Protein AF-A0A2E0R1F5-F1 (afdb_monomer)

Mean predicted aligned error: 7.28 Å

Sequence (388 aa):
MECFSSFRYFVWLGILCCLSVKGFAVEKPKEVAGKADVLRHVKKQFGSFEGIGENGEVRLMLEGNHEVTSWPLLPDAEIRVDGWWGRVDQFAQKDRVWVWFAVNRKKDPTAILLLADEISEQDIHGKPYTVESVEGGVATFYIPGEKKVAPRKLEVRGRDLNRDDVGYLQSANGAVRRFLTVVEFEKAKQEQRDFLRQRWRSEGLPGTVSFLHPLSGEMELYLDHEAMRWARYLQKGDEVVFGNKIDGSAQVKFVEPWRERTRLRIVSNSGMDQFEMKLGQRVLLKVREPPVDVQQSDLPTDIGRLDDEEQRIDWFLSTLYCPCGIAGDRCTGMYYTLASCNVNTCGAPNDMKAILKKYMSEGMGDVEIFEELRAQKGRDVWQPHLLR

Structure (mmCIF, N/CA/C/O backbone):
data_AF-A0A2E0R1F5-F1
#
_entry.id   AF-A0A2E0R1F5-F1
#
loop_
_atom_site.group_PDB
_atom_site.id
_atom_site.type_symbol
_atom_site.label_atom_id
_atom_site.label_alt_id
_atom_site.label_comp_id
_atom_site.label_asym_id
_atom_site.label_entity_id
_atom_site.label_seq_id
_atom_site.pdbx_PDB_ins_code
_atom_site.Cartn_x
_atom_site.Cartn_y
_atom_site.Cartn_z
_atom_site.occupancy
_atom_site.B_iso_or_equiv
_atom_site.auth_seq_id
_atom_site.auth_comp_id
_atom_site.auth_asym_id
_atom_site.auth_atom_id
_atom_site.pdbx_PDB_model_num
ATOM 1 N N . MET A 1 1 ? 31.173 -3.012 90.814 1.00 43.88 1 MET A N 1
ATOM 2 C CA . MET A 1 1 ? 32.076 -3.531 89.768 1.00 43.88 1 MET A CA 1
ATOM 3 C C . MET A 1 1 ? 31.399 -3.289 88.444 1.00 43.88 1 MET A C 1
ATOM 5 O O . MET A 1 1 ? 30.446 -3.971 88.098 1.00 43.88 1 MET A O 1
ATOM 9 N N . GLU A 1 2 ? 31.817 -2.197 87.826 1.00 42.22 2 GLU A N 1
ATOM 10 C CA . GLU A 1 2 ? 31.293 -1.636 86.590 1.00 42.22 2 GLU A CA 1
ATOM 11 C C . GLU A 1 2 ? 31.942 -2.335 85.393 1.00 42.22 2 GLU A C 1
ATOM 13 O O . GLU A 1 2 ? 33.143 -2.599 85.404 1.00 42.22 2 GLU A O 1
ATOM 18 N N . CYS A 1 3 ? 31.170 -2.584 84.338 1.00 42.81 3 CYS A N 1
ATOM 19 C CA . CYS A 1 3 ? 31.724 -2.688 82.995 1.00 42.81 3 CYS A CA 1
ATOM 20 C C . CYS A 1 3 ? 30.720 -2.086 82.008 1.00 42.81 3 CYS A C 1
ATOM 22 O O . CYS A 1 3 ? 29.747 -2.715 81.598 1.00 42.81 3 CYS A O 1
ATOM 24 N N . PHE A 1 4 ? 30.951 -0.809 81.711 1.00 41.12 4 PHE A N 1
ATOM 25 C CA . PHE A 1 4 ? 30.372 -0.061 80.604 1.00 41.12 4 PHE A CA 1
ATOM 26 C C . PHE A 1 4 ? 30.918 -0.619 79.282 1.00 41.12 4 PHE A C 1
ATOM 28 O O . PHE A 1 4 ? 32.133 -0.711 79.116 1.00 41.12 4 PHE A O 1
ATOM 35 N N . SER A 1 5 ? 30.043 -0.921 78.321 1.00 49.62 5 SER A N 1
ATOM 36 C CA . SER A 1 5 ? 30.433 -1.041 76.914 1.00 49.62 5 SER A CA 1
ATOM 37 C C . SER A 1 5 ? 29.608 -0.073 76.079 1.00 49.62 5 SER A C 1
ATOM 39 O O . SER A 1 5 ? 28.377 -0.077 76.086 1.00 49.62 5 SER A O 1
ATOM 41 N N . SER A 1 6 ? 30.342 0.820 75.435 1.00 47.09 6 SER A N 1
ATOM 42 C CA . SER A 1 6 ? 29.898 2.040 74.787 1.00 47.09 6 SER A CA 1
ATOM 43 C C . SER A 1 6 ? 29.358 1.758 73.385 1.00 47.09 6 SER A C 1
ATOM 45 O O . SER A 1 6 ? 30.115 1.399 72.485 1.00 47.09 6 SER A O 1
ATOM 47 N N . PHE A 1 7 ? 28.065 1.997 73.165 1.00 46.66 7 PHE A N 1
ATOM 48 C CA . PHE A 1 7 ? 27.486 2.085 71.823 1.00 46.66 7 PHE A CA 1
ATOM 49 C C . PHE A 1 7 ? 27.776 3.474 71.238 1.00 46.66 7 PHE A C 1
ATOM 51 O O . PHE A 1 7 ? 27.239 4.486 71.691 1.00 46.66 7 PHE A O 1
ATOM 58 N N . ARG A 1 8 ? 28.665 3.532 70.241 1.00 49.12 8 ARG A N 1
ATOM 59 C CA . ARG A 1 8 ? 28.932 4.742 69.457 1.00 49.12 8 ARG A CA 1
ATOM 60 C C . ARG A 1 8 ? 27.887 4.893 68.354 1.00 49.12 8 ARG A C 1
ATOM 62 O O . ARG A 1 8 ? 27.729 4.019 67.509 1.00 49.12 8 ARG A O 1
ATOM 69 N N . TYR A 1 9 ? 27.233 6.050 68.366 1.00 40.75 9 TYR A N 1
ATOM 70 C CA . TYR A 1 9 ? 26.469 6.624 67.266 1.00 40.75 9 TYR A CA 1
ATOM 71 C C . TYR A 1 9 ? 27.324 6.707 65.991 1.00 40.75 9 TYR A C 1
ATOM 73 O O . TYR A 1 9 ? 28.391 7.319 66.009 1.00 40.75 9 TYR A O 1
ATOM 81 N N . PHE A 1 10 ? 26.825 6.161 64.881 1.00 43.19 10 PHE A N 1
ATOM 82 C CA . PHE A 1 10 ? 27.268 6.534 63.538 1.00 43.19 10 PHE A CA 1
ATOM 83 C C . PHE A 1 10 ? 26.105 7.221 62.826 1.00 43.19 10 PHE A C 1
ATOM 85 O O . PHE A 1 10 ? 25.153 6.595 62.367 1.00 43.19 10 PHE A O 1
ATOM 92 N N . VAL A 1 11 ? 26.186 8.547 62.798 1.00 37.84 11 VAL A N 1
ATOM 93 C CA . VAL A 1 11 ? 25.350 9.428 61.991 1.00 37.84 11 VAL A CA 1
ATOM 94 C C . VAL A 1 11 ? 25.887 9.351 60.561 1.00 37.84 11 VAL A C 1
ATOM 96 O O . VAL A 1 11 ? 26.967 9.869 60.284 1.00 37.84 11 VAL A O 1
ATOM 99 N N . TRP A 1 12 ? 25.164 8.693 59.654 1.00 39.59 12 TRP A N 1
ATOM 100 C CA . TRP A 1 12 ? 25.419 8.816 58.219 1.00 39.59 12 TRP A CA 1
ATOM 101 C C . TRP A 1 12 ? 24.537 9.944 57.686 1.00 39.59 12 TRP A C 1
ATOM 103 O O . TRP A 1 12 ? 23.329 9.793 57.508 1.00 39.59 12 TRP A O 1
ATOM 113 N N . LEU A 1 13 ? 25.151 11.119 57.533 1.00 40.91 13 LEU A N 1
ATOM 114 C CA . LEU A 1 13 ? 24.550 12.285 56.902 1.00 40.91 13 LEU A CA 1
ATOM 115 C C . LEU A 1 13 ? 24.231 11.937 55.442 1.00 40.91 13 LEU A C 1
ATOM 117 O O . LEU A 1 13 ? 25.127 11.649 54.648 1.00 40.91 13 LEU A O 1
ATOM 121 N N . GLY A 1 14 ? 22.946 11.988 55.100 1.00 40.81 14 GLY A N 1
ATOM 122 C CA . GLY A 1 14 ? 22.469 11.894 53.731 1.00 40.81 14 GLY A CA 1
ATOM 123 C C . GLY A 1 14 ? 22.949 13.084 52.906 1.00 40.81 14 GLY A C 1
ATOM 124 O O . GLY A 1 14 ? 22.447 14.195 53.050 1.00 40.81 14 GLY A O 1
ATOM 125 N N . ILE A 1 15 ? 23.888 12.831 51.998 1.00 42.84 15 ILE A N 1
ATOM 126 C CA . ILE A 1 15 ? 24.094 13.665 50.816 1.00 42.84 15 ILE A CA 1
ATOM 127 C C . ILE A 1 15 ? 23.228 13.046 49.722 1.00 42.84 15 ILE A C 1
ATOM 129 O O . ILE A 1 15 ? 23.641 12.147 48.990 1.00 42.84 15 ILE A O 1
ATOM 133 N N . LEU A 1 16 ? 21.978 13.510 49.667 1.00 39.44 16 LEU A N 1
ATOM 134 C CA . LEU A 1 16 ? 21.089 13.308 48.532 1.00 39.44 16 LEU A CA 1
ATOM 135 C C . LEU A 1 16 ? 21.728 14.033 47.341 1.00 39.44 16 LEU A C 1
ATOM 137 O O . LEU A 1 16 ? 21.641 15.253 47.198 1.00 39.44 16 LEU A O 1
ATOM 141 N N . CYS A 1 17 ? 22.448 13.281 46.516 1.00 38.31 17 CYS A N 1
ATOM 142 C CA . CYS A 1 17 ? 22.963 13.770 45.253 1.00 38.31 17 CYS A CA 1
ATOM 143 C C . CYS A 1 17 ? 21.764 13.955 44.313 1.00 38.31 17 CYS A C 1
ATOM 145 O O . CYS A 1 17 ? 21.288 13.006 43.693 1.00 38.31 17 CYS A O 1
ATOM 147 N N . CYS A 1 18 ? 21.252 15.184 44.241 1.00 37.59 18 CYS A N 1
ATOM 148 C CA . CYS A 1 18 ? 20.343 15.654 43.201 1.00 37.59 18 CYS A CA 1
ATOM 149 C C . CYS A 1 18 ? 21.069 15.671 41.844 1.00 37.59 18 CYS A C 1
ATOM 151 O O . CYS A 1 18 ? 21.289 16.727 41.253 1.00 37.59 18 CYS A O 1
ATOM 153 N N . LEU A 1 19 ? 21.447 14.502 41.328 1.00 37.69 19 LEU A N 1
ATOM 154 C CA . LEU A 1 19 ? 21.710 14.339 39.907 1.00 37.69 19 LEU A CA 1
ATOM 155 C C . LEU A 1 19 ? 20.350 14.275 39.221 1.00 37.69 19 LEU A C 1
ATOM 157 O O . LEU A 1 19 ? 19.756 13.217 39.036 1.00 37.69 19 LEU A O 1
ATOM 161 N N . SER A 1 20 ? 19.846 15.466 38.895 1.00 36.66 20 SER A N 1
ATOM 162 C CA . SER A 1 20 ? 18.797 15.661 37.905 1.00 36.66 20 SER A CA 1
ATOM 163 C C . SER A 1 20 ? 19.287 15.041 36.599 1.00 36.66 20 SER A C 1
ATOM 165 O O . SER A 1 20 ? 20.021 15.658 35.824 1.00 36.66 20 SER A O 1
ATOM 167 N N . VAL A 1 21 ? 18.937 13.772 36.390 1.00 39.75 21 VAL A N 1
ATOM 168 C CA . VAL A 1 21 ? 19.003 13.136 35.084 1.00 39.75 21 VAL A CA 1
ATOM 169 C C . VAL A 1 21 ? 18.039 13.942 34.228 1.00 39.75 21 VAL A C 1
ATOM 171 O O . VAL A 1 21 ? 16.824 13.782 34.326 1.00 39.75 21 VAL A O 1
ATOM 174 N N . LYS A 1 22 ? 18.578 14.876 33.438 1.00 38.25 22 LYS A N 1
ATOM 175 C CA . LYS A 1 22 ? 17.841 15.506 32.347 1.00 38.25 22 LYS A CA 1
ATOM 176 C C . LYS A 1 22 ? 17.416 14.370 31.427 1.00 38.25 22 LYS A C 1
ATOM 178 O O . LYS A 1 22 ? 18.196 13.929 30.588 1.00 38.25 22 LYS A O 1
ATOM 183 N N . GLY A 1 23 ? 16.207 13.857 31.643 1.00 36.09 23 GLY A N 1
ATOM 184 C CA . GLY A 1 23 ? 15.567 12.949 30.713 1.00 36.09 23 GLY A CA 1
ATOM 185 C C . GLY A 1 23 ? 15.616 13.625 29.355 1.00 36.09 23 GLY A C 1
ATOM 186 O O . GLY A 1 23 ? 15.138 14.751 29.208 1.00 36.09 23 GLY A O 1
ATOM 187 N N . PHE A 1 24 ? 16.267 12.979 28.390 1.00 32.78 24 PHE A N 1
ATOM 188 C CA . PHE A 1 24 ? 16.135 13.371 27.001 1.00 32.78 24 PHE A CA 1
ATOM 189 C C . PHE A 1 24 ? 14.644 13.304 26.704 1.00 32.78 24 PHE A C 1
ATOM 191 O O . PHE A 1 24 ? 14.061 12.221 26.657 1.00 32.78 24 PHE A O 1
ATOM 198 N N . ALA A 1 25 ? 14.011 14.470 26.602 1.00 33.31 25 ALA A N 1
ATOM 199 C CA . ALA A 1 25 ? 12.666 14.557 26.089 1.00 33.31 25 ALA A CA 1
ATOM 200 C C . ALA A 1 25 ? 12.746 13.994 24.673 1.00 33.31 25 ALA A C 1
ATOM 202 O O . ALA A 1 25 ? 13.272 14.643 23.770 1.00 33.31 25 ALA A O 1
ATOM 203 N N . VAL A 1 26 ? 12.291 12.753 24.501 1.00 38.56 26 VAL A N 1
ATOM 204 C CA . VAL A 1 26 ? 11.933 12.241 23.187 1.00 38.56 26 VAL A CA 1
ATOM 205 C C . VAL A 1 26 ? 10.834 13.187 22.735 1.00 38.56 26 VAL A C 1
ATOM 207 O O . VAL A 1 26 ? 9.713 13.112 23.243 1.00 38.56 26 VAL A O 1
ATOM 210 N N . GLU A 1 27 ? 11.189 14.171 21.903 1.00 35.53 27 GLU A N 1
ATOM 211 C CA . GLU A 1 27 ? 10.215 15.063 21.291 1.00 35.53 27 GLU A CA 1
ATOM 212 C C . GLU A 1 27 ? 9.178 14.151 20.653 1.00 35.53 27 GLU A C 1
ATOM 214 O O . GLU A 1 27 ? 9.471 13.459 19.677 1.00 35.53 27 GLU A O 1
ATOM 219 N N . LYS A 1 28 ? 7.978 14.099 21.248 1.00 39.84 28 LYS A N 1
ATOM 220 C CA . LYS A 1 28 ? 6.843 13.453 20.604 1.00 39.84 28 LYS A CA 1
ATOM 221 C C . LYS A 1 28 ? 6.766 14.105 19.230 1.00 39.84 28 LYS A C 1
ATOM 223 O O . LYS A 1 28 ? 6.609 15.333 19.197 1.00 39.84 28 LYS A O 1
ATOM 228 N N . PRO A 1 29 ? 6.930 13.355 18.127 1.00 42.53 29 PRO A N 1
ATOM 229 C CA . PRO A 1 29 ? 6.766 13.937 16.812 1.00 42.53 29 PRO A CA 1
ATOM 230 C C . PRO A 1 29 ? 5.369 14.548 16.809 1.00 42.53 29 PRO A C 1
ATOM 232 O O . PRO A 1 29 ? 4.378 13.832 16.947 1.00 42.53 29 PRO A O 1
ATOM 235 N N . LYS A 1 30 ? 5.293 15.887 16.792 1.00 42.00 30 LYS A N 1
ATOM 236 C CA . LYS A 1 30 ? 4.009 16.580 16.695 1.00 42.00 30 LYS A CA 1
ATOM 237 C C . LYS A 1 30 ? 3.327 16.011 15.466 1.00 42.00 30 LYS A C 1
ATOM 239 O O . LYS A 1 30 ? 3.972 15.940 14.418 1.00 42.00 30 LYS A O 1
ATOM 244 N N . GLU A 1 31 ? 2.072 15.594 15.618 1.00 40.34 31 GLU A N 1
ATOM 245 C CA . GLU A 1 31 ? 1.236 15.179 14.498 1.00 40.34 31 GLU A CA 1
ATOM 246 C C . GLU A 1 31 ? 1.382 16.228 13.399 1.00 40.34 31 GLU A C 1
ATOM 248 O O . GLU A 1 31 ? 0.979 17.384 13.549 1.00 40.34 31 GLU A O 1
ATOM 253 N N . VAL A 1 32 ? 2.077 15.847 12.329 1.00 40.38 32 VAL A N 1
ATOM 254 C CA . VAL A 1 32 ? 2.253 16.703 11.168 1.00 40.38 32 VAL A CA 1
ATOM 255 C C . VAL A 1 32 ? 0.867 16.795 10.551 1.00 40.38 32 VAL A C 1
ATOM 257 O O . VAL A 1 32 ? 0.393 15.837 9.940 1.00 40.38 32 VAL A O 1
ATOM 260 N N . ALA A 1 33 ? 0.187 17.912 10.809 1.00 36.72 33 ALA A N 1
ATOM 261 C CA . ALA A 1 33 ? -1.119 18.222 10.256 1.00 36.72 33 ALA A CA 1
ATOM 262 C C . ALA A 1 33 ? -1.115 17.926 8.747 1.00 36.72 33 ALA A C 1
ATOM 264 O O . ALA A 1 33 ? -0.332 18.513 8.006 1.00 36.72 33 ALA A O 1
ATOM 265 N N . GLY A 1 34 ? -1.959 16.971 8.338 1.00 47.34 34 GLY A N 1
ATOM 266 C CA . GLY A 1 34 ? -2.202 16.547 6.958 1.00 47.34 34 GLY A CA 1
ATOM 267 C C . GLY A 1 34 ? -0.949 16.157 6.169 1.00 47.34 34 GLY A C 1
ATOM 268 O O . GLY A 1 34 ? -0.349 16.997 5.507 1.00 47.34 34 GLY A O 1
ATOM 269 N N . LYS A 1 35 ? -0.622 14.858 6.100 1.00 52.53 35 LYS A N 1
ATOM 270 C CA . LYS A 1 35 ? 0.435 14.299 5.224 1.00 52.53 35 LYS A CA 1
ATOM 271 C C . LYS A 1 35 ? 0.217 14.560 3.711 1.00 52.53 35 LYS A C 1
ATOM 273 O O . LYS A 1 35 ? 0.944 14.017 2.888 1.00 52.53 35 LYS A O 1
ATOM 278 N N . ALA A 1 36 ? -0.742 15.390 3.301 1.00 51.50 36 ALA A N 1
ATOM 279 C CA . ALA A 1 36 ? -1.130 15.507 1.903 1.00 51.50 36 ALA A CA 1
ATOM 280 C C . ALA A 1 36 ? -0.128 16.236 0.994 1.00 51.50 36 ALA A C 1
ATOM 282 O O . ALA A 1 36 ? -0.158 16.012 -0.216 1.00 51.50 36 ALA A O 1
ATOM 283 N N . ASP A 1 37 ? 0.779 17.042 1.549 1.00 59.69 37 ASP A N 1
ATOM 284 C CA . ASP A 1 37 ? 1.907 17.615 0.797 1.00 59.69 37 ASP A CA 1
ATOM 285 C C . ASP A 1 37 ? 3.177 16.757 0.876 1.00 59.69 37 ASP A C 1
ATOM 287 O O . ASP A 1 37 ? 4.165 17.052 0.203 1.00 59.69 37 ASP A O 1
ATOM 291 N N . VAL A 1 38 ? 3.164 15.664 1.652 1.00 70.31 38 VAL A N 1
ATOM 292 C CA . VAL A 1 38 ? 4.347 14.810 1.830 1.00 70.31 38 VAL A CA 1
ATOM 293 C C . VAL A 1 38 ? 4.806 14.288 0.475 1.00 70.31 38 VAL A C 1
ATOM 295 O O . VAL A 1 38 ? 5.966 14.480 0.126 1.00 70.31 38 VAL A O 1
ATOM 298 N N . LEU A 1 39 ? 3.901 13.763 -0.359 1.00 76.38 39 LEU A N 1
ATOM 299 C CA . LEU A 1 39 ? 4.272 13.151 -1.643 1.00 76.38 39 LEU A CA 1
ATOM 300 C C . LEU A 1 39 ? 4.924 14.108 -2.656 1.00 76.38 39 LEU A C 1
ATOM 302 O O . LEU A 1 39 ? 5.646 13.662 -3.550 1.00 76.38 39 LEU A O 1
ATOM 306 N N . ARG A 1 40 ? 4.721 15.425 -2.517 1.00 76.12 40 ARG A N 1
ATOM 307 C CA . ARG A 1 40 ? 5.395 16.433 -3.355 1.00 76.12 40 ARG A CA 1
ATOM 308 C C . ARG A 1 40 ? 6.834 16.698 -2.921 1.00 76.12 40 ARG A C 1
ATOM 310 O O . ARG A 1 40 ? 7.617 17.245 -3.694 1.00 76.12 40 ARG A O 1
ATOM 317 N N . HIS A 1 41 ? 7.171 16.351 -1.685 1.00 82.75 41 HIS A N 1
ATOM 318 C CA . HIS A 1 41 ? 8.454 16.654 -1.058 1.00 82.75 41 HIS A CA 1
ATOM 319 C C . HIS A 1 41 ? 9.293 15.414 -0.751 1.00 82.75 41 HIS A C 1
ATOM 321 O O . HIS A 1 41 ? 10.470 15.561 -0.424 1.00 82.75 41 HIS A O 1
ATOM 327 N N . VAL A 1 42 ? 8.726 14.212 -0.877 1.00 88.69 42 VAL A N 1
ATOM 328 C CA . VAL A 1 42 ? 9.496 12.969 -0.771 1.00 88.69 42 VAL A CA 1
ATOM 329 C C . VAL A 1 42 ? 10.516 12.881 -1.899 1.00 88.69 42 VAL A C 1
ATOM 331 O O . VAL A 1 42 ? 10.228 13.183 -3.061 1.00 88.69 42 VAL A O 1
ATOM 334 N N . LYS A 1 43 ? 11.723 12.439 -1.553 1.00 93.50 43 LYS A N 1
ATOM 335 C CA . LYS A 1 43 ? 12.730 12.080 -2.548 1.00 93.50 43 LYS A CA 1
ATOM 336 C C . LYS A 1 43 ? 12.398 10.689 -3.073 1.00 93.50 43 LYS A C 1
ATOM 338 O O . LYS A 1 43 ? 12.225 9.765 -2.282 1.00 93.50 43 LYS A O 1
ATOM 343 N N . LYS A 1 44 ? 12.329 10.548 -4.394 1.00 94.44 44 LYS A N 1
ATOM 344 C CA . LYS A 1 44 ? 12.055 9.281 -5.074 1.00 94.44 44 LYS A CA 1
ATOM 345 C C . LYS A 1 44 ? 13.228 8.940 -5.965 1.00 94.44 44 LYS A C 1
ATOM 347 O O . LYS A 1 44 ? 13.753 9.822 -6.645 1.00 94.44 44 LYS A O 1
ATOM 352 N N . GLN A 1 45 ? 13.665 7.694 -5.929 1.00 96.44 45 GLN A N 1
ATOM 353 C CA . GLN A 1 45 ? 14.833 7.263 -6.680 1.00 96.44 45 GLN A CA 1
ATOM 354 C C . GLN A 1 45 ? 14.731 5.769 -6.961 1.00 96.44 45 GLN A C 1
ATOM 356 O O . GLN A 1 45 ? 14.115 5.032 -6.195 1.00 96.44 45 GLN A O 1
ATOM 361 N N . PHE A 1 46 ? 15.342 5.323 -8.050 1.00 97.75 46 PHE A N 1
ATOM 362 C CA . PHE A 1 46 ? 15.590 3.904 -8.250 1.00 97.75 46 PHE A CA 1
ATOM 363 C C . PHE A 1 46 ? 16.874 3.477 -7.533 1.00 97.75 46 PHE A C 1
ATOM 365 O O . PHE A 1 46 ? 17.797 4.268 -7.318 1.00 97.75 46 PHE A O 1
ATOM 372 N N . GLY A 1 47 ? 16.940 2.205 -7.176 1.00 97.88 47 GLY A N 1
ATOM 373 C CA . GLY A 1 47 ? 18.137 1.570 -6.650 1.00 97.88 47 GLY A CA 1
ATOM 374 C C . GLY A 1 47 ? 18.101 0.070 -6.882 1.00 97.88 47 GLY A C 1
ATOM 375 O O . GLY A 1 47 ? 17.141 -0.461 -7.428 1.00 97.88 47 GLY A O 1
ATOM 376 N N . SER A 1 48 ? 19.159 -0.610 -6.464 1.00 98.44 48 SER A N 1
ATOM 377 C CA . SER A 1 48 ? 19.206 -2.069 -6.383 1.00 98.44 48 SER A CA 1
ATOM 378 C C . SER A 1 48 ? 19.002 -2.500 -4.935 1.00 98.44 48 SER A C 1
ATOM 380 O O . SER A 1 48 ? 19.655 -1.965 -4.036 1.00 98.44 48 SER A O 1
ATOM 382 N N . PHE A 1 49 ? 18.102 -3.453 -4.706 1.00 98.56 49 PHE A N 1
ATOM 383 C CA . PHE A 1 49 ? 17.895 -4.062 -3.399 1.00 98.56 49 PHE A CA 1
ATOM 384 C C . PHE A 1 49 ? 19.072 -4.976 -3.048 1.00 98.56 49 PHE A C 1
ATOM 386 O O . PHE A 1 49 ? 19.410 -5.886 -3.797 1.00 98.56 49 PHE A O 1
ATOM 393 N N . GLU A 1 50 ? 19.717 -4.747 -1.908 1.00 98.38 50 GLU A N 1
ATOM 394 C CA . GLU A 1 50 ? 20.907 -5.498 -1.481 1.00 98.38 50 GLU A CA 1
ATOM 395 C C . GLU A 1 50 ? 20.624 -6.468 -0.330 1.00 98.38 50 GLU A C 1
ATOM 397 O O . GLU A 1 50 ? 21.481 -7.282 0.010 1.00 98.38 50 GLU A O 1
ATOM 402 N N . GLY A 1 51 ? 19.428 -6.399 0.256 1.00 97.94 51 GLY A N 1
ATOM 403 C CA . GLY A 1 51 ? 18.990 -7.251 1.355 1.00 97.94 51 GLY A CA 1
ATOM 404 C C . GLY A 1 51 ? 18.468 -6.460 2.551 1.00 97.94 51 GLY A C 1
ATOM 405 O O . GLY A 1 51 ? 18.265 -5.246 2.495 1.00 97.94 51 GLY A O 1
ATOM 406 N N . ILE A 1 52 ? 18.278 -7.174 3.657 1.00 98.12 52 ILE A N 1
ATOM 407 C CA . ILE A 1 52 ? 17.843 -6.629 4.944 1.00 98.12 52 ILE A CA 1
ATOM 408 C C . ILE A 1 52 ? 19.022 -6.730 5.922 1.00 98.12 52 ILE A C 1
ATOM 410 O O . ILE A 1 52 ? 19.710 -7.749 5.965 1.00 98.12 52 ILE A O 1
ATOM 414 N N . GLY A 1 53 ? 19.304 -5.651 6.650 1.00 97.06 53 GLY A N 1
ATOM 415 C CA . GLY A 1 53 ? 20.303 -5.600 7.715 1.00 97.06 53 GLY A CA 1
ATOM 416 C C . GLY A 1 53 ? 19.855 -6.335 8.979 1.00 97.06 53 GLY A C 1
ATOM 417 O O . GLY A 1 53 ? 18.702 -6.742 9.108 1.00 97.06 53 GLY A O 1
ATOM 418 N N . GLU A 1 54 ? 20.767 -6.486 9.938 1.00 94.44 54 GLU A N 1
ATOM 419 C CA . GLU A 1 54 ? 20.504 -7.228 11.180 1.00 94.44 54 GLU A CA 1
ATOM 420 C C . GLU A 1 54 ? 19.391 -6.604 12.037 1.00 94.44 54 GLU A C 1
ATOM 422 O O . GLU A 1 54 ? 18.647 -7.339 12.683 1.00 94.44 54 GLU A O 1
ATOM 427 N N . ASN A 1 55 ? 19.209 -5.275 11.996 1.00 91.94 55 ASN A N 1
ATOM 428 C CA . ASN A 1 55 ? 18.129 -4.603 12.728 1.00 91.94 55 ASN A CA 1
ATOM 429 C C . ASN A 1 55 ? 16.879 -4.374 11.862 1.00 91.94 55 ASN A C 1
ATOM 431 O O . ASN A 1 55 ? 16.008 -3.581 12.223 1.00 91.94 55 ASN A O 1
ATOM 435 N N . GLY A 1 56 ? 16.777 -5.052 10.715 1.00 93.12 56 GLY A N 1
ATOM 436 C CA . GLY A 1 56 ? 15.641 -4.917 9.807 1.00 93.12 56 GLY A CA 1
ATOM 437 C C . GLY A 1 56 ? 15.712 -3.708 8.870 1.00 93.12 56 GLY A C 1
ATOM 438 O O . GLY A 1 56 ? 14.732 -3.430 8.180 1.00 93.12 56 GLY A O 1
ATOM 439 N N . GLU A 1 57 ? 16.833 -2.977 8.817 1.00 97.25 57 GLU A N 1
ATOM 440 C CA . GLU A 1 57 ? 17.001 -1.887 7.853 1.00 97.25 57 GLU A CA 1
ATOM 441 C C . GLU A 1 57 ? 17.095 -2.426 6.422 1.00 97.25 57 GLU A C 1
ATOM 443 O O . GLU A 1 57 ? 17.737 -3.440 6.160 1.00 97.25 57 GLU A O 1
ATOM 448 N N . VAL A 1 58 ? 16.517 -1.717 5.458 1.00 98.31 58 VAL A N 1
ATOM 449 C CA . VAL A 1 58 ? 16.633 -2.076 4.042 1.00 98.31 58 VAL A CA 1
ATOM 450 C C . VAL A 1 58 ? 17.952 -1.551 3.495 1.00 98.31 58 VAL A C 1
ATOM 452 O O . VAL A 1 58 ? 18.253 -0.361 3.611 1.00 98.31 58 VAL A O 1
ATOM 455 N N . ARG A 1 59 ? 18.731 -2.425 2.860 1.00 98.56 59 ARG A N 1
ATOM 456 C CA . ARG A 1 59 ? 20.012 -2.083 2.237 1.00 98.56 59 ARG A CA 1
ATOM 457 C C . ARG A 1 59 ? 19.803 -1.845 0.749 1.00 98.56 59 ARG A C 1
ATOM 459 O O . ARG A 1 59 ? 19.335 -2.737 0.046 1.00 98.56 59 ARG A O 1
ATOM 466 N N . LEU A 1 60 ? 20.158 -0.656 0.267 1.00 98.62 60 LEU A N 1
ATOM 467 C CA . LEU A 1 60 ? 19.980 -0.249 -1.128 1.00 98.62 60 LEU A CA 1
ATOM 468 C C . LEU A 1 60 ? 21.276 0.319 -1.706 1.00 98.62 60 LEU A C 1
ATOM 470 O O . LEU A 1 60 ? 21.960 1.106 -1.052 1.00 98.62 60 LEU A O 1
ATOM 474 N N . MET A 1 61 ? 21.559 -0.001 -2.965 1.00 98.38 61 MET A N 1
ATOM 475 C CA . MET A 1 61 ? 22.512 0.737 -3.795 1.00 98.38 61 MET A CA 1
ATOM 476 C C . MET A 1 61 ? 21.723 1.653 -4.734 1.00 98.38 61 MET A C 1
ATOM 478 O O . MET A 1 61 ? 21.174 1.198 -5.737 1.00 98.38 61 MET A O 1
ATOM 482 N N . LEU A 1 62 ? 21.591 2.933 -4.379 1.00 98.19 62 LEU A N 1
ATOM 483 C CA . LEU A 1 62 ? 20.806 3.888 -5.171 1.00 98.19 62 LEU A CA 1
ATOM 484 C C . LEU A 1 62 ? 21.484 4.189 -6.513 1.00 98.19 62 LEU A C 1
ATOM 486 O O . LEU A 1 62 ? 22.709 4.245 -6.594 1.00 98.19 62 LEU A O 1
ATOM 490 N N . GLU A 1 63 ? 20.699 4.416 -7.566 1.00 96.62 63 GLU A N 1
ATOM 491 C CA . GLU A 1 63 ? 21.248 4.746 -8.885 1.00 96.62 63 GLU A CA 1
ATOM 492 C C . GLU A 1 63 ? 22.081 6.032 -8.832 1.00 96.62 63 GLU A C 1
ATOM 494 O O . GLU A 1 63 ? 21.616 7.059 -8.340 1.00 96.62 63 GLU A O 1
ATOM 499 N N . GLY A 1 64 ? 23.312 5.971 -9.344 1.00 96.25 64 GLY A N 1
ATOM 500 C CA . GLY A 1 64 ? 24.286 7.064 -9.265 1.00 96.25 64 GLY A CA 1
ATOM 501 C C . GLY A 1 64 ? 25.162 7.046 -8.008 1.00 96.25 64 GLY A C 1
ATOM 502 O O . GLY A 1 64 ? 26.140 7.786 -7.957 1.00 96.25 64 GLY A O 1
ATOM 503 N N . ASN A 1 65 ? 24.868 6.184 -7.029 1.00 96.56 65 ASN A N 1
ATOM 504 C CA . ASN A 1 65 ? 25.747 5.942 -5.888 1.00 96.56 65 ASN A CA 1
ATOM 505 C C . ASN A 1 65 ? 26.667 4.739 -6.161 1.00 96.56 65 ASN A C 1
ATOM 507 O O . ASN A 1 65 ? 26.330 3.839 -6.928 1.00 96.56 65 ASN A O 1
ATOM 511 N N . HIS A 1 66 ? 27.817 4.704 -5.483 1.00 96.38 66 HIS A N 1
ATOM 512 C CA . HIS A 1 66 ? 28.783 3.597 -5.555 1.00 96.38 66 HIS A CA 1
ATOM 513 C C . HIS A 1 66 ? 28.797 2.711 -4.302 1.00 96.38 66 HIS A C 1
ATOM 515 O O . HIS A 1 66 ? 29.492 1.700 -4.268 1.00 96.38 66 HIS A O 1
ATOM 521 N N . GLU A 1 67 ? 28.033 3.083 -3.275 1.00 97.88 67 GLU A N 1
ATOM 522 C CA . GLU A 1 67 ? 28.018 2.410 -1.979 1.00 97.88 67 GLU A CA 1
ATOM 523 C C . GLU A 1 67 ? 26.603 1.975 -1.602 1.00 97.88 67 GLU A C 1
ATOM 525 O O . GLU A 1 67 ? 25.609 2.633 -1.929 1.00 97.88 67 GLU A O 1
ATOM 530 N N . VAL A 1 68 ? 26.527 0.857 -0.880 1.00 98.38 68 VAL A N 1
ATOM 531 C CA . VAL A 1 68 ? 25.284 0.351 -0.297 1.00 98.38 68 VAL A CA 1
ATOM 532 C C . VAL A 1 68 ? 24.989 1.127 0.981 1.00 98.38 68 VAL A C 1
ATOM 534 O O . VAL A 1 68 ? 25.817 1.173 1.887 1.00 98.38 68 VAL A O 1
ATOM 537 N N . THR A 1 69 ? 23.792 1.695 1.087 1.00 98.31 69 THR A N 1
ATOM 538 C CA . THR A 1 69 ? 23.323 2.412 2.280 1.00 98.31 69 THR A CA 1
ATOM 539 C C . THR A 1 69 ? 22.165 1.660 2.930 1.00 98.31 69 THR A C 1
ATOM 541 O O . THR A 1 69 ? 21.319 1.098 2.233 1.00 98.31 69 THR A O 1
ATOM 544 N N . SER A 1 70 ? 22.114 1.663 4.261 1.00 98.25 70 SER A N 1
ATOM 545 C CA . SER A 1 70 ? 21.015 1.086 5.043 1.00 98.25 70 SER A CA 1
ATOM 546 C C . SER A 1 70 ? 20.015 2.166 5.443 1.00 98.25 70 SER A C 1
ATOM 548 O O . SER A 1 70 ? 20.410 3.230 5.916 1.00 98.25 70 SER A O 1
ATOM 550 N N . TRP A 1 71 ? 18.725 1.876 5.295 1.00 98.25 71 TRP A N 1
ATOM 551 C CA . TRP A 1 71 ? 17.641 2.793 5.629 1.00 98.25 71 TRP A CA 1
ATOM 552 C C . TRP A 1 71 ? 16.607 2.105 6.520 1.00 98.25 71 TRP A C 1
ATOM 554 O O . TRP A 1 71 ? 16.150 1.010 6.180 1.00 98.25 71 TRP A O 1
ATOM 564 N N . PRO A 1 72 ? 16.182 2.729 7.632 1.00 97.25 72 PRO A N 1
ATOM 565 C CA . PRO A 1 72 ? 15.069 2.198 8.400 1.00 97.25 72 PRO A CA 1
ATOM 566 C C . PRO A 1 72 ? 13.778 2.299 7.579 1.00 97.25 72 PRO A C 1
ATOM 568 O O . PRO A 1 72 ? 13.562 3.271 6.848 1.00 97.25 72 PRO A O 1
ATOM 571 N N . LEU A 1 73 ? 12.902 1.309 7.726 1.00 94.88 73 LEU A N 1
ATOM 572 C CA . LEU A 1 73 ? 11.522 1.408 7.260 1.00 94.88 73 LEU A CA 1
ATOM 573 C C . LEU A 1 73 ? 10.699 2.151 8.300 1.00 94.88 73 LEU A C 1
ATOM 575 O O . LEU A 1 73 ? 10.798 1.871 9.497 1.00 94.88 73 LEU A O 1
ATOM 579 N N . LEU A 1 74 ? 9.866 3.087 7.851 1.00 91.94 74 LEU A N 1
ATOM 580 C CA . 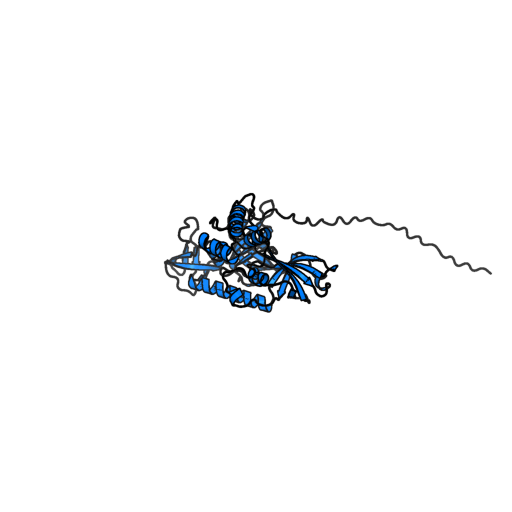LEU A 1 74 ? 8.841 3.610 8.738 1.00 91.94 74 LEU A CA 1
ATOM 581 C C . LEU A 1 74 ? 7.882 2.480 9.151 1.00 91.94 74 LEU A C 1
ATOM 583 O O . LEU A 1 74 ? 7.609 1.588 8.344 1.00 91.94 74 LEU A O 1
ATOM 587 N N . PRO A 1 75 ? 7.309 2.524 10.369 1.00 85.62 75 PRO A N 1
ATOM 588 C CA . PRO A 1 75 ? 6.306 1.546 10.795 1.00 85.62 75 PRO A CA 1
ATOM 589 C C . PRO A 1 75 ? 5.077 1.495 9.883 1.00 85.62 75 PRO A C 1
ATOM 591 O O . PRO A 1 75 ? 4.326 0.525 9.919 1.00 85.62 75 PRO A O 1
ATOM 594 N N . ASP A 1 76 ? 4.846 2.564 9.118 1.00 83.62 76 ASP A N 1
ATOM 595 C CA . ASP A 1 76 ? 3.772 2.703 8.149 1.00 83.62 76 ASP A CA 1
ATOM 596 C C . ASP A 1 76 ? 4.225 2.619 6.685 1.00 83.62 76 ASP A C 1
ATOM 598 O O . ASP A 1 76 ? 3.440 2.958 5.802 1.00 83.62 76 ASP A O 1
ATOM 602 N N . ALA A 1 77 ? 5.455 2.165 6.425 1.00 91.06 77 ALA A N 1
ATOM 603 C CA . ALA A 1 77 ? 5.985 2.072 5.074 1.00 91.06 77 ALA A CA 1
ATOM 604 C C . ALA A 1 77 ? 5.183 1.094 4.203 1.00 91.06 77 ALA A C 1
ATOM 606 O O . ALA A 1 77 ? 4.870 -0.026 4.609 1.00 91.06 77 ALA A O 1
ATOM 607 N N . GLU A 1 78 ? 4.896 1.514 2.976 1.00 91.50 78 GLU A N 1
ATOM 608 C CA . GLU A 1 78 ? 4.210 0.701 1.979 1.00 91.50 78 GLU A CA 1
ATOM 609 C C . GLU A 1 78 ? 5.204 -0.156 1.196 1.00 91.50 78 GLU A C 1
ATOM 611 O O . GLU A 1 78 ? 6.197 0.351 0.678 1.00 91.50 78 GLU A O 1
ATOM 616 N N . ILE A 1 79 ? 4.932 -1.452 1.064 1.00 95.25 79 ILE A N 1
ATOM 617 C CA . ILE A 1 79 ? 5.750 -2.354 0.249 1.00 95.25 79 ILE A CA 1
ATOM 618 C C . ILE A 1 79 ? 4.908 -2.885 -0.905 1.00 95.25 79 ILE A C 1
ATOM 620 O O . ILE A 1 79 ? 3.794 -3.366 -0.678 1.00 95.25 79 ILE A O 1
ATOM 624 N N . ARG A 1 80 ? 5.437 -2.805 -2.131 1.00 95.56 80 ARG A N 1
ATOM 625 C CA . ARG A 1 80 ? 4.769 -3.266 -3.350 1.00 95.56 80 ARG A CA 1
ATOM 626 C C . ARG A 1 80 ? 5.616 -4.266 -4.126 1.00 95.56 80 ARG A C 1
ATOM 628 O O . ARG A 1 80 ? 6.797 -4.022 -4.363 1.00 95.56 80 ARG A O 1
ATOM 635 N N . VAL A 1 81 ? 4.991 -5.373 -4.505 1.00 97.00 81 VAL A N 1
ATOM 636 C CA . VAL A 1 81 ? 5.585 -6.460 -5.289 1.00 97.00 81 VAL A CA 1
ATOM 637 C C . VAL A 1 81 ? 4.534 -6.935 -6.283 1.00 97.00 81 VAL A C 1
ATOM 639 O O . VAL A 1 81 ? 3.378 -7.119 -5.898 1.00 97.00 81 VAL A O 1
ATOM 642 N N . ASP A 1 82 ? 4.915 -7.109 -7.546 1.00 96.50 82 ASP A N 1
ATOM 643 C CA . ASP A 1 82 ? 4.041 -7.593 -8.620 1.00 96.50 82 ASP A CA 1
ATOM 644 C C . ASP A 1 82 ? 2.703 -6.831 -8.737 1.00 96.50 82 ASP A C 1
ATOM 646 O O . ASP A 1 82 ? 1.638 -7.419 -8.921 1.00 96.50 82 ASP A O 1
ATOM 650 N N . GLY A 1 83 ? 2.734 -5.501 -8.599 1.00 93.19 83 GLY A N 1
ATOM 651 C CA . GLY A 1 83 ? 1.543 -4.646 -8.712 1.00 93.19 83 GLY A CA 1
ATOM 652 C C . GLY A 1 83 ? 0.574 -4.753 -7.531 1.00 93.19 83 GLY A C 1
ATOM 653 O O . GLY A 1 83 ? -0.544 -4.236 -7.573 1.00 93.19 83 GLY A O 1
ATOM 654 N N . TRP A 1 84 ? 0.964 -5.428 -6.450 1.00 94.31 84 TRP A N 1
ATOM 655 C CA . TRP A 1 84 ? 0.158 -5.541 -5.239 1.00 94.31 84 TRP A CA 1
ATOM 656 C C . TRP A 1 84 ? 0.963 -5.202 -3.988 1.00 94.31 84 TRP A C 1
ATOM 658 O O . TRP A 1 84 ? 2.136 -4.850 -4.047 1.00 94.31 84 TRP A O 1
ATOM 668 N N . TRP A 1 85 ? 0.311 -5.240 -2.829 1.00 93.75 85 TRP A N 1
ATOM 669 C CA . TRP A 1 85 ? 0.990 -5.200 -1.538 1.00 93.75 85 TRP A CA 1
ATOM 670 C C . TRP A 1 85 ? 1.965 -6.362 -1.389 1.00 93.75 85 TRP A C 1
ATOM 672 O O . TRP A 1 85 ? 1.720 -7.445 -1.921 1.00 93.75 85 TRP A O 1
ATOM 682 N N . GLY A 1 86 ? 3.040 -6.156 -0.633 1.00 95.25 86 GLY A N 1
ATOM 683 C CA . GLY A 1 86 ? 4.033 -7.192 -0.400 1.00 95.25 86 GLY A CA 1
ATOM 684 C C . GLY A 1 86 ? 4.842 -7.023 0.876 1.00 95.25 86 GLY A C 1
ATOM 685 O O . GLY A 1 86 ? 4.451 -6.364 1.844 1.00 95.25 86 GLY A O 1
ATOM 686 N N . ARG A 1 87 ? 5.985 -7.696 0.893 1.00 95.19 87 ARG A N 1
ATOM 687 C CA . ARG A 1 87 ? 6.908 -7.770 2.019 1.00 95.19 87 ARG A CA 1
ATOM 688 C C . ARG A 1 87 ? 8.336 -7.651 1.532 1.00 95.19 87 ARG A C 1
ATOM 690 O O . ARG A 1 87 ? 8.673 -8.034 0.420 1.00 95.19 87 ARG A O 1
ATOM 697 N N . VAL A 1 88 ? 9.183 -7.118 2.403 1.00 96.31 88 VAL A N 1
ATOM 698 C CA . VAL A 1 88 ? 10.587 -6.845 2.079 1.00 96.31 88 VAL A CA 1
ATOM 699 C C . VAL A 1 88 ? 11.359 -8.135 1.782 1.00 96.31 88 VAL A C 1
ATOM 701 O O . VAL A 1 88 ? 12.272 -8.129 0.967 1.00 96.31 88 VAL A O 1
ATOM 704 N N . ASP A 1 89 ? 10.970 -9.247 2.409 1.00 95.50 89 ASP A N 1
ATOM 705 C CA . ASP A 1 89 ? 11.554 -10.576 2.195 1.00 95.50 89 ASP A CA 1
ATOM 706 C C . ASP A 1 89 ? 11.233 -11.177 0.813 1.00 95.50 89 ASP A C 1
ATOM 708 O O . ASP A 1 89 ? 11.823 -12.189 0.444 1.00 95.50 89 ASP A O 1
ATOM 712 N N . GLN A 1 90 ? 10.338 -10.558 0.036 1.00 97.12 90 GLN A N 1
ATOM 713 C CA . GLN A 1 90 ? 9.994 -10.995 -1.319 1.00 97.12 90 GLN A CA 1
ATOM 714 C C . GLN A 1 90 ? 10.898 -10.391 -2.397 1.00 97.12 90 GLN A C 1
ATOM 716 O O . GLN A 1 90 ? 10.965 -10.935 -3.499 1.00 97.12 90 GLN A O 1
ATOM 721 N N . PHE A 1 91 ? 11.601 -9.293 -2.102 1.00 97.94 91 PHE A N 1
ATOM 722 C CA . PHE A 1 91 ? 12.604 -8.768 -3.022 1.00 97.94 91 PHE A CA 1
ATOM 723 C C . PHE A 1 91 ? 13.803 -9.700 -3.043 1.00 97.94 91 PHE A C 1
ATOM 725 O O . PHE A 1 91 ? 14.333 -10.096 -2.002 1.00 97.94 91 PHE A O 1
ATOM 732 N N . ALA A 1 92 ? 14.288 -10.010 -4.235 1.00 97.38 92 ALA A N 1
ATOM 733 C CA . ALA A 1 92 ? 15.533 -10.728 -4.367 1.00 97.38 92 ALA A CA 1
ATOM 734 C C . ALA A 1 92 ? 16.693 -9.749 -4.530 1.00 97.38 92 ALA A C 1
ATOM 736 O O . ALA A 1 92 ? 16.554 -8.623 -5.013 1.00 97.38 92 ALA A O 1
ATOM 737 N N . GLN A 1 93 ? 17.877 -10.195 -4.116 1.00 97.75 93 GLN A N 1
ATOM 738 C CA . GLN A 1 93 ? 19.072 -9.375 -4.226 1.00 97.75 93 GLN A CA 1
ATOM 739 C C . GLN A 1 93 ? 19.284 -8.935 -5.681 1.00 97.75 93 GLN A C 1
ATOM 741 O O . GLN A 1 93 ? 19.110 -9.717 -6.617 1.00 97.75 93 GLN A O 1
ATOM 746 N N . LYS A 1 94 ? 19.692 -7.677 -5.839 1.00 98.00 94 LYS A N 1
ATOM 747 C CA . LYS A 1 94 ? 19.906 -6.954 -7.095 1.00 98.00 94 LYS A CA 1
ATOM 748 C C . LYS A 1 94 ? 18.650 -6.615 -7.890 1.00 98.00 94 LYS A C 1
ATOM 750 O O . LYS A 1 94 ? 18.791 -6.055 -8.978 1.00 98.00 94 LYS A O 1
ATOM 755 N N . ASP A 1 95 ? 17.454 -6.885 -7.370 1.00 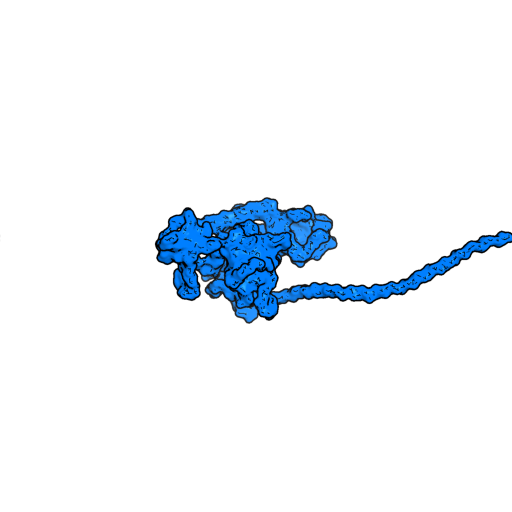98.25 95 ASP A N 1
ATOM 756 C CA . ASP A 1 95 ? 16.241 -6.350 -7.982 1.00 98.25 95 ASP A CA 1
ATOM 757 C C . ASP A 1 95 ? 16.302 -4.831 -8.014 1.00 98.25 95 ASP A C 1
ATOM 759 O O . ASP A 1 95 ? 16.613 -4.175 -7.015 1.00 98.25 95 ASP A O 1
ATOM 763 N N . ARG A 1 96 ? 16.007 -4.266 -9.184 1.00 98.19 96 ARG A N 1
ATOM 764 C CA . ARG A 1 96 ? 15.768 -2.839 -9.307 1.00 98.19 96 ARG A CA 1
ATOM 765 C C . ARG A 1 96 ? 14.463 -2.503 -8.596 1.00 98.19 96 ARG A C 1
ATOM 767 O O . ARG A 1 96 ? 13.421 -3.074 -8.905 1.00 98.19 96 ARG A O 1
ATOM 774 N N . VAL A 1 97 ? 14.535 -1.579 -7.654 1.00 98.44 97 VAL A N 1
ATOM 775 C CA . VAL A 1 97 ? 13.411 -1.139 -6.829 1.00 98.44 97 VAL A CA 1
ATOM 776 C C . VAL A 1 97 ? 13.269 0.369 -6.914 1.00 98.44 97 VAL A C 1
ATOM 778 O O . VAL A 1 97 ? 14.253 1.099 -7.065 1.00 98.44 97 VAL A O 1
ATOM 781 N N . TRP A 1 98 ? 12.038 0.841 -6.798 1.00 97.69 98 TRP A N 1
ATOM 782 C CA . TRP A 1 98 ? 11.704 2.246 -6.673 1.00 97.69 98 TRP A CA 1
ATOM 783 C C . TRP A 1 98 ? 11.414 2.573 -5.213 1.00 97.69 98 TRP A C 1
ATOM 785 O O . TRP A 1 98 ? 10.559 1.959 -4.576 1.00 97.69 98 TRP A O 1
ATOM 795 N N . VAL A 1 99 ? 12.157 3.529 -4.664 1.00 97.75 99 VAL A N 1
ATOM 796 C CA . VAL A 1 99 ? 12.113 3.868 -3.242 1.00 97.75 99 VAL A CA 1
ATOM 797 C C . VAL A 1 99 ? 11.687 5.310 -3.040 1.00 97.75 99 VAL A C 1
ATOM 799 O O . VAL A 1 99 ? 12.147 6.226 -3.728 1.00 97.75 99 VAL A O 1
ATOM 802 N N . TRP A 1 100 ? 10.802 5.510 -2.070 1.00 95.94 100 TRP A N 1
ATOM 803 C CA . TRP A 1 100 ? 10.369 6.814 -1.601 1.00 95.94 100 TRP A CA 1
ATOM 804 C C . TRP A 1 100 ? 10.886 7.043 -0.191 1.00 95.94 100 TRP A C 1
ATOM 806 O O . TRP A 1 100 ? 10.654 6.240 0.718 1.00 95.94 100 TRP A O 1
ATOM 816 N N . PHE A 1 101 ? 11.545 8.177 -0.002 1.00 95.94 101 PHE A N 1
ATOM 817 C CA . PHE A 1 101 ? 12.123 8.550 1.274 1.00 95.94 101 PHE A CA 1
ATOM 818 C C . PHE A 1 101 ? 11.263 9.570 2.007 1.00 95.94 101 PHE A C 1
ATOM 820 O O . PHE A 1 101 ? 10.902 10.617 1.459 1.00 95.94 101 PHE A O 1
ATOM 827 N N . ALA A 1 102 ? 11.024 9.301 3.288 1.00 92.88 102 ALA A N 1
ATOM 828 C CA . ALA A 1 102 ? 10.716 10.347 4.245 1.00 92.88 102 ALA A CA 1
ATOM 829 C C . ALA A 1 102 ? 11.921 11.282 4.338 1.00 92.88 102 ALA A C 1
ATOM 831 O O . ALA A 1 102 ? 13.066 10.824 4.325 1.00 92.88 102 ALA A O 1
ATOM 832 N N . VAL A 1 103 ? 11.661 12.584 4.417 1.00 93.50 103 VAL A N 1
ATOM 833 C CA . VAL A 1 103 ? 12.715 13.595 4.479 1.00 93.50 103 VAL A CA 1
ATOM 834 C C . VAL A 1 103 ? 12.584 14.456 5.727 1.00 93.50 103 VAL A C 1
ATOM 836 O O . VAL A 1 103 ? 11.481 14.736 6.201 1.00 93.50 103 VAL A O 1
ATOM 839 N N . ASN A 1 104 ? 13.718 14.896 6.266 1.00 91.81 104 ASN A N 1
ATOM 840 C CA . ASN A 1 104 ? 13.753 15.863 7.361 1.00 91.81 104 ASN A CA 1
ATOM 841 C C . ASN A 1 104 ? 13.452 17.298 6.854 1.00 91.81 104 ASN A C 1
ATOM 843 O O . ASN A 1 104 ? 13.226 17.538 5.667 1.00 91.81 104 ASN A O 1
ATOM 847 N N . ARG A 1 105 ? 13.512 18.302 7.745 1.00 88.62 105 ARG A N 1
ATOM 848 C CA . ARG A 1 105 ? 13.306 19.725 7.381 1.00 88.62 105 ARG A CA 1
ATOM 849 C C . ARG A 1 105 ? 14.317 20.272 6.363 1.00 88.62 105 ARG A C 1
ATOM 851 O O . ARG A 1 105 ? 1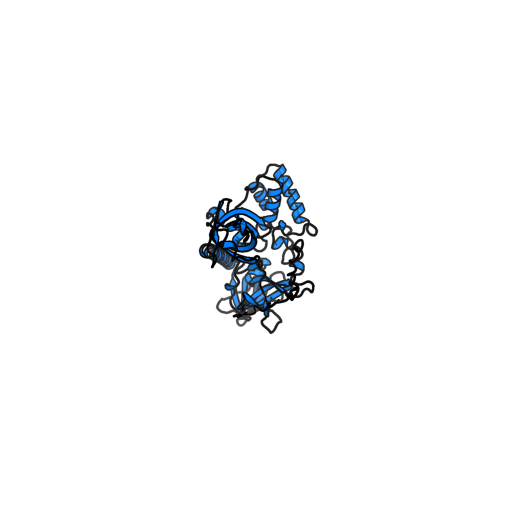4.018 21.248 5.684 1.00 88.62 105 ARG A O 1
ATOM 858 N N . LYS A 1 106 ? 15.501 19.664 6.265 1.00 91.94 106 LYS A N 1
ATOM 859 C CA . LYS A 1 106 ? 16.548 19.999 5.288 1.00 91.94 106 LYS A CA 1
ATOM 860 C C . LYS A 1 106 ? 16.369 19.264 3.954 1.00 91.94 106 LYS A C 1
ATOM 862 O O . LYS A 1 106 ? 17.150 19.495 3.040 1.00 91.94 106 LYS A O 1
ATOM 867 N N . LYS A 1 107 ? 15.310 18.455 3.822 1.00 91.69 107 LYS A N 1
ATOM 868 C CA . LYS A 1 107 ? 15.021 17.580 2.678 1.00 91.69 107 LYS A CA 1
ATOM 869 C C . LYS A 1 107 ? 16.002 16.411 2.522 1.00 91.69 107 LYS A C 1
ATOM 871 O O . LYS A 1 107 ? 16.041 15.794 1.459 1.00 91.69 107 LYS A O 1
ATOM 876 N N . ASP A 1 108 ? 16.746 16.072 3.574 1.00 94.56 108 ASP A N 1
ATOM 877 C CA . ASP A 1 108 ? 17.585 14.875 3.561 1.00 94.56 108 ASP A CA 1
ATOM 878 C C . ASP A 1 108 ? 16.716 13.640 3.825 1.00 94.56 108 ASP A C 1
ATOM 880 O O . ASP A 1 108 ? 15.892 13.683 4.748 1.00 94.56 108 ASP A O 1
ATOM 884 N N . PRO A 1 109 ? 16.897 12.544 3.070 1.00 96.31 109 PRO A N 1
ATOM 885 C CA . PRO A 1 109 ? 16.277 11.258 3.366 1.00 96.31 109 PRO A CA 1
ATOM 886 C C . PRO A 1 109 ? 16.596 10.776 4.785 1.00 96.31 109 PRO A C 1
ATOM 888 O O . PRO A 1 109 ? 17.737 10.879 5.231 1.00 96.31 109 PRO A O 1
ATOM 891 N N . THR A 1 110 ? 15.607 10.223 5.484 1.00 96.75 110 THR A N 1
ATOM 892 C CA . THR A 1 110 ? 15.781 9.676 6.844 1.00 96.75 110 THR A CA 1
ATOM 893 C C . THR A 1 110 ? 15.281 8.247 7.000 1.00 96.75 110 THR A C 1
ATOM 895 O O . THR A 1 110 ? 15.827 7.500 7.806 1.00 96.75 110 THR A O 1
ATOM 898 N N . ALA A 1 111 ? 14.246 7.863 6.256 1.00 96.56 111 ALA A N 1
ATOM 899 C CA . ALA A 1 111 ? 13.635 6.540 6.308 1.00 96.56 111 ALA A CA 1
ATOM 900 C C . ALA A 1 111 ? 12.920 6.241 4.990 1.00 96.56 111 ALA A C 1
ATOM 902 O O . ALA A 1 111 ? 12.590 7.160 4.236 1.00 96.56 111 ALA A O 1
ATOM 903 N N . ILE A 1 112 ? 12.644 4.970 4.728 1.00 96.94 112 ILE A N 1
ATOM 904 C CA . ILE A 1 112 ? 11.808 4.544 3.607 1.00 96.94 112 ILE A CA 1
ATOM 905 C C . ILE A 1 112 ? 10.342 4.592 4.040 1.00 96.94 112 ILE A C 1
ATOM 907 O O . ILE A 1 112 ? 9.988 4.055 5.089 1.00 96.94 112 ILE A O 1
ATOM 911 N N . LEU A 1 113 ? 9.500 5.223 3.221 1.00 94.00 113 LEU A N 1
ATOM 912 C CA . LEU A 1 113 ? 8.041 5.240 3.398 1.00 94.00 113 LEU A CA 1
ATOM 913 C C . LEU A 1 113 ? 7.292 4.461 2.314 1.00 94.00 113 LEU A C 1
ATOM 915 O O . LEU A 1 113 ? 6.139 4.107 2.524 1.00 94.00 113 LEU A O 1
ATOM 919 N N . LEU A 1 114 ? 7.929 4.192 1.170 1.00 94.56 114 LEU A N 1
ATOM 920 C CA . LEU A 1 114 ? 7.424 3.256 0.169 1.00 94.56 114 LEU A CA 1
ATOM 921 C C . LEU A 1 114 ? 8.596 2.575 -0.539 1.00 94.56 114 LEU A C 1
ATOM 923 O O . LEU A 1 114 ? 9.587 3.228 -0.872 1.00 94.56 114 LEU A O 1
ATOM 927 N N . LEU A 1 115 ? 8.471 1.272 -0.770 1.00 97.25 115 LEU A N 1
ATOM 928 C CA . LEU A 1 115 ? 9.392 0.471 -1.567 1.00 97.25 115 LEU A CA 1
ATOM 929 C C . LEU A 1 115 ? 8.586 -0.393 -2.537 1.00 97.25 115 LEU A C 1
ATOM 931 O O . LEU A 1 115 ? 7.767 -1.201 -2.110 1.00 97.25 115 LEU A O 1
ATOM 935 N N . ALA A 1 116 ? 8.825 -0.226 -3.829 1.00 97.25 116 ALA A N 1
ATOM 936 C CA . ALA A 1 116 ? 8.150 -0.958 -4.890 1.00 97.25 116 ALA A CA 1
ATOM 937 C C . ALA A 1 116 ? 9.173 -1.679 -5.768 1.00 97.25 116 ALA A C 1
ATOM 939 O O . ALA A 1 116 ? 10.251 -1.138 -6.020 1.00 97.25 116 ALA A O 1
ATOM 940 N N . ASP A 1 117 ? 8.848 -2.874 -6.257 1.00 98.19 117 ASP A N 1
ATOM 941 C CA . ASP A 1 117 ? 9.593 -3.448 -7.378 1.00 98.19 117 ASP A CA 1
ATOM 942 C C . ASP A 1 117 ? 9.350 -2.629 -8.657 1.00 98.19 117 ASP A C 1
ATOM 944 O O . AS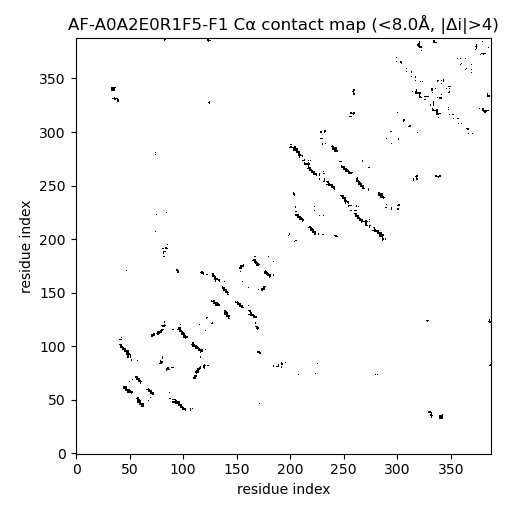P A 1 117 ? 8.497 -1.737 -8.719 1.00 98.19 117 ASP A O 1
ATOM 948 N N . GLU A 1 118 ? 10.154 -2.887 -9.683 1.00 97.44 118 GLU A N 1
ATOM 949 C CA . GLU A 1 118 ? 10.077 -2.129 -10.928 1.00 97.44 118 GLU A CA 1
ATOM 950 C C . GLU A 1 118 ? 8.729 -2.339 -11.634 1.00 97.44 118 GLU A C 1
ATOM 952 O O . GLU A 1 118 ? 8.190 -1.408 -12.229 1.00 97.44 118 GLU A O 1
ATOM 957 N N . ILE A 1 119 ? 8.157 -3.540 -11.521 1.00 97.50 119 ILE A N 1
ATOM 958 C CA . ILE A 1 119 ? 6.831 -3.881 -12.054 1.00 97.50 119 ILE A CA 1
ATOM 959 C C . ILE A 1 119 ? 5.739 -3.042 -11.378 1.00 97.50 119 ILE A C 1
ATOM 961 O O . ILE A 1 119 ? 4.914 -2.439 -12.061 1.00 97.50 119 ILE A O 1
ATOM 965 N N . SER A 1 120 ? 5.748 -2.958 -10.049 1.00 95.56 120 SER A N 1
ATOM 966 C CA . SER A 1 120 ? 4.770 -2.181 -9.286 1.00 95.56 120 SER A CA 1
ATOM 967 C C . SER A 1 120 ? 4.918 -0.686 -9.535 1.00 95.56 120 SER A C 1
ATOM 969 O O . SER A 1 120 ? 3.922 0.025 -9.530 1.00 95.56 120 SER A O 1
ATOM 971 N N . GLU A 1 121 ? 6.132 -0.184 -9.770 1.00 94.69 121 GLU A N 1
ATOM 972 C CA . GLU A 1 121 ? 6.335 1.212 -10.175 1.00 94.69 121 GLU A CA 1
ATOM 973 C C . GLU A 1 121 ? 5.678 1.523 -11.529 1.00 94.69 121 GLU A C 1
ATOM 975 O O . GLU A 1 121 ? 5.031 2.565 -11.669 1.00 94.69 121 GLU A O 1
ATOM 980 N N . GLN A 1 122 ? 5.778 0.612 -12.500 1.00 93.69 122 GLN A N 1
ATOM 981 C CA . GLN A 1 122 ? 5.093 0.748 -13.790 1.00 93.69 122 GLN A CA 1
ATOM 982 C C . GLN A 1 122 ? 3.574 0.697 -13.630 1.00 93.69 122 GLN A C 1
ATOM 984 O O . GLN A 1 122 ? 2.873 1.497 -14.253 1.00 93.69 122 GLN A O 1
ATOM 989 N N . ASP A 1 123 ? 3.072 -0.207 -12.783 1.00 92.00 123 ASP A N 1
ATOM 990 C CA . ASP A 1 123 ? 1.645 -0.316 -12.455 1.00 92.00 123 ASP A CA 1
ATOM 991 C C . ASP A 1 123 ? 1.120 0.969 -11.807 1.00 92.00 123 ASP A C 1
ATOM 993 O O . ASP A 1 123 ? 0.130 1.546 -12.249 1.00 92.00 123 ASP A O 1
ATOM 997 N N . ILE A 1 124 ? 1.877 1.510 -10.849 1.00 88.00 124 ILE A N 1
ATOM 998 C CA . ILE A 1 124 ? 1.606 2.793 -10.194 1.00 88.00 124 ILE A CA 1
ATOM 999 C C . ILE A 1 124 ? 1.430 3.932 -11.209 1.00 88.00 124 ILE A C 1
ATOM 1001 O O . ILE A 1 124 ? 0.591 4.818 -11.024 1.00 88.00 124 ILE A O 1
ATOM 1005 N N . HIS A 1 125 ? 2.208 3.927 -12.289 1.00 87.88 125 HIS A N 1
ATOM 1006 C CA . HIS A 1 125 ? 2.103 4.934 -13.340 1.00 87.88 125 HIS A CA 1
ATOM 1007 C C . HIS A 1 125 ? 1.142 4.556 -14.474 1.00 87.88 125 HIS A C 1
ATOM 1009 O O . HIS A 1 125 ? 0.894 5.408 -15.333 1.00 87.88 125 HIS A O 1
ATOM 1015 N N . GLY A 1 126 ? 0.604 3.331 -14.486 1.00 88.25 126 GLY A N 1
ATOM 1016 C CA . GLY A 1 126 ? -0.223 2.779 -15.560 1.00 88.25 126 GLY A CA 1
ATOM 1017 C C . GLY A 1 126 ? 0.516 2.680 -16.897 1.00 88.25 126 GLY A C 1
ATOM 1018 O O . GLY A 1 126 ? -0.074 2.931 -17.948 1.00 88.25 126 GLY A O 1
ATOM 1019 N N . LYS A 1 127 ? 1.830 2.427 -16.864 1.00 90.12 127 LYS A N 1
ATOM 1020 C CA . LYS A 1 127 ? 2.732 2.563 -18.019 1.00 90.12 127 LYS A CA 1
ATOM 1021 C C . LYS A 1 127 ? 3.643 1.340 -18.168 1.00 90.12 127 LYS A C 1
ATOM 1023 O O . LYS A 1 127 ? 4.785 1.392 -17.711 1.00 90.12 127 LYS A O 1
ATOM 1028 N N . PRO A 1 128 ? 3.176 0.257 -18.816 1.00 95.44 128 PRO A N 1
ATOM 1029 C CA . PRO A 1 128 ? 4.054 -0.849 -19.181 1.00 95.44 128 PRO A CA 1
ATOM 1030 C C . PRO A 1 128 ? 5.095 -0.400 -20.219 1.00 95.44 128 PRO A C 1
ATOM 1032 O O . PRO A 1 128 ? 4.886 0.561 -20.969 1.00 95.44 128 PRO A O 1
ATOM 1035 N N . TYR A 1 129 ? 6.211 -1.122 -20.289 1.00 97.31 129 TYR A N 1
ATOM 1036 C CA . TYR A 1 129 ? 7.203 -0.933 -21.342 1.00 97.31 129 TYR A CA 1
ATOM 1037 C C . TYR A 1 129 ? 6.749 -1.573 -22.657 1.00 97.31 129 TYR A C 1
ATOM 1039 O O . TYR A 1 129 ? 6.008 -2.556 -22.688 1.00 97.31 129 TYR A O 1
ATOM 1047 N N . THR A 1 130 ? 7.254 -1.032 -23.760 1.00 97.94 130 THR A N 1
ATOM 1048 C CA . THR A 1 130 ? 7.191 -1.625 -25.096 1.00 97.94 130 THR A CA 1
ATOM 1049 C C . THR A 1 130 ? 8.602 -1.908 -25.593 1.00 97.94 130 THR A C 1
ATOM 1051 O O . THR A 1 130 ? 9.514 -1.101 -25.386 1.00 97.94 130 THR A O 1
ATOM 1054 N N . VAL A 1 131 ? 8.795 -3.054 -26.240 1.00 98.12 131 VAL A N 1
ATOM 1055 C CA . VAL A 1 131 ? 10.066 -3.425 -26.869 1.00 98.12 131 VAL A CA 1
ATOM 1056 C C . VAL A 1 131 ? 10.203 -2.689 -28.204 1.00 98.12 131 VAL A C 1
ATOM 1058 O O . VAL A 1 131 ? 9.432 -2.908 -29.131 1.00 98.12 131 VAL A O 1
ATOM 1061 N N . GLU A 1 132 ? 11.192 -1.808 -28.323 1.00 97.69 132 GLU A N 1
ATOM 1062 C CA . GLU A 1 132 ? 11.498 -1.080 -29.563 1.00 97.69 132 GLU A CA 1
ATOM 1063 C C . GLU A 1 132 ? 12.304 -1.938 -30.544 1.00 97.69 132 GLU A C 1
ATOM 1065 O O . GLU A 1 132 ? 12.010 -1.988 -31.739 1.00 97.69 132 GLU A O 1
ATOM 1070 N N . SER A 1 133 ? 13.334 -2.616 -30.039 1.00 97.81 133 SER A N 1
ATOM 1071 C CA . SER A 1 133 ? 14.225 -3.461 -30.830 1.00 97.81 133 SER A CA 1
ATOM 1072 C C . SER A 1 133 ? 14.865 -4.543 -29.971 1.00 97.81 133 SER A C 1
ATOM 1074 O O . SER A 1 133 ? 14.989 -4.389 -28.754 1.00 97.81 133 SER A O 1
ATOM 1076 N N . VAL A 1 134 ? 15.289 -5.629 -30.619 1.00 97.69 134 VAL A N 1
ATOM 1077 C CA . VAL A 1 134 ? 16.093 -6.694 -30.013 1.00 97.69 134 VAL A CA 1
ATOM 1078 C C . VAL A 1 134 ? 17.258 -6.989 -30.951 1.00 97.69 134 VAL A C 1
ATOM 1080 O O . VAL A 1 134 ? 17.063 -7.499 -32.052 1.00 97.69 134 VAL A O 1
ATOM 1083 N N . GLU A 1 135 ? 18.472 -6.638 -30.534 1.00 97.56 135 GLU A N 1
ATOM 1084 C CA . GLU A 1 135 ? 19.685 -6.744 -31.348 1.00 97.56 135 GLU A CA 1
ATOM 1085 C C . GLU A 1 135 ? 20.820 -7.336 -30.512 1.00 97.56 135 GLU A C 1
ATOM 1087 O O . GLU A 1 135 ? 21.129 -6.853 -29.424 1.00 97.56 135 GLU A O 1
ATOM 1092 N N . GLY A 1 136 ? 21.444 -8.414 -30.999 1.00 95.62 136 GLY A N 1
ATOM 1093 C CA . GLY A 1 136 ? 22.597 -9.026 -30.325 1.00 95.62 136 GLY A CA 1
ATOM 1094 C C . GLY A 1 136 ? 22.321 -9.503 -28.891 1.00 95.62 136 GLY A C 1
ATOM 1095 O O . GLY A 1 136 ? 23.219 -9.457 -28.058 1.00 95.62 136 GLY A O 1
ATOM 1096 N N . GLY A 1 137 ? 21.086 -9.921 -28.585 1.00 96.19 137 GLY A N 1
ATOM 1097 C CA . GLY A 1 137 ? 20.680 -10.332 -27.234 1.00 96.19 137 GLY A CA 1
ATOM 1098 C C . GLY A 1 137 ? 20.391 -9.172 -26.273 1.00 96.19 137 GLY A C 1
ATOM 1099 O O . GLY A 1 137 ? 20.186 -9.405 -25.085 1.00 96.19 137 GLY A O 1
ATOM 1100 N N . VAL A 1 138 ? 20.354 -7.932 -26.766 1.00 98.00 138 VAL A N 1
ATOM 1101 C CA . VAL A 1 138 ? 19.979 -6.741 -25.996 1.00 98.00 138 VAL A CA 1
ATOM 1102 C C . VAL A 1 138 ? 18.658 -6.201 -26.529 1.00 98.00 138 VAL A C 1
ATOM 1104 O O . VAL A 1 138 ? 18.533 -5.925 -27.720 1.00 98.00 138 VAL A O 1
ATOM 1107 N N . ALA A 1 139 ? 17.678 -6.030 -25.645 1.00 98.19 139 ALA A N 1
ATOM 1108 C CA . ALA A 1 139 ? 16.416 -5.379 -25.970 1.00 98.19 139 ALA A CA 1
ATOM 1109 C C . ALA A 1 139 ? 16.433 -3.911 -25.534 1.00 98.19 139 ALA A C 1
ATOM 1111 O O . ALA A 1 139 ? 16.938 -3.573 -24.457 1.00 98.19 139 ALA A O 1
ATOM 1112 N N . THR A 1 140 ? 15.861 -3.048 -26.371 1.00 98.12 140 THR A N 1
ATOM 1113 C CA . THR A 1 140 ? 15.603 -1.642 -26.053 1.00 98.12 140 THR A CA 1
ATOM 1114 C C . THR A 1 140 ? 14.135 -1.483 -25.672 1.00 98.12 140 THR A C 1
ATOM 1116 O O . THR A 1 140 ? 13.253 -1.817 -26.456 1.00 98.12 140 THR A O 1
ATOM 1119 N N . PHE A 1 141 ? 13.871 -0.970 -24.473 1.00 97.69 141 PHE A N 1
ATOM 1120 C CA . PHE A 1 141 ? 12.536 -0.760 -23.920 1.00 97.69 141 PHE A CA 1
ATOM 1121 C C . PHE A 1 141 ? 12.230 0.731 -23.817 1.00 97.69 141 PHE A C 1
ATOM 1123 O O . PHE A 1 141 ? 13.073 1.508 -23.363 1.00 97.69 141 PHE A O 1
ATOM 1130 N N . TYR A 1 142 ? 11.009 1.128 -24.153 1.00 96.69 142 TYR A N 1
ATOM 1131 C CA . TYR A 1 142 ? 10.527 2.501 -24.003 1.00 96.69 142 TYR A CA 1
ATOM 1132 C C . TYR A 1 142 ? 9.107 2.521 -23.440 1.00 96.69 142 TYR A C 1
ATOM 1134 O O . TYR A 1 142 ? 8.406 1.513 -23.465 1.00 96.69 142 TYR A O 1
ATOM 1142 N N . ILE A 1 143 ? 8.684 3.672 -22.925 1.00 94.81 143 ILE A N 1
ATOM 1143 C CA . ILE A 1 143 ? 7.306 3.884 -22.478 1.00 94.81 143 ILE A CA 1
ATOM 1144 C C . ILE A 1 143 ? 6.580 4.683 -23.571 1.00 94.81 143 ILE A C 1
ATOM 1146 O O . ILE A 1 143 ? 6.994 5.813 -23.864 1.00 94.81 143 ILE A O 1
ATOM 1150 N N . PRO A 1 144 ? 5.516 4.143 -24.195 1.00 92.06 144 PRO A N 1
ATOM 1151 C CA . PRO A 1 144 ? 4.776 4.847 -25.237 1.00 92.06 144 PRO A CA 1
ATOM 1152 C C . PRO A 1 144 ? 4.304 6.237 -24.794 1.00 92.06 144 PRO A C 1
ATOM 1154 O O . PRO A 1 144 ? 3.724 6.413 -23.726 1.00 92.06 144 PRO A O 1
ATOM 1157 N N . GLY A 1 145 ? 4.565 7.251 -25.623 1.00 90.31 145 GLY A N 1
ATOM 1158 C CA . GLY A 1 145 ? 4.178 8.644 -25.358 1.00 90.31 145 GLY A CA 1
ATOM 1159 C C . GLY A 1 145 ? 5.112 9.430 -24.425 1.00 90.31 145 GLY A C 1
ATOM 1160 O O . GLY A 1 145 ? 5.040 10.659 -24.401 1.00 90.31 145 GLY A O 1
ATOM 1161 N N . GLU A 1 146 ? 6.047 8.778 -23.728 1.00 89.12 146 GLU A N 1
ATOM 1162 C CA . GLU A 1 146 ? 6.946 9.417 -22.756 1.00 89.12 146 GLU A CA 1
ATOM 1163 C C . GLU A 1 146 ? 8.320 9.747 -23.349 1.00 89.12 146 GLU A C 1
ATOM 1165 O O . GLU A 1 146 ? 9.335 9.120 -23.057 1.00 89.12 146 GLU A O 1
ATOM 1170 N N . LYS A 1 147 ? 8.387 10.814 -24.152 1.00 85.19 147 LYS A N 1
ATOM 1171 C CA . LYS A 1 147 ? 9.638 11.246 -24.814 1.00 85.19 147 LYS A CA 1
ATOM 1172 C C . LYS A 1 147 ? 10.765 11.661 -23.855 1.00 85.19 147 LYS A C 1
ATOM 1174 O O . LYS A 1 147 ? 11.899 11.825 -24.290 1.00 85.19 147 LYS A O 1
ATOM 1179 N N . LYS A 1 148 ? 10.453 11.916 -22.579 1.00 86.00 148 LYS A N 1
ATOM 1180 C CA . LYS A 1 148 ? 11.427 12.367 -21.568 1.00 86.00 148 LYS A CA 1
ATOM 1181 C C . LYS A 1 148 ? 12.093 11.216 -20.818 1.00 86.00 148 LYS A C 1
ATOM 1183 O O . LYS A 1 148 ? 13.090 11.454 -20.141 1.00 86.00 148 LYS A O 1
ATOM 1188 N N . VAL A 1 149 ? 11.551 10.003 -20.911 1.00 85.25 149 VAL A N 1
ATOM 1189 C CA . VAL A 1 149 ? 12.130 8.824 -20.267 1.00 85.25 149 VAL A CA 1
ATOM 1190 C C . VAL A 1 149 ? 13.098 8.187 -21.255 1.00 85.25 149 VAL A C 1
ATOM 1192 O O . VAL A 1 149 ? 12.712 7.817 -22.360 1.00 85.25 149 VAL A O 1
ATOM 1195 N N . ALA A 1 150 ? 14.373 8.102 -20.876 1.00 91.69 150 ALA A N 1
ATOM 1196 C CA . ALA A 1 150 ? 15.380 7.477 -21.721 1.00 91.69 150 ALA A CA 1
ATOM 1197 C C . ALA A 1 150 ? 15.046 5.987 -21.933 1.00 91.69 150 ALA A C 1
ATOM 1199 O O . ALA A 1 150 ? 14.705 5.309 -20.955 1.00 91.69 150 ALA A O 1
ATOM 1200 N N . PRO A 1 151 ? 15.171 5.460 -23.166 1.00 94.38 151 PRO A N 1
ATOM 1201 C CA . PRO A 1 151 ? 15.014 4.035 -23.410 1.00 94.38 151 PRO A CA 1
ATOM 1202 C C . PRO A 1 151 ? 15.996 3.217 -22.571 1.00 94.38 151 PRO A C 1
ATOM 1204 O O . PRO A 1 151 ? 17.153 3.607 -22.380 1.00 94.38 151 PRO A O 1
ATOM 1207 N N . ARG A 1 152 ? 15.546 2.063 -22.082 1.00 95.94 152 ARG A N 1
ATOM 1208 C CA . ARG A 1 152 ? 16.384 1.140 -21.313 1.00 95.94 152 ARG A CA 1
ATOM 1209 C C . ARG A 1 152 ? 16.924 0.062 -22.233 1.00 95.94 152 ARG A C 1
ATOM 1211 O O . ARG A 1 152 ? 16.154 -0.588 -22.924 1.00 95.94 152 ARG A O 1
ATOM 1218 N N . LYS A 1 153 ? 18.236 -0.148 -22.217 1.00 97.75 153 LYS A N 1
ATOM 1219 C CA . LYS A 1 153 ? 18.888 -1.252 -22.927 1.00 97.75 153 LYS A CA 1
ATOM 1220 C C . LYS A 1 153 ? 19.259 -2.320 -21.917 1.00 97.75 153 LYS A C 1
ATOM 1222 O O . LYS A 1 153 ? 20.013 -2.023 -20.993 1.00 97.75 153 LYS A O 1
ATOM 1227 N N . LEU A 1 154 ? 18.705 -3.517 -22.068 1.00 98.00 154 LEU A N 1
ATOM 1228 C CA . LEU A 1 154 ? 18.926 -4.617 -21.134 1.00 98.00 154 LEU A CA 1
ATOM 1229 C C . LEU A 1 154 ? 19.249 -5.902 -21.882 1.00 98.00 154 LEU A C 1
ATOM 1231 O O . LEU A 1 154 ? 18.650 -6.196 -22.917 1.00 98.00 154 LEU A O 1
ATOM 1235 N N . GLU A 1 155 ? 20.167 -6.684 -21.323 1.00 97.94 155 GLU A N 1
ATOM 1236 C CA . GLU A 1 155 ? 20.428 -8.039 -21.804 1.00 97.94 155 GLU A CA 1
ATOM 1237 C C . GLU A 1 155 ? 19.194 -8.923 -21.599 1.00 97.94 155 GLU A C 1
ATOM 1239 O O . GLU A 1 155 ? 18.602 -8.936 -20.519 1.00 97.94 155 GLU A O 1
ATOM 1244 N N . VAL A 1 156 ? 18.820 -9.695 -22.615 1.00 97.00 156 VAL A N 1
ATOM 1245 C CA . VAL A 1 156 ? 17.692 -10.628 -22.568 1.00 97.00 156 VAL A CA 1
ATOM 1246 C C . VAL A 1 156 ? 18.224 -12.046 -22.403 1.00 97.00 156 VAL A C 1
ATOM 1248 O O . VAL A 1 156 ? 19.100 -12.484 -23.148 1.00 97.00 156 VAL A O 1
ATOM 1251 N N . ARG A 1 157 ? 17.703 -12.782 -21.416 1.00 92.94 157 ARG A N 1
ATOM 1252 C CA . ARG A 1 157 ? 18.090 -14.172 -21.144 1.00 92.94 157 ARG A CA 1
ATOM 1253 C C . ARG A 1 157 ? 16.843 -15.023 -20.915 1.00 92.94 157 ARG A C 1
ATOM 1255 O O . ARG A 1 157 ? 16.014 -14.682 -20.081 1.00 92.94 157 ARG A O 1
ATOM 1262 N N . GLY A 1 158 ? 16.724 -16.141 -21.630 1.00 88.81 158 GLY A N 1
ATOM 1263 C CA . GLY A 1 158 ? 15.713 -17.173 -21.359 1.00 88.81 158 GLY A CA 1
ATOM 1264 C C . GLY A 1 158 ? 14.274 -16.873 -21.801 1.00 88.81 158 GLY A C 1
ATOM 1265 O O . GLY A 1 158 ? 13.403 -17.704 -21.559 1.00 88.81 158 GLY A O 1
ATOM 1266 N N . ARG A 1 159 ? 14.010 -15.735 -22.454 1.00 92.62 159 ARG A N 1
ATOM 1267 C CA . ARG A 1 159 ? 12.724 -15.424 -23.095 1.00 92.62 159 ARG A CA 1
ATOM 1268 C C . ARG A 1 159 ? 12.978 -14.761 -24.442 1.00 92.62 159 ARG A C 1
ATOM 1270 O O . ARG A 1 159 ? 13.775 -13.829 -24.510 1.00 92.62 159 ARG A O 1
ATOM 1277 N N . ASP A 1 160 ? 12.278 -15.212 -25.473 1.00 95.50 160 ASP A N 1
ATOM 1278 C CA . ASP A 1 160 ? 12.260 -14.520 -26.758 1.00 95.50 160 ASP A CA 1
ATOM 1279 C C . ASP A 1 160 ? 11.333 -13.308 -26.647 1.00 95.50 160 ASP A C 1
ATOM 1281 O O . ASP A 1 160 ? 10.174 -13.437 -26.245 1.00 95.50 160 ASP A O 1
ATOM 1285 N N . LEU A 1 161 ? 11.870 -12.130 -26.955 1.00 97.19 161 LEU A N 1
ATOM 1286 C CA . LEU A 1 161 ? 11.121 -10.881 -27.025 1.00 97.19 161 LEU A CA 1
ATOM 1287 C C . LEU A 1 161 ? 11.072 -10.430 -28.478 1.00 97.19 161 LEU A C 1
ATOM 1289 O O . LEU A 1 161 ? 12.079 -10.488 -29.187 1.00 97.19 161 LEU A O 1
ATOM 1293 N N . ASN A 1 162 ? 9.912 -9.956 -28.903 1.00 97.62 162 ASN A N 1
ATOM 1294 C CA . ASN A 1 162 ? 9.704 -9.388 -30.221 1.00 97.62 162 ASN A CA 1
ATOM 1295 C C . ASN A 1 162 ? 9.538 -7.878 -30.118 1.00 97.62 162 ASN A C 1
ATOM 1297 O O . ASN A 1 162 ? 9.148 -7.329 -29.087 1.00 97.62 162 ASN A O 1
ATOM 1301 N N . ARG A 1 163 ? 9.824 -7.196 -31.225 1.00 97.62 163 ARG A N 1
ATOM 1302 C CA . ARG A 1 163 ? 9.454 -5.792 -31.375 1.00 97.62 163 ARG A CA 1
ATOM 1303 C C . ARG A 1 163 ? 7.946 -5.632 -31.155 1.00 97.62 163 ARG A C 1
ATOM 1305 O O . ARG A 1 163 ? 7.167 -6.467 -31.602 1.00 97.62 163 ARG A O 1
ATOM 1312 N N . ASP A 1 164 ? 7.581 -4.539 -30.499 1.00 97.38 164 ASP A N 1
ATOM 1313 C CA . ASP A 1 164 ? 6.218 -4.158 -30.127 1.00 97.38 164 ASP A CA 1
ATOM 1314 C C . ASP A 1 164 ? 5.568 -5.040 -29.042 1.00 97.38 164 ASP A C 1
ATOM 1316 O O . ASP A 1 164 ? 4.413 -4.806 -28.687 1.00 97.38 164 ASP A O 1
ATOM 1320 N N . ASP A 1 165 ? 6.305 -5.982 -28.433 1.00 97.88 165 ASP A N 1
ATOM 1321 C CA . ASP A 1 165 ? 5.847 -6.651 -27.211 1.00 97.88 165 ASP A CA 1
ATOM 1322 C C . ASP A 1 165 ? 5.623 -5.612 -26.103 1.00 97.88 165 ASP A C 1
ATOM 1324 O O . ASP A 1 165 ? 6.497 -4.787 -25.813 1.00 97.88 165 ASP A O 1
ATOM 1328 N N . VAL A 1 166 ? 4.455 -5.671 -25.459 1.00 97.94 166 VAL A N 1
ATOM 1329 C CA . VAL A 1 166 ? 4.063 -4.782 -24.357 1.00 97.94 166 VAL A CA 1
ATOM 1330 C C . VAL A 1 166 ? 3.986 -5.575 -23.060 1.00 97.94 166 VAL A C 1
ATOM 1332 O O . VAL A 1 166 ? 3.319 -6.612 -22.991 1.00 97.94 166 VAL A O 1
ATOM 1335 N N . GLY A 1 167 ? 4.639 -5.078 -22.012 1.00 97.50 167 GLY A N 1
ATOM 1336 C CA . GLY A 1 167 ? 4.664 -5.768 -20.732 1.00 97.50 167 GLY A CA 1
ATOM 1337 C C . GLY A 1 167 ? 5.352 -5.010 -19.605 1.00 97.50 167 GLY A C 1
ATOM 1338 O O . GLY A 1 167 ? 5.953 -3.953 -19.792 1.00 97.50 167 GLY A O 1
ATOM 1339 N N . TYR A 1 168 ? 5.248 -5.589 -18.416 1.00 97.56 168 TYR A N 1
ATOM 1340 C CA . TYR A 1 168 ? 5.836 -5.101 -17.184 1.00 97.56 168 TYR A CA 1
ATOM 1341 C C . TYR A 1 168 ? 7.216 -5.715 -16.980 1.00 97.56 168 TYR A C 1
ATOM 1343 O O . TYR A 1 168 ? 7.390 -6.935 -17.013 1.00 97.56 168 TYR A O 1
ATOM 1351 N N . LEU A 1 169 ? 8.208 -4.862 -16.774 1.00 97.75 169 LEU A N 1
ATOM 1352 C CA . LEU A 1 169 ? 9.616 -5.243 -16.747 1.00 97.75 169 LEU A CA 1
ATOM 1353 C C . LEU A 1 169 ? 10.179 -5.221 -15.322 1.00 97.75 169 LEU A C 1
ATOM 1355 O O . LEU A 1 169 ? 10.104 -4.201 -14.651 1.00 97.75 169 LEU A O 1
ATOM 1359 N N . GLN A 1 170 ? 10.829 -6.300 -14.897 1.00 98.06 170 GLN A N 1
ATOM 1360 C CA . GLN A 1 170 ? 11.739 -6.301 -13.753 1.00 98.06 170 GLN A CA 1
ATOM 1361 C C . GLN A 1 170 ? 13.162 -6.517 -14.254 1.00 98.06 170 GLN A C 1
ATOM 1363 O O . GLN A 1 170 ? 13.463 -7.534 -14.887 1.00 98.06 170 GLN A O 1
ATOM 1368 N N . SER A 1 171 ? 14.057 -5.591 -13.928 1.00 97.88 171 SER A N 1
ATOM 1369 C CA . SER A 1 171 ? 15.483 -5.700 -14.231 1.00 97.88 171 SER A CA 1
ATOM 1370 C C . SER A 1 171 ? 16.327 -6.001 -12.993 1.00 97.88 171 SER A C 1
ATOM 1372 O O . SER A 1 171 ? 15.957 -5.679 -11.860 1.00 97.88 171 SER A O 1
ATOM 1374 N N . ALA A 1 172 ? 17.478 -6.629 -13.229 1.00 97.50 172 ALA A N 1
ATOM 1375 C CA . ALA A 1 172 ? 18.521 -6.852 -12.235 1.00 97.50 172 ALA A CA 1
ATOM 1376 C C . ALA A 1 172 ? 19.888 -6.895 -12.933 1.00 97.50 172 ALA A C 1
ATOM 1378 O O . ALA A 1 172 ? 20.041 -7.560 -13.956 1.00 97.50 172 ALA A O 1
ATOM 1379 N N . ASN A 1 173 ? 20.886 -6.184 -12.396 1.00 94.88 173 ASN A N 1
ATOM 1380 C CA . ASN A 1 173 ? 22.259 -6.140 -12.932 1.00 94.88 173 ASN A CA 1
ATOM 1381 C C . ASN A 1 173 ? 22.358 -5.854 -14.449 1.00 94.88 173 ASN A C 1
ATOM 1383 O O . ASN A 1 173 ? 23.163 -6.466 -15.145 1.00 94.88 173 ASN A O 1
ATOM 1387 N N . GLY A 1 174 ? 21.525 -4.953 -14.980 1.00 95.50 174 GLY A N 1
ATOM 1388 C CA . GLY A 1 174 ? 21.541 -4.605 -16.411 1.00 95.50 174 GLY A CA 1
ATOM 1389 C C . GLY A 1 174 ? 20.926 -5.656 -17.347 1.00 95.50 174 GLY A C 1
ATOM 1390 O O . GLY A 1 174 ? 20.975 -5.487 -18.563 1.00 95.50 174 GLY A O 1
ATOM 1391 N N . ALA A 1 175 ? 20.308 -6.705 -16.802 1.00 97.62 175 ALA A N 1
ATOM 1392 C CA . ALA A 1 175 ? 19.584 -7.719 -17.557 1.00 97.62 175 ALA A CA 1
ATOM 1393 C C . ALA A 1 175 ? 18.084 -7.703 -17.232 1.00 97.62 175 ALA A C 1
ATOM 1395 O O . ALA A 1 175 ? 17.655 -7.285 -16.149 1.00 97.62 175 ALA A O 1
ATOM 1396 N N . VAL A 1 176 ? 17.283 -8.192 -18.177 1.00 97.75 176 VAL A N 1
ATOM 1397 C CA . VAL A 1 176 ? 15.880 -8.544 -17.965 1.00 97.75 176 VAL A CA 1
ATOM 1398 C C . VAL A 1 176 ? 15.839 -9.741 -17.025 1.00 97.75 176 VAL A C 1
ATOM 1400 O O . VAL A 1 176 ? 16.330 -10.820 -17.353 1.00 97.75 176 VAL A O 1
ATOM 1403 N N . ARG A 1 177 ? 15.245 -9.551 -15.847 1.00 96.75 177 ARG A N 1
ATOM 1404 C CA . ARG A 1 177 ? 14.988 -10.630 -14.894 1.00 96.75 177 ARG A CA 1
ATOM 1405 C C . ARG A 1 177 ? 13.614 -11.244 -15.133 1.00 96.75 177 ARG A C 1
ATOM 1407 O O . ARG A 1 177 ? 13.484 -12.463 -15.162 1.00 96.75 177 ARG A O 1
ATOM 1414 N N . ARG A 1 178 ? 12.590 -10.399 -15.281 1.00 97.44 178 ARG A N 1
ATOM 1415 C CA . ARG A 1 178 ? 11.226 -10.793 -15.657 1.00 97.44 178 ARG A CA 1
ATOM 1416 C C . ARG A 1 178 ? 10.681 -9.784 -16.654 1.00 97.44 178 ARG A C 1
ATOM 1418 O O . ARG A 1 178 ? 10.915 -8.589 -16.522 1.00 97.44 178 ARG A O 1
ATOM 1425 N N . PHE A 1 179 ? 9.929 -10.276 -17.621 1.00 97.88 179 PHE A N 1
ATOM 1426 C CA . PHE A 1 179 ? 9.076 -9.467 -18.478 1.00 97.88 179 PHE A CA 1
ATOM 1427 C C . PHE A 1 179 ? 7.719 -10.153 -18.470 1.00 97.88 179 PHE A C 1
ATOM 1429 O O . PHE A 1 179 ? 7.665 -11.329 -18.820 1.00 97.88 179 PHE A O 1
ATOM 1436 N N . LEU A 1 180 ? 6.676 -9.481 -17.995 1.00 97.88 180 LEU A N 1
ATOM 1437 C CA . LEU A 1 180 ? 5.327 -10.025 -17.882 1.00 97.88 180 LEU A CA 1
ATOM 1438 C C . LEU A 1 180 ? 4.433 -9.331 -18.902 1.00 97.88 180 LEU A C 1
ATOM 1440 O O . LEU A 1 180 ? 4.274 -8.115 -18.854 1.00 97.88 180 LEU A O 1
ATOM 1444 N N . THR A 1 181 ? 3.810 -10.083 -19.801 1.00 97.25 181 THR A N 1
ATOM 1445 C CA . THR A 1 181 ? 2.689 -9.549 -20.591 1.00 97.25 181 THR A CA 1
ATOM 1446 C C . THR A 1 181 ? 1.574 -9.063 -19.659 1.00 97.25 181 THR A C 1
ATOM 1448 O O . THR A 1 181 ? 1.524 -9.449 -18.492 1.00 97.25 181 THR A O 1
ATOM 1451 N N . VAL A 1 182 ? 0.629 -8.266 -20.163 1.00 95.56 182 VAL A N 1
ATOM 1452 C CA . VAL A 1 182 ? -0.510 -7.780 -19.355 1.00 95.56 182 VAL A CA 1
ATOM 1453 C C . VAL A 1 182 ? -1.265 -8.933 -18.671 1.00 95.56 182 VAL A C 1
ATOM 1455 O O . VAL A 1 182 ? -1.603 -8.846 -17.497 1.00 95.56 182 VAL A O 1
ATOM 1458 N N . VAL A 1 183 ? -1.462 -10.056 -19.369 1.00 96.88 183 VAL A N 1
ATOM 1459 C CA . VAL A 1 183 ? -2.145 -11.238 -18.812 1.00 96.88 183 VAL A CA 1
ATOM 1460 C C . VAL A 1 183 ? -1.306 -11.925 -17.728 1.00 96.88 183 VAL A C 1
ATOM 1462 O O . VAL A 1 183 ? -1.837 -12.339 -16.698 1.00 96.88 183 VAL A O 1
ATOM 1465 N N . GLU A 1 184 ? 0.006 -12.052 -17.941 1.00 97.62 184 GLU A N 1
ATOM 1466 C CA . GLU A 1 184 ? 0.922 -12.626 -16.945 1.00 97.62 184 GLU A CA 1
ATOM 1467 C C . GLU A 1 184 ? 1.050 -11.73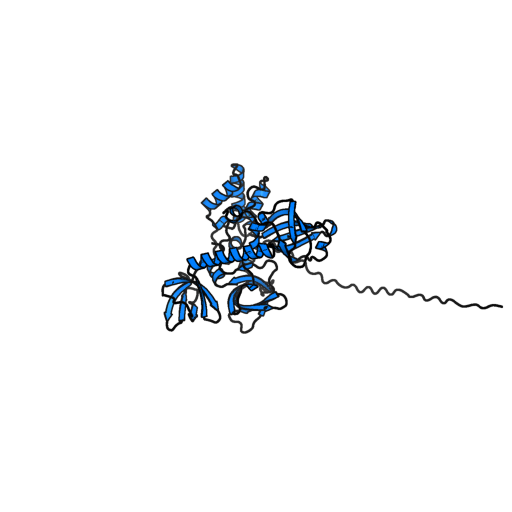0 -15.707 1.00 97.62 184 GLU A C 1
ATOM 1469 O O . GLU A 1 184 ? 1.179 -12.245 -14.599 1.00 97.62 184 GLU A O 1
ATOM 1474 N N . PHE A 1 185 ? 0.988 -10.409 -15.886 1.00 97.19 185 PHE A N 1
ATOM 1475 C CA . PHE A 1 185 ? 1.001 -9.434 -14.803 1.00 97.19 185 PHE A CA 1
ATOM 1476 C C . PHE A 1 185 ? -0.238 -9.564 -13.912 1.00 97.19 185 PHE A C 1
ATOM 1478 O O . PHE A 1 185 ? -0.091 -9.742 -12.705 1.00 97.19 185 PHE A O 1
ATOM 1485 N N . GLU A 1 186 ? -1.444 -9.596 -14.488 1.00 95.38 186 GLU A N 1
ATOM 1486 C CA . GLU A 1 186 ? -2.678 -9.806 -13.713 1.00 95.38 186 GLU A CA 1
ATOM 1487 C C . GLU A 1 186 ? -2.664 -11.136 -12.951 1.00 95.38 186 GLU A C 1
ATOM 1489 O O . GLU A 1 186 ? -3.100 -11.222 -11.799 1.00 95.38 186 GLU A O 1
ATOM 1494 N N . LYS A 1 187 ? -2.101 -12.182 -13.567 1.00 96.94 187 LYS A N 1
ATOM 1495 C CA . LYS A 1 187 ? -1.903 -13.469 -12.900 1.00 96.94 187 LYS A CA 1
ATOM 1496 C C . LYS A 1 187 ? -0.931 -13.351 -11.719 1.00 96.94 187 LYS A C 1
ATOM 1498 O O . LYS A 1 187 ? -1.267 -13.823 -10.637 1.00 96.94 187 LYS A O 1
ATOM 1503 N N . ALA A 1 188 ? 0.224 -12.708 -11.897 1.00 96.81 188 ALA A N 1
ATOM 1504 C CA . ALA A 1 188 ? 1.203 -12.502 -10.826 1.00 96.81 188 ALA A CA 1
ATOM 1505 C C . ALA A 1 188 ? 0.622 -11.668 -9.668 1.00 96.81 188 ALA A C 1
ATOM 1507 O O . ALA A 1 188 ? 0.779 -12.022 -8.501 1.00 96.81 188 ALA A O 1
ATOM 1508 N N . LYS A 1 189 ? -0.144 -10.619 -9.984 1.00 94.75 189 LYS A N 1
ATOM 1509 C CA . LYS A 1 189 ? -0.868 -9.786 -9.013 1.00 94.75 189 LYS A CA 1
ATOM 1510 C C . LYS A 1 189 ? -1.876 -10.608 -8.205 1.00 94.75 189 LYS A C 1
ATOM 1512 O O . LYS A 1 189 ? -1.991 -10.444 -6.987 1.00 94.75 189 LYS A O 1
ATOM 1517 N N . GLN A 1 190 ? -2.586 -11.534 -8.852 1.00 93.94 190 GLN A N 1
ATOM 1518 C CA . GLN A 1 190 ? -3.496 -12.458 -8.174 1.00 93.94 190 GLN A CA 1
ATOM 1519 C C . GLN A 1 190 ? -2.751 -13.486 -7.304 1.00 93.94 190 GLN A C 1
ATOM 1521 O O . GLN A 1 190 ? -3.141 -13.697 -6.156 1.00 93.94 190 GLN A O 1
ATOM 1526 N N . GLU A 1 191 ? -1.651 -14.062 -7.793 1.00 96.62 191 GLU A N 1
ATOM 1527 C CA . GLU A 1 191 ? -0.786 -14.961 -7.013 1.00 96.62 191 GLU A CA 1
ATOM 1528 C C . GLU A 1 191 ? -0.230 -14.259 -5.764 1.00 96.62 191 GLU A C 1
ATOM 1530 O O . GLU A 1 191 ? -0.238 -14.834 -4.675 1.00 96.62 191 GLU A O 1
ATOM 1535 N N . GLN A 1 192 ? 0.155 -12.987 -5.883 1.00 95.88 192 GLN A N 1
ATOM 1536 C CA . GLN A 1 192 ? 0.618 -12.172 -4.763 1.00 95.88 192 GLN A CA 1
ATOM 1537 C C . GLN A 1 192 ? -0.487 -11.924 -3.722 1.00 95.88 192 GLN A C 1
ATOM 1539 O O . GLN A 1 192 ? -0.243 -12.010 -2.514 1.00 95.88 192 GLN A O 1
ATOM 1544 N N . ARG A 1 193 ? -1.729 -11.668 -4.159 1.00 92.81 193 ARG A N 1
ATOM 1545 C CA . ARG A 1 193 ? -2.895 -11.585 -3.257 1.00 92.81 193 ARG A CA 1
ATOM 1546 C C . ARG A 1 193 ? -3.109 -12.893 -2.501 1.00 92.81 193 ARG A C 1
ATOM 1548 O O . ARG A 1 193 ? -3.349 -12.870 -1.295 1.00 92.81 193 ARG A O 1
ATOM 1555 N N . ASP A 1 194 ? -3.024 -14.022 -3.194 1.00 94.25 194 ASP A N 1
ATOM 1556 C CA . ASP A 1 194 ? -3.235 -15.341 -2.597 1.00 94.25 194 ASP A CA 1
ATOM 1557 C C . ASP A 1 194 ? -2.108 -15.732 -1.636 1.00 94.25 194 ASP A C 1
ATOM 1559 O O . ASP A 1 194 ? -2.384 -16.275 -0.563 1.00 94.25 194 ASP A O 1
ATOM 1563 N N . PHE A 1 195 ? -0.864 -15.373 -1.955 1.00 96.00 195 PHE A N 1
ATOM 1564 C CA . PHE A 1 195 ? 0.279 -15.501 -1.055 1.00 96.00 195 PHE A CA 1
ATOM 1565 C C . PHE A 1 195 ? 0.058 -14.729 0.253 1.00 96.00 195 PHE A C 1
ATOM 1567 O O . PHE A 1 195 ? 0.164 -15.308 1.339 1.00 96.00 195 PHE A O 1
ATOM 1574 N N . LEU A 1 196 ? -0.316 -13.445 0.175 1.00 94.31 196 LEU A N 1
ATOM 1575 C CA . LEU A 1 196 ? -0.602 -12.651 1.373 1.00 94.31 196 LEU A CA 1
ATOM 1576 C C . LEU A 1 196 ? -1.773 -13.224 2.169 1.00 94.31 196 LEU A C 1
ATOM 1578 O O . LEU A 1 196 ? -1.687 -13.302 3.393 1.00 94.31 196 LEU A O 1
ATOM 1582 N N . ARG A 1 197 ? -2.825 -13.711 1.497 1.00 93.38 197 ARG A N 1
ATOM 1583 C CA . ARG A 1 197 ? -3.933 -14.397 2.174 1.00 93.38 197 ARG A CA 1
ATOM 1584 C C . ARG A 1 197 ? -3.452 -15.593 2.979 1.00 93.38 197 ARG A C 1
ATOM 1586 O O . ARG A 1 197 ? -3.828 -15.731 4.138 1.00 93.38 197 ARG A O 1
ATOM 1593 N N . GLN A 1 198 ? -2.613 -16.447 2.398 1.00 95.62 198 GLN A N 1
ATOM 1594 C CA . GLN A 1 198 ? -2.043 -17.588 3.115 1.00 95.62 198 GLN A CA 1
ATOM 1595 C C . GLN A 1 198 ? -1.216 -17.142 4.325 1.00 95.62 198 GLN A C 1
ATOM 1597 O O . GLN A 1 198 ? -1.385 -17.702 5.407 1.00 95.62 198 GLN A O 1
ATOM 1602 N N . ARG A 1 199 ? -0.397 -16.097 4.168 1.00 95.19 199 ARG A N 1
ATOM 1603 C CA . ARG A 1 199 ? 0.416 -15.535 5.252 1.00 95.19 199 ARG A CA 1
ATOM 1604 C C . ARG A 1 199 ? -0.435 -14.965 6.387 1.00 95.19 199 ARG A C 1
ATOM 1606 O O . ARG A 1 199 ? -0.158 -15.207 7.555 1.00 95.19 199 ARG A O 1
ATOM 1613 N N . TRP A 1 200 ? -1.512 -14.262 6.063 1.00 95.31 200 TRP A N 1
ATOM 1614 C CA . TRP A 1 200 ? -2.460 -13.743 7.046 1.00 95.31 200 TRP A CA 1
ATOM 1615 C C . TRP A 1 200 ? -3.184 -14.863 7.813 1.00 95.31 200 TRP A C 1
ATOM 1617 O O . TRP A 1 200 ? -3.392 -14.718 9.016 1.00 95.31 200 TRP A O 1
ATOM 1627 N N . ARG A 1 201 ? -3.498 -16.005 7.174 1.00 95.19 201 ARG A N 1
ATOM 1628 C CA . ARG A 1 201 ? -4.046 -17.188 7.877 1.00 95.19 201 ARG A CA 1
ATOM 1629 C C . ARG A 1 201 ? -3.048 -17.775 8.875 1.00 95.19 201 ARG A C 1
ATOM 1631 O O . ARG A 1 201 ? -3.430 -18.145 9.983 1.00 95.19 201 ARG A O 1
ATOM 1638 N N . SER A 1 202 ? -1.786 -17.919 8.472 1.00 95.56 202 SER A N 1
ATOM 1639 C CA . SER A 1 202 ? -0.773 -18.615 9.272 1.00 95.56 202 SER A CA 1
ATOM 1640 C C . SER A 1 202 ? -0.157 -17.730 10.358 1.00 95.56 202 SER A C 1
ATOM 1642 O O . SER A 1 202 ? -0.007 -18.170 11.503 1.00 95.56 202 SER A O 1
ATOM 1644 N N . GLU A 1 203 ? 0.184 -16.489 10.018 1.00 95.38 203 GLU A N 1
ATOM 1645 C CA . GLU A 1 203 ? 0.935 -15.564 10.870 1.00 95.38 203 GLU A CA 1
ATOM 1646 C C . GLU A 1 203 ? 0.024 -14.535 11.559 1.00 95.38 203 GLU A C 1
ATOM 1648 O O . GLU A 1 203 ? 0.262 -14.190 12.717 1.00 95.38 203 GLU A O 1
ATOM 1653 N N . GLY A 1 204 ? -1.049 -14.102 10.890 1.00 96.50 204 GLY A N 1
ATOM 1654 C CA . GLY A 1 204 ? -1.957 -13.040 11.333 1.00 96.50 204 GLY A CA 1
ATOM 1655 C C . GLY A 1 204 ? -1.834 -11.749 10.514 1.00 96.50 204 GLY A C 1
ATOM 1656 O O . GLY A 1 204 ? -0.931 -11.578 9.694 1.00 96.50 204 GLY A O 1
ATOM 1657 N N . LEU A 1 205 ? -2.766 -10.823 10.736 1.00 96.44 205 LEU A N 1
ATOM 1658 C CA . LEU A 1 205 ? -2.797 -9.505 10.108 1.00 96.44 205 LEU A CA 1
ATOM 1659 C C . LEU A 1 205 ? -1.724 -8.597 10.719 1.00 96.44 205 LEU A C 1
ATOM 1661 O O . LEU A 1 205 ? -1.695 -8.443 11.941 1.00 96.44 205 LEU A O 1
ATOM 1665 N N . PRO A 1 206 ? -0.857 -7.970 9.914 1.00 95.75 206 PRO A N 1
ATOM 1666 C CA . PRO A 1 206 ? 0.155 -7.061 10.430 1.00 95.75 206 PRO A CA 1
ATOM 1667 C C . PRO A 1 206 ? -0.445 -5.735 10.911 1.00 95.75 206 PRO A C 1
ATOM 1669 O O . PRO A 1 206 ? -1.348 -5.170 10.289 1.00 95.75 206 PRO A O 1
ATOM 1672 N N . GLY A 1 207 ? 0.106 -5.203 11.999 1.00 95.12 207 GLY A N 1
ATOM 1673 C CA . GLY A 1 207 ? -0.235 -3.874 12.488 1.00 95.12 207 GLY A CA 1
ATOM 1674 C C . GLY A 1 207 ? 0.768 -3.302 13.479 1.00 95.12 207 GLY A C 1
ATOM 1675 O O . GLY A 1 207 ? 1.782 -3.921 13.811 1.00 95.12 207 GLY A O 1
ATOM 1676 N N . THR A 1 208 ? 0.469 -2.096 13.950 1.00 94.69 208 THR A N 1
ATOM 1677 C CA . THR A 1 208 ? 1.293 -1.344 14.901 1.00 94.69 208 THR A CA 1
ATOM 1678 C C . THR A 1 208 ? 0.479 -0.957 16.127 1.00 94.69 208 THR A C 1
ATOM 1680 O O . THR A 1 208 ? -0.618 -0.417 15.989 1.00 94.69 208 THR A O 1
ATOM 1683 N N . VAL A 1 209 ? 1.043 -1.151 17.320 1.00 95.44 209 VAL A N 1
ATOM 1684 C CA . VAL A 1 209 ? 0.459 -0.677 18.584 1.00 95.44 209 VAL A CA 1
ATOM 1685 C C . VAL A 1 209 ? 0.510 0.854 18.648 1.00 95.44 209 VAL A C 1
ATOM 1687 O O . VAL A 1 209 ? 1.595 1.439 18.635 1.00 95.44 209 VAL A O 1
ATOM 1690 N N . SER A 1 210 ? -0.646 1.514 18.745 1.00 95.56 210 SER A N 1
ATOM 1691 C CA . SER A 1 210 ? -0.760 2.978 18.864 1.00 95.56 210 SER A CA 1
ATOM 1692 C C . SER A 1 210 ? -1.133 3.456 20.263 1.00 95.56 210 SER A C 1
ATOM 1694 O O . SER A 1 210 ? -0.806 4.587 20.627 1.00 95.56 210 SER A O 1
ATOM 1696 N N . PHE A 1 211 ? -1.775 2.604 21.063 1.00 96.06 211 PHE A N 1
ATOM 1697 C CA . PHE A 1 211 ? -2.205 2.925 22.421 1.00 96.06 211 PHE A CA 1
ATOM 1698 C C . PHE A 1 211 ? -2.216 1.673 23.300 1.00 96.06 211 PHE A C 1
ATOM 1700 O O . PHE A 1 211 ? -2.598 0.599 22.842 1.00 96.06 211 PHE A O 1
ATOM 1707 N N . LEU A 1 212 ? -1.839 1.835 24.570 1.00 95.50 212 LEU A N 1
ATOM 1708 C CA . LEU A 1 212 ? -1.866 0.800 25.603 1.00 95.50 212 LEU A CA 1
ATOM 1709 C C . LEU A 1 212 ? -2.460 1.397 26.880 1.00 95.50 212 LEU A C 1
ATOM 1711 O O . LEU A 1 212 ? -2.054 2.482 27.305 1.00 95.50 212 LEU A O 1
ATOM 1715 N N . HIS A 1 213 ? -3.381 0.677 27.510 1.00 95.94 213 HIS A N 1
ATOM 1716 C CA . HIS A 1 213 ? -3.924 0.996 28.824 1.00 95.94 213 HIS A CA 1
ATOM 1717 C C . HIS A 1 213 ? -3.883 -0.260 29.712 1.00 95.94 213 HIS A C 1
ATOM 1719 O O . HIS A 1 213 ? -4.906 -0.932 29.892 1.00 95.94 213 HIS A O 1
ATOM 1725 N N . PRO A 1 214 ? -2.712 -0.570 30.309 1.00 92.19 214 PRO A N 1
ATOM 1726 C CA . PRO A 1 214 ? -2.471 -1.857 30.967 1.00 92.19 214 PRO A CA 1
ATOM 1727 C C . PRO A 1 214 ? -3.480 -2.200 32.068 1.00 92.19 214 PRO A C 1
ATOM 1729 O O . PRO A 1 214 ? -3.841 -3.356 32.239 1.00 92.19 214 PRO A O 1
ATOM 1732 N N . LEU A 1 215 ? -3.996 -1.192 32.784 1.00 91.31 215 LEU A N 1
ATOM 1733 C CA . LEU A 1 215 ? -4.952 -1.398 33.879 1.00 91.31 215 LEU A CA 1
ATOM 1734 C C . LEU A 1 215 ? -6.348 -1.833 33.419 1.00 91.31 215 LEU A C 1
ATOM 1736 O O . LEU A 1 215 ? -7.053 -2.483 34.181 1.00 91.31 215 LEU A O 1
ATOM 1740 N N . SER A 1 216 ? -6.772 -1.447 32.212 1.00 94.44 216 SER A N 1
ATOM 1741 C CA . SER A 1 216 ? -8.093 -1.829 31.683 1.00 94.44 216 SER A CA 1
ATOM 1742 C C . SER A 1 216 ? -8.014 -2.954 30.659 1.00 94.44 216 SER A C 1
ATOM 1744 O O . SER A 1 216 ? -9.051 -3.416 30.193 1.00 94.44 216 SER A O 1
ATOM 1746 N N . GLY A 1 217 ? -6.805 -3.345 30.249 1.00 95.38 217 GLY A N 1
ATOM 1747 C CA . GLY A 1 217 ? -6.609 -4.257 29.132 1.00 95.38 217 GLY A CA 1
ATOM 1748 C C . GLY A 1 217 ? -6.963 -3.648 27.771 1.00 95.38 217 GLY A C 1
ATOM 1749 O O . GLY A 1 217 ? -6.858 -4.352 26.769 1.00 95.38 217 GLY A O 1
ATOM 1750 N N . GLU A 1 218 ? -7.309 -2.357 27.672 1.00 97.12 218 GLU A N 1
ATOM 1751 C CA . GLU A 1 218 ? -7.574 -1.710 26.380 1.00 97.12 218 GLU A CA 1
ATOM 1752 C C . GLU A 1 218 ? -6.281 -1.412 25.621 1.00 97.12 218 GLU A C 1
ATOM 1754 O O . GLU A 1 218 ? -5.320 -0.896 26.189 1.00 97.12 218 GLU A O 1
ATOM 1759 N N . MET A 1 219 ? -6.265 -1.697 24.324 1.00 97.06 219 MET A N 1
ATOM 1760 C CA . MET A 1 219 ? -5.197 -1.279 23.420 1.00 97.06 219 MET A CA 1
ATOM 1761 C C . MET A 1 219 ? -5.758 -0.916 22.050 1.00 97.06 219 MET A C 1
ATOM 1763 O O . MET A 1 219 ? -6.831 -1.380 21.656 1.00 97.06 219 MET A O 1
ATOM 1767 N N . GLU A 1 220 ? -5.024 -0.086 21.321 1.00 97.56 220 GLU A N 1
ATOM 1768 C CA . GLU A 1 220 ? -5.353 0.286 19.949 1.00 97.56 220 GLU A CA 1
ATOM 1769 C C . GLU A 1 220 ? -4.234 -0.137 19.005 1.00 97.56 220 GLU A C 1
ATOM 1771 O O . GLU A 1 220 ? -3.048 0.059 19.292 1.00 97.56 220 GLU A O 1
ATOM 1776 N N . LEU A 1 221 ? -4.642 -0.720 17.882 1.00 96.88 221 LEU A N 1
ATOM 1777 C CA . LEU A 1 221 ? -3.784 -1.157 16.798 1.00 96.88 221 LEU A CA 1
ATOM 1778 C C . LEU A 1 221 ? -4.185 -0.425 15.515 1.00 96.88 221 LEU A C 1
ATOM 1780 O O . LEU A 1 221 ? -5.370 -0.315 15.196 1.00 96.88 221 LEU A O 1
ATOM 1784 N N . TYR A 1 222 ? -3.196 0.002 14.737 1.00 95.81 222 TYR A N 1
ATOM 1785 C CA . TYR A 1 222 ? -3.392 0.332 13.328 1.00 95.81 222 TYR A CA 1
ATOM 1786 C C . TYR A 1 222 ? -2.956 -0.858 12.488 1.00 95.81 222 TYR A C 1
ATOM 1788 O O . TYR A 1 222 ? -1.758 -1.126 12.378 1.00 95.81 222 TYR A O 1
ATOM 1796 N N . LEU A 1 223 ? -3.925 -1.571 11.918 1.00 95.88 223 LEU A N 1
ATOM 1797 C CA . LEU A 1 223 ? -3.658 -2.655 10.979 1.00 95.88 223 LEU A CA 1
ATOM 1798 C C . LEU A 1 223 ? -3.283 -2.070 9.617 1.00 95.88 223 LEU A C 1
ATOM 1800 O O . LEU A 1 223 ? -3.841 -1.049 9.194 1.00 95.88 223 LEU A O 1
ATOM 1804 N N . ASP A 1 224 ? -2.308 -2.696 8.964 1.00 93.00 224 ASP A N 1
ATOM 1805 C CA . ASP A 1 224 ? -1.754 -2.181 7.716 1.00 93.00 224 ASP A CA 1
ATOM 1806 C C . ASP A 1 224 ? -2.792 -2.169 6.595 1.00 93.00 224 ASP A C 1
ATOM 1808 O O . ASP A 1 224 ? -3.731 -2.968 6.561 1.00 93.00 224 ASP A O 1
ATOM 1812 N N . HIS A 1 225 ? -2.566 -1.276 5.634 1.00 89.88 225 HIS A N 1
ATOM 1813 C CA . HIS A 1 225 ? -3.435 -1.052 4.482 1.00 89.88 225 HIS A CA 1
ATOM 1814 C C . HIS A 1 225 ? -3.761 -2.350 3.732 1.00 89.88 225 HIS A C 1
ATOM 1816 O O . HIS A 1 225 ? -4.911 -2.623 3.396 1.00 89.88 225 HIS A O 1
ATOM 1822 N N . GLU A 1 226 ? -2.770 -3.211 3.538 1.00 89.44 226 GLU A N 1
ATOM 1823 C CA . GLU A 1 226 ? -2.962 -4.479 2.842 1.00 89.44 226 GLU A CA 1
ATOM 1824 C C . GLU A 1 226 ? -3.956 -5.428 3.530 1.00 89.44 226 GLU A C 1
ATOM 1826 O O . GLU A 1 226 ? -4.691 -6.139 2.850 1.00 89.44 226 GLU A O 1
ATOM 1831 N N . ALA A 1 227 ? -4.042 -5.393 4.860 1.00 90.69 227 ALA A N 1
ATOM 1832 C CA . ALA A 1 227 ? -4.918 -6.238 5.661 1.00 90.69 227 ALA A CA 1
ATOM 1833 C C . ALA A 1 227 ? -6.280 -5.581 5.928 1.00 90.69 227 ALA A C 1
ATOM 1835 O O . ALA A 1 227 ? -7.147 -6.199 6.549 1.00 90.69 227 ALA A O 1
ATOM 1836 N N . MET A 1 228 ? -6.492 -4.349 5.448 1.00 90.38 228 MET A N 1
ATOM 1837 C CA . MET A 1 228 ? -7.671 -3.532 5.742 1.00 90.38 228 MET A CA 1
ATOM 1838 C C . MET A 1 228 ? -8.978 -4.273 5.468 1.00 90.38 228 MET A C 1
ATOM 1840 O O . MET A 1 228 ? -9.892 -4.235 6.283 1.00 90.38 228 MET A O 1
ATOM 1844 N N . ARG A 1 229 ? -9.078 -4.986 4.343 1.00 89.00 229 ARG A N 1
ATOM 1845 C CA . ARG A 1 229 ? -10.307 -5.705 3.984 1.00 89.00 229 ARG A CA 1
ATOM 1846 C C . ARG A 1 229 ? -10.654 -6.812 4.981 1.00 89.00 229 ARG A C 1
ATOM 1848 O O . ARG A 1 229 ? -11.816 -7.030 5.296 1.00 89.00 229 ARG A O 1
ATOM 1855 N N . TRP A 1 230 ? -9.637 -7.499 5.487 1.00 93.25 230 TRP A N 1
ATOM 1856 C CA . TRP A 1 230 ? -9.800 -8.560 6.471 1.00 93.25 230 TRP A CA 1
ATOM 1857 C C . TRP A 1 230 ? -10.108 -7.976 7.855 1.00 93.25 230 TRP A C 1
ATOM 1859 O O . TRP A 1 230 ? -11.025 -8.423 8.538 1.00 93.25 230 TRP A O 1
ATOM 1869 N N . ALA A 1 231 ? -9.398 -6.914 8.226 1.00 95.25 231 ALA A N 1
ATOM 1870 C CA . ALA A 1 231 ? -9.595 -6.184 9.469 1.00 95.25 231 ALA A CA 1
ATOM 1871 C C . ALA A 1 231 ? -11.001 -5.577 9.585 1.00 95.25 231 ALA A C 1
ATOM 1873 O O . ALA A 1 231 ? -11.656 -5.728 10.612 1.00 95.25 231 ALA A O 1
ATOM 1874 N N . ARG A 1 232 ? -11.493 -4.932 8.520 1.00 95.31 232 ARG A N 1
ATOM 1875 C CA . ARG A 1 232 ? -12.826 -4.309 8.472 1.00 95.31 232 ARG A CA 1
ATOM 1876 C C . ARG A 1 232 ? -13.960 -5.325 8.572 1.00 95.31 232 ARG A C 1
ATOM 1878 O O . ARG A 1 232 ? -15.076 -4.942 8.899 1.00 95.31 232 ARG A O 1
ATOM 1885 N N . TYR A 1 233 ? -13.710 -6.613 8.334 1.00 95.81 233 TYR A N 1
ATOM 1886 C CA . TYR A 1 233 ? -14.727 -7.643 8.541 1.00 95.81 233 TYR A CA 1
ATOM 1887 C C . TYR A 1 233 ? -15.059 -7.857 10.025 1.00 95.81 233 TYR A C 1
ATOM 1889 O O . TYR A 1 233 ? -16.203 -8.183 10.337 1.00 95.81 233 TYR A O 1
ATOM 1897 N N . LEU A 1 234 ? -14.116 -7.590 10.934 1.00 96.81 234 LEU A N 1
ATOM 1898 C CA . LEU A 1 234 ? -14.290 -7.799 12.372 1.00 96.81 234 LEU A CA 1
ATOM 1899 C C . LEU A 1 234 ? -15.479 -7.024 12.942 1.00 96.81 234 LEU A C 1
ATOM 1901 O O . LEU A 1 234 ? -15.783 -5.906 12.513 1.00 96.81 234 LEU A O 1
ATOM 1905 N N . GLN A 1 235 ? -16.117 -7.614 13.944 1.00 96.62 235 GLN A N 1
ATOM 1906 C CA . GLN A 1 235 ? -17.247 -7.066 14.683 1.00 96.62 235 GLN A CA 1
ATOM 1907 C C . GLN A 1 235 ? -16.917 -6.927 16.168 1.00 96.62 235 GLN A C 1
ATOM 1909 O O . GLN A 1 235 ? -16.007 -7.563 16.697 1.00 96.62 235 GLN A O 1
ATOM 1914 N N . LYS A 1 236 ? -17.673 -6.078 16.869 1.00 97.38 236 LYS A N 1
ATOM 1915 C CA . LYS A 1 236 ? -17.565 -5.956 18.325 1.00 97.38 236 LYS A CA 1
ATOM 1916 C C . LYS A 1 236 ? -17.845 -7.312 18.983 1.00 97.38 236 LYS A C 1
ATOM 1918 O O . LYS A 1 236 ? -18.886 -7.909 18.737 1.00 97.38 236 LYS A O 1
ATOM 1923 N N . GLY A 1 237 ? -16.950 -7.733 19.868 1.00 97.88 237 GLY A N 1
ATOM 1924 C CA . GLY A 1 237 ? -17.014 -9.007 20.579 1.00 97.88 237 GLY A CA 1
ATOM 1925 C C . GLY A 1 237 ? -16.266 -10.150 19.893 1.00 97.88 237 GLY A C 1
ATOM 1926 O O . GLY A 1 237 ? -16.061 -11.171 20.543 1.00 97.88 237 GLY A O 1
ATOM 1927 N N . ASP A 1 238 ? -15.813 -9.985 18.644 1.00 98.00 238 ASP A N 1
ATOM 1928 C CA . ASP A 1 238 ? -14.978 -10.994 17.991 1.00 98.00 238 ASP A CA 1
ATOM 1929 C C . ASP A 1 238 ? -13.697 -11.228 18.796 1.00 98.00 238 ASP A C 1
ATOM 1931 O O . ASP A 1 238 ? -13.058 -10.283 19.270 1.00 98.00 238 ASP A O 1
ATOM 1935 N N . GLU A 1 239 ? -13.312 -12.493 18.940 1.00 97.69 239 GLU A N 1
ATOM 1936 C CA . GLU A 1 239 ? -12.030 -12.858 19.529 1.00 97.69 239 GLU A CA 1
ATOM 1937 C C . GLU A 1 239 ? -10.912 -12.733 18.490 1.00 97.69 239 GLU A C 1
ATOM 1939 O O . GLU A 1 239 ? -11.044 -13.139 17.332 1.00 97.69 239 GLU A O 1
ATOM 1944 N N . VAL A 1 240 ? -9.784 -12.191 18.934 1.00 97.44 240 VAL A N 1
ATOM 1945 C CA . VAL A 1 240 ? -8.548 -12.089 18.166 1.00 97.44 240 VAL A CA 1
ATOM 1946 C C . VAL A 1 240 ? -7.386 -12.610 19.000 1.00 97.44 240 VAL A C 1
ATOM 1948 O O . VAL A 1 240 ? -7.369 -12.461 20.220 1.00 97.44 240 VAL A O 1
ATOM 1951 N N . VAL A 1 241 ? -6.402 -13.221 18.346 1.00 96.88 241 VAL A N 1
ATOM 1952 C CA . VAL A 1 241 ? -5.248 -13.836 19.017 1.00 96.88 241 VAL A CA 1
ATOM 1953 C C . VAL A 1 241 ? -3.976 -13.135 18.564 1.00 96.88 241 VAL A C 1
ATOM 1955 O O . VAL A 1 241 ? -3.787 -12.905 17.367 1.00 96.88 241 VAL A O 1
ATOM 1958 N N . PHE A 1 242 ? -3.090 -12.792 19.497 1.00 95.25 242 PHE A N 1
ATOM 1959 C CA . PHE A 1 242 ? -1.796 -12.226 19.127 1.00 95.25 242 PHE A CA 1
ATOM 1960 C C . PHE A 1 242 ? -0.919 -13.300 18.470 1.00 95.25 242 PHE A C 1
ATOM 1962 O O . PHE A 1 242 ? -0.846 -14.446 18.905 1.00 95.25 242 PHE A O 1
ATOM 1969 N N . GLY A 1 243 ? -0.290 -12.943 17.356 1.00 90.69 243 GLY A N 1
ATOM 1970 C CA . GLY A 1 243 ? 0.726 -13.754 16.700 1.00 90.69 243 GLY A CA 1
ATOM 1971 C C . GLY A 1 243 ? 2.125 -13.416 17.213 1.00 90.69 243 GLY A C 1
ATOM 1972 O O . GLY A 1 243 ? 2.361 -12.330 17.734 1.00 90.69 243 GLY A O 1
ATOM 1973 N N . ASN A 1 244 ? 3.071 -14.331 16.978 1.00 74.44 244 ASN A N 1
ATOM 1974 C CA . ASN A 1 244 ? 4.515 -14.164 17.186 1.00 74.44 244 ASN A CA 1
ATOM 1975 C C . ASN A 1 244 ? 4.956 -13.660 18.574 1.00 74.44 244 ASN A C 1
ATOM 1977 O O . ASN A 1 244 ? 5.133 -12.462 18.780 1.00 74.44 244 ASN A O 1
ATOM 1981 N N . LYS A 1 245 ? 5.330 -14.595 19.460 1.00 80.50 245 LYS A N 1
ATOM 1982 C CA . LYS A 1 245 ? 6.012 -14.343 20.752 1.00 80.50 245 LYS A CA 1
ATOM 1983 C C . LYS A 1 245 ? 5.211 -13.547 21.789 1.00 80.50 245 LYS A C 1
ATOM 1985 O O . LYS A 1 245 ? 5.754 -13.271 22.850 1.00 80.50 245 LYS A O 1
ATOM 1990 N N . ILE A 1 246 ? 3.970 -13.181 21.488 1.00 86.25 246 ILE A N 1
ATOM 1991 C CA . ILE A 1 246 ? 3.035 -12.592 22.439 1.00 86.25 246 ILE A CA 1
ATOM 1992 C C . ILE A 1 246 ? 1.930 -13.619 22.636 1.00 86.25 246 ILE A C 1
ATOM 1994 O O . ILE A 1 246 ? 1.163 -13.883 21.710 1.00 86.25 246 ILE A O 1
ATOM 1998 N N . ASP A 1 247 ? 1.876 -14.205 23.824 1.00 87.62 247 ASP A N 1
ATOM 1999 C CA . ASP A 1 247 ? 0.778 -15.080 24.206 1.00 87.62 247 ASP A CA 1
ATOM 2000 C C . ASP A 1 247 ? -0.412 -14.223 24.654 1.00 87.62 247 ASP A C 1
ATOM 2002 O O . ASP A 1 247 ? -0.242 -13.209 25.329 1.00 87.62 247 ASP A O 1
ATOM 2006 N N . GLY A 1 248 ? -1.622 -14.612 24.253 1.00 92.00 248 GLY A N 1
ATOM 2007 C CA . GLY A 1 248 ? -2.849 -13.950 24.687 1.00 92.00 248 GLY A CA 1
ATOM 2008 C C . GLY A 1 248 ? -3.901 -13.807 23.593 1.00 92.00 248 GLY A C 1
ATOM 2009 O O . GLY A 1 248 ? -3.624 -13.883 22.391 1.00 92.00 248 GLY A O 1
ATOM 2010 N N . SER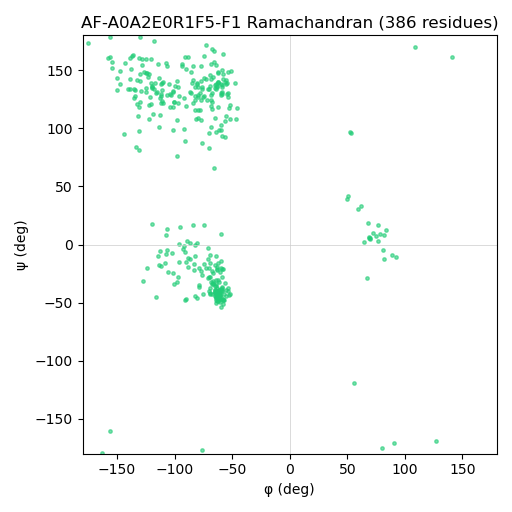 A 1 249 ? -5.132 -13.571 24.033 1.00 95.69 249 SER A N 1
ATOM 2011 C CA . SER A 1 249 ? -6.247 -13.190 23.173 1.00 95.69 249 SER A CA 1
ATOM 2012 C C . SER A 1 249 ? -6.939 -11.943 23.708 1.00 95.69 249 SER A C 1
ATOM 2014 O O . SER A 1 249 ? -6.796 -11.548 24.871 1.00 95.69 249 SER A O 1
ATOM 2016 N N . ALA A 1 250 ? -7.656 -11.278 22.817 1.00 97.19 250 ALA A N 1
ATOM 2017 C CA . ALA A 1 250 ? -8.383 -10.061 23.107 1.00 97.19 250 ALA A CA 1
ATOM 2018 C C . ALA A 1 250 ? -9.745 -10.091 22.418 1.00 97.19 250 ALA A C 1
ATOM 2020 O O . ALA A 1 250 ? -9.956 -10.827 21.455 1.00 97.19 250 ALA A O 1
ATOM 2021 N N . GLN A 1 251 ? -10.662 -9.258 22.895 1.00 98.00 251 GLN A N 1
ATOM 2022 C CA . GLN A 1 251 ? -11.953 -9.046 22.252 1.00 98.00 251 GLN A CA 1
ATOM 2023 C C . GLN A 1 251 ? -11.984 -7.705 21.536 1.00 98.00 251 GLN A C 1
ATOM 2025 O O . GLN A 1 251 ? -11.529 -6.687 22.065 1.00 98.00 251 GLN A O 1
ATOM 2030 N N . VAL A 1 252 ? -12.559 -7.687 20.340 1.00 98.31 252 VAL A N 1
ATOM 2031 C CA . VAL A 1 252 ? -12.755 -6.465 19.567 1.00 98.31 252 VAL A CA 1
ATOM 2032 C C . VAL A 1 252 ? -13.766 -5.558 20.266 1.00 98.31 252 VAL A C 1
ATOM 2034 O O . VAL A 1 252 ? -14.915 -5.929 20.496 1.00 98.31 252 VAL A O 1
ATOM 2037 N N . LYS A 1 253 ? -13.356 -4.327 20.576 1.00 97.88 253 LYS A N 1
ATOM 2038 C CA . LYS A 1 253 ? -14.228 -3.284 21.130 1.00 97.88 253 LYS A CA 1
ATOM 2039 C C . LYS A 1 253 ? -14.872 -2.459 20.020 1.00 97.88 253 LYS A C 1
ATOM 2041 O O . LYS A 1 253 ? -16.078 -2.226 20.067 1.00 97.88 253 LYS A O 1
ATOM 2046 N N . PHE A 1 254 ? -14.077 -2.028 19.040 1.00 96.81 254 PHE A N 1
ATOM 2047 C CA . PHE A 1 254 ? -14.560 -1.411 17.803 1.00 96.81 254 PHE A CA 1
ATOM 2048 C C . PHE A 1 254 ? -13.527 -1.529 16.678 1.00 96.81 254 PHE A C 1
ATOM 2050 O O . PHE A 1 254 ? -12.332 -1.715 16.926 1.00 96.81 254 PHE A O 1
ATOM 2057 N N . VAL A 1 255 ? -14.014 -1.380 15.447 1.00 96.75 255 VAL A N 1
ATOM 2058 C CA . VAL A 1 255 ? -13.244 -1.391 14.199 1.00 96.75 255 VAL A CA 1
ATOM 2059 C C . VAL A 1 255 ? -13.728 -0.219 13.363 1.00 96.75 255 VAL A C 1
ATOM 2061 O O . VAL A 1 255 ? -14.935 -0.057 13.196 1.00 96.75 255 VAL A O 1
ATOM 2064 N N . GLU A 1 256 ? -12.812 0.568 12.816 1.00 95.12 256 GLU A N 1
ATOM 2065 C CA . GLU A 1 256 ? -13.160 1.643 11.889 1.00 95.12 256 GLU A CA 1
ATOM 2066 C C . GLU A 1 256 ? -12.061 1.852 10.840 1.00 95.12 256 GLU A C 1
ATOM 2068 O O . GLU A 1 256 ? -10.874 1.628 11.123 1.00 95.12 256 GLU A O 1
ATOM 2073 N N . PRO A 1 257 ? -12.418 2.289 9.621 1.00 93.69 257 PRO A N 1
ATOM 2074 C CA . PRO A 1 257 ? -11.424 2.782 8.688 1.00 93.69 257 PRO A CA 1
ATOM 2075 C C . PRO A 1 257 ? -10.791 4.055 9.257 1.00 93.69 257 PRO A C 1
ATOM 2077 O O . PRO A 1 257 ? -11.470 4.953 9.745 1.00 93.69 257 PRO A O 1
ATOM 2080 N N . TRP A 1 258 ? -9.470 4.133 9.178 1.00 90.38 258 TRP A N 1
ATOM 2081 C CA . TRP A 1 258 ? -8.706 5.304 9.573 1.00 90.38 258 TRP A CA 1
ATOM 2082 C C . TRP A 1 258 ? -7.750 5.632 8.444 1.00 90.38 258 TRP A C 1
ATOM 2084 O O . TRP A 1 258 ? -6.680 5.027 8.331 1.00 90.38 258 TRP A O 1
ATOM 2094 N N . ARG A 1 259 ? -8.147 6.589 7.600 1.00 89.06 259 ARG A N 1
ATOM 2095 C CA . ARG A 1 259 ? -7.408 6.925 6.379 1.00 89.06 259 ARG A CA 1
ATOM 2096 C C . ARG A 1 259 ? -7.223 5.687 5.492 1.00 89.06 259 ARG A C 1
ATOM 2098 O O . ARG A 1 259 ? -8.215 5.130 5.049 1.00 89.06 259 ARG A O 1
ATOM 2105 N N . GLU A 1 260 ? -5.995 5.267 5.208 1.00 85.38 260 GLU A N 1
ATOM 2106 C CA . GLU A 1 260 ? -5.668 4.061 4.437 1.00 85.38 260 GLU A CA 1
ATOM 2107 C C . GLU A 1 260 ? -5.531 2.786 5.288 1.00 85.38 260 GLU A C 1
ATOM 2109 O O . GLU A 1 260 ? -5.150 1.730 4.790 1.00 85.38 260 GLU A O 1
ATOM 2114 N N . ARG A 1 261 ? -5.783 2.881 6.594 1.00 91.81 261 ARG A N 1
ATOM 2115 C CA . ARG A 1 261 ? -5.580 1.807 7.573 1.00 91.81 261 ARG A CA 1
ATOM 2116 C C . ARG A 1 261 ? -6.896 1.411 8.216 1.00 91.81 261 ARG A C 1
ATOM 2118 O O . ARG A 1 261 ? -7.935 2.034 8.012 1.00 91.81 261 ARG A O 1
ATOM 2125 N N . THR A 1 262 ? -6.842 0.381 9.052 1.00 95.00 262 THR A N 1
ATOM 2126 C CA . THR A 1 262 ? -7.943 0.061 9.968 1.00 95.00 262 THR A CA 1
ATOM 2127 C C . THR A 1 262 ? -7.506 0.322 11.397 1.00 95.00 262 THR A C 1
ATOM 2129 O O . THR A 1 262 ? -6.519 -0.257 11.856 1.00 95.00 262 THR A O 1
ATOM 2132 N N . ARG A 1 263 ? -8.235 1.191 12.101 1.00 96.38 263 ARG A N 1
ATOM 2133 C CA . ARG A 1 263 ? -8.078 1.378 13.541 1.00 96.38 263 ARG A CA 1
ATOM 2134 C C . ARG A 1 263 ? -8.897 0.311 14.247 1.00 96.38 263 ARG A C 1
ATOM 2136 O O . ARG A 1 263 ? -10.109 0.213 14.063 1.00 96.38 263 ARG A O 1
ATOM 2143 N N . LEU A 1 264 ? -8.217 -0.483 15.056 1.00 97.81 264 LEU A N 1
ATOM 2144 C CA . LEU A 1 264 ? -8.806 -1.565 15.818 1.00 97.81 264 LEU A CA 1
ATOM 2145 C C . LEU A 1 264 ? -8.565 -1.307 17.300 1.00 97.81 264 LEU A C 1
ATOM 2147 O O . LEU A 1 264 ? -7.416 -1.241 17.736 1.00 97.81 264 LEU A O 1
ATOM 2151 N N . ARG A 1 265 ? -9.636 -1.204 18.089 1.00 98.06 265 ARG A N 1
ATOM 2152 C CA . ARG A 1 265 ? -9.527 -1.203 19.551 1.00 98.06 265 ARG A CA 1
ATOM 2153 C C . ARG A 1 265 ? -9.950 -2.550 20.098 1.00 98.06 265 ARG A C 1
ATOM 2155 O O . ARG A 1 265 ? -11.036 -3.029 19.775 1.00 98.06 265 ARG A O 1
ATOM 2162 N N . ILE A 1 266 ? -9.116 -3.123 20.955 1.00 98.06 266 ILE A N 1
ATOM 2163 C CA . ILE A 1 266 ? -9.337 -4.433 21.572 1.00 98.06 266 ILE A CA 1
ATOM 2164 C C . ILE A 1 266 ? -9.136 -4.366 23.085 1.00 98.06 266 ILE A C 1
ATOM 2166 O O . ILE A 1 266 ? -8.502 -3.439 23.594 1.00 98.06 266 ILE A O 1
ATOM 2170 N N . VAL A 1 267 ? -9.686 -5.347 23.795 1.00 97.62 267 VAL A N 1
ATOM 2171 C CA . VAL A 1 267 ? -9.519 -5.535 25.240 1.00 97.62 267 VAL A CA 1
ATOM 2172 C C . VAL A 1 267 ? -8.860 -6.892 25.476 1.00 97.62 267 VAL A C 1
ATOM 2174 O O . VAL A 1 267 ? -9.465 -7.913 25.161 1.00 97.62 267 VAL A O 1
ATOM 2177 N N . SER A 1 268 ? -7.617 -6.910 25.968 1.00 96.00 268 SER A N 1
ATOM 2178 C CA . SER A 1 268 ? -6.917 -8.144 26.363 1.00 96.00 268 SER A CA 1
ATOM 2179 C C . SER A 1 268 ? -7.665 -8.818 27.507 1.00 96.00 268 SER A C 1
ATOM 2181 O O . SER A 1 268 ? -8.120 -8.154 28.440 1.00 96.00 268 SER A O 1
ATOM 2183 N N . ASN A 1 269 ? -7.752 -10.145 27.441 1.00 91.62 269 ASN A N 1
ATOM 2184 C CA . ASN A 1 269 ? -8.424 -10.946 28.457 1.00 91.62 269 ASN A CA 1
ATOM 2185 C C . ASN A 1 269 ? -7.658 -10.985 29.790 1.00 91.62 269 ASN A C 1
ATOM 2187 O O . ASN A 1 269 ? -8.278 -11.146 30.839 1.00 91.62 269 ASN A O 1
ATOM 2191 N N . SER A 1 270 ? -6.328 -10.840 29.769 1.00 87.06 270 SER A N 1
ATOM 2192 C CA . SER A 1 270 ? -5.490 -10.921 30.974 1.00 87.06 270 SER A CA 1
ATOM 2193 C C . SER A 1 270 ? -5.056 -9.548 31.501 1.00 87.06 270 SER A C 1
ATOM 2195 O O . SER A 1 270 ? -4.690 -9.433 32.671 1.00 87.06 270 SER A O 1
ATOM 2197 N N . GLY A 1 271 ? -5.014 -8.519 30.642 1.00 80.31 271 GLY A N 1
ATOM 2198 C CA . GLY A 1 271 ? -4.366 -7.225 30.905 1.00 80.31 271 GLY A CA 1
ATOM 2199 C C . GLY A 1 271 ? -2.834 -7.308 31.014 1.00 80.31 271 GLY A C 1
ATOM 2200 O O . GLY A 1 271 ? -2.136 -6.362 30.649 1.00 80.31 271 GLY A O 1
ATOM 2201 N N .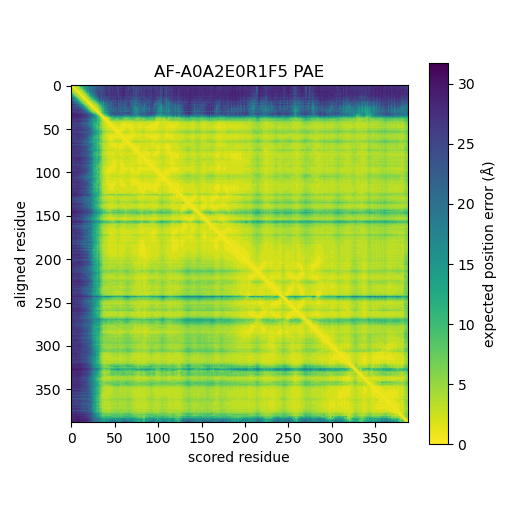 MET A 1 272 ? -2.305 -8.458 31.443 1.00 84.56 272 MET A N 1
ATOM 2202 C CA . MET A 1 272 ? -0.883 -8.725 31.620 1.00 84.56 272 MET A CA 1
ATOM 2203 C C . MET A 1 272 ? -0.121 -8.779 30.293 1.00 84.56 272 MET A C 1
ATOM 2205 O O . MET A 1 272 ? 1.022 -8.328 30.234 1.00 84.56 272 MET A O 1
ATOM 2209 N N . ASP A 1 273 ? -0.777 -9.233 29.220 1.00 82.81 273 ASP A N 1
ATOM 2210 C CA . ASP A 1 273 ? -0.176 -9.349 27.881 1.00 82.81 273 ASP A CA 1
ATOM 2211 C C . ASP A 1 273 ? 0.329 -7.988 27.353 1.00 82.81 273 ASP A C 1
ATOM 2213 O O . ASP A 1 273 ? 1.195 -7.919 26.484 1.00 82.81 273 ASP A O 1
ATOM 2217 N N . GLN A 1 274 ? -0.192 -6.874 27.887 1.00 89.25 274 GLN A N 1
ATOM 2218 C CA . GLN A 1 274 ? 0.218 -5.528 27.488 1.00 89.25 274 GLN A CA 1
ATOM 2219 C C . GLN A 1 274 ? 1.553 -5.070 28.069 1.00 89.25 274 GLN A C 1
ATOM 2221 O O . GLN A 1 274 ? 2.160 -4.161 27.504 1.00 89.25 274 GLN A O 1
ATOM 2226 N N . PHE A 1 275 ? 2.016 -5.632 29.193 1.00 88.06 275 PHE A N 1
ATOM 2227 C CA . PHE A 1 275 ? 3.233 -5.133 29.852 1.00 88.06 275 PHE A CA 1
ATOM 2228 C C . PHE A 1 275 ? 4.497 -5.381 29.026 1.00 88.06 275 PHE A C 1
ATOM 2230 O O . PHE A 1 275 ? 5.486 -4.665 29.185 1.00 88.06 275 PHE A O 1
ATOM 2237 N N . GLU A 1 276 ? 4.456 -6.360 28.126 1.00 88.56 276 GLU A N 1
ATOM 2238 C CA . GLU A 1 276 ? 5.551 -6.663 27.204 1.00 88.56 276 GLU A CA 1
ATOM 2239 C C . GLU A 1 276 ? 5.467 -5.856 25.901 1.00 88.56 276 GLU A C 1
ATOM 2241 O O . GLU A 1 276 ? 6.432 -5.809 25.133 1.00 88.56 276 GLU A O 1
ATOM 2246 N N . MET A 1 277 ? 4.337 -5.184 25.660 1.00 93.38 277 MET A N 1
ATOM 2247 C CA . MET A 1 277 ? 4.114 -4.395 24.458 1.00 93.38 277 MET A CA 1
ATOM 2248 C C . MET A 1 277 ? 4.651 -2.969 24.588 1.00 93.38 277 MET A C 1
ATOM 2250 O O . MET A 1 277 ? 4.636 -2.346 25.651 1.00 93.38 277 MET A O 1
ATOM 2254 N N . LYS A 1 278 ? 5.086 -2.406 23.460 1.00 94.00 278 LYS A N 1
ATOM 2255 C CA . LYS A 1 278 ? 5.535 -1.012 23.355 1.00 94.00 278 LYS A CA 1
ATOM 2256 C C . LYS A 1 278 ? 4.752 -0.267 22.284 1.00 94.00 278 LYS A C 1
ATOM 2258 O O . LYS A 1 278 ? 4.393 -0.828 21.253 1.00 94.00 278 LYS A O 1
ATOM 2263 N N . LEU A 1 279 ? 4.545 1.033 22.488 1.00 93.31 279 LEU A N 1
ATOM 2264 C CA . LEU A 1 279 ? 4.022 1.900 21.431 1.00 93.31 279 LEU A CA 1
ATOM 2265 C C . LEU A 1 279 ? 4.958 1.861 20.215 1.00 93.31 279 LEU A C 1
ATOM 2267 O O . LEU A 1 279 ? 6.178 1.932 20.363 1.00 93.31 279 LEU A O 1
ATOM 2271 N N . GLY A 1 280 ? 4.384 1.739 19.021 1.00 90.75 280 GLY A N 1
ATOM 2272 C CA . GLY A 1 280 ? 5.130 1.565 17.776 1.00 90.75 280 GLY A CA 1
ATOM 2273 C C . GLY A 1 280 ? 5.588 0.128 17.504 1.00 90.75 280 GLY A C 1
ATOM 2274 O O . GLY A 1 280 ? 6.120 -0.131 16.425 1.00 90.75 280 GLY A O 1
ATOM 2275 N N . GLN A 1 281 ? 5.375 -0.814 18.429 1.00 92.56 281 GLN A N 1
ATOM 2276 C CA . GLN A 1 281 ? 5.704 -2.219 18.206 1.00 92.56 281 GLN A CA 1
ATOM 2277 C C . GLN A 1 281 ? 4.838 -2.812 17.098 1.00 92.56 281 GLN A C 1
ATOM 2279 O O . GLN A 1 281 ? 3.623 -2.602 17.047 1.00 92.56 281 GLN A O 1
ATOM 2284 N N . ARG A 1 282 ? 5.486 -3.592 16.232 1.00 92.50 282 ARG A N 1
ATOM 2285 C CA . ARG A 1 282 ? 4.827 -4.399 15.213 1.00 92.50 282 ARG A CA 1
ATOM 2286 C C . ARG A 1 282 ? 4.244 -5.652 15.847 1.00 92.50 282 ARG A C 1
ATOM 2288 O O . ARG A 1 282 ? 4.939 -6.362 16.571 1.00 92.50 282 ARG A O 1
ATOM 2295 N N . VAL A 1 283 ? 2.981 -5.909 15.555 1.00 94.94 283 VAL A N 1
ATOM 2296 C CA . VAL A 1 283 ? 2.241 -7.077 16.028 1.00 94.94 283 VAL A CA 1
ATOM 2297 C C . VAL A 1 283 ? 1.595 -7.774 14.843 1.00 94.94 283 VAL A C 1
ATOM 2299 O O . VAL A 1 283 ? 1.324 -7.150 13.814 1.00 94.94 283 VAL A O 1
ATOM 2302 N N . LEU A 1 284 ? 1.356 -9.071 14.994 1.00 96.38 284 LEU A N 1
ATOM 2303 C CA . LEU A 1 284 ? 0.483 -9.819 14.103 1.00 96.38 284 LEU A CA 1
ATOM 2304 C C . LEU A 1 284 ? -0.778 -10.183 14.870 1.00 96.38 284 LEU A C 1
ATOM 2306 O O . LEU A 1 284 ? -0.704 -10.535 16.045 1.00 96.38 284 LEU A O 1
ATOM 2310 N N . LEU A 1 285 ? -1.926 -10.094 14.215 1.00 97.06 285 LEU A N 1
ATOM 2311 C CA . LEU A 1 285 ? -3.213 -10.380 14.823 1.00 97.06 285 LEU A CA 1
ATOM 2312 C C . LEU A 1 285 ? -3.921 -11.477 14.040 1.00 97.06 285 LEU A C 1
ATOM 2314 O O . LEU A 1 285 ? -4.383 -11.260 12.922 1.00 97.06 285 LEU A O 1
ATOM 2318 N N . LYS A 1 286 ? -4.003 -12.673 14.612 1.00 97.31 286 LYS A N 1
ATOM 2319 C CA . LYS A 1 286 ? -4.776 -13.766 14.032 1.00 97.31 286 LYS A CA 1
ATOM 2320 C C . LYS A 1 286 ? -6.252 -13.505 14.262 1.00 97.31 286 LYS A C 1
ATOM 2322 O O . LYS A 1 286 ? -6.691 -13.281 15.390 1.00 97.31 286 LYS A O 1
ATOM 2327 N N . VAL A 1 287 ? -7.003 -13.546 13.172 1.00 96.25 287 VAL A N 1
ATOM 2328 C CA . VAL A 1 287 ? -8.437 -13.282 13.163 1.00 96.25 287 VAL A CA 1
ATOM 2329 C C . VAL A 1 287 ? -9.149 -14.314 12.302 1.00 96.25 287 VAL A C 1
ATOM 2331 O O . VAL A 1 287 ? -8.527 -14.993 11.481 1.00 96.25 287 VAL A O 1
ATOM 2334 N N . ARG A 1 288 ? -10.468 -14.428 12.466 1.00 94.75 288 ARG A N 1
ATOM 2335 C CA . ARG A 1 288 ? -11.285 -15.292 11.613 1.00 94.75 288 ARG A CA 1
ATOM 2336 C C . ARG A 1 288 ? -11.221 -14.831 10.156 1.00 94.75 288 ARG A C 1
ATOM 2338 O O . ARG A 1 288 ? -11.288 -13.641 9.857 1.00 94.75 288 ARG A O 1
ATOM 2345 N N . GLU A 1 289 ? -11.126 -15.784 9.237 1.00 94.69 289 GLU A N 1
ATOM 2346 C CA . GLU A 1 289 ? -11.212 -15.505 7.806 1.00 94.69 289 GLU A CA 1
ATOM 2347 C C . GLU A 1 289 ? -12.630 -15.059 7.390 1.00 94.69 289 GLU A C 1
ATOM 2349 O O . GLU A 1 289 ? -13.589 -15.765 7.721 1.00 94.69 289 GLU A O 1
ATOM 2354 N N . PRO A 1 290 ? -12.797 -13.926 6.670 1.00 94.69 290 PRO A N 1
ATOM 2355 C CA . PRO A 1 290 ? -14.071 -13.550 6.100 1.00 94.69 290 PRO A CA 1
ATOM 2356 C C . PRO A 1 290 ? -14.533 -14.597 5.090 1.00 94.69 290 PRO A C 1
ATOM 2358 O O . PRO A 1 290 ? -13.709 -15.172 4.378 1.00 94.69 290 PRO A O 1
ATOM 2361 N N . PRO A 1 291 ? -15.846 -14.808 4.953 1.00 94.75 291 PRO A N 1
ATOM 2362 C CA . PRO A 1 291 ? -16.412 -15.613 3.880 1.00 94.75 291 PRO A CA 1
ATOM 2363 C C . PRO A 1 291 ? -15.903 -15.206 2.486 1.00 94.75 291 PRO A C 1
ATOM 2365 O O . PRO A 1 291 ? -15.582 -14.042 2.237 1.00 94.75 291 PRO A O 1
ATOM 2368 N N . VAL A 1 292 ? -15.815 -16.174 1.570 1.00 91.00 292 VAL A N 1
ATOM 2369 C CA . VAL A 1 292 ? -15.242 -15.976 0.224 1.00 91.00 292 VAL A CA 1
ATOM 2370 C C . VAL A 1 292 ? -15.993 -14.899 -0.564 1.00 91.00 292 VAL A C 1
ATOM 2372 O O . VAL A 1 292 ? -15.359 -14.076 -1.217 1.00 91.00 292 VAL A O 1
ATOM 2375 N N . ASP A 1 293 ? -17.317 -14.845 -0.455 1.00 91.56 293 ASP A N 1
ATOM 2376 C CA . ASP A 1 293 ? -18.168 -13.812 -1.054 1.00 91.56 293 ASP A CA 1
ATOM 2377 C C . ASP A 1 293 ? -17.830 -12.411 -0.522 1.00 91.56 293 ASP A C 1
ATOM 2379 O O . ASP A 1 293 ? -17.682 -11.467 -1.298 1.00 91.56 293 ASP A O 1
ATOM 2383 N N . VAL A 1 294 ? -17.577 -12.279 0.784 1.00 89.69 294 VAL A N 1
ATOM 2384 C CA . VAL A 1 294 ? -17.125 -11.018 1.393 1.00 8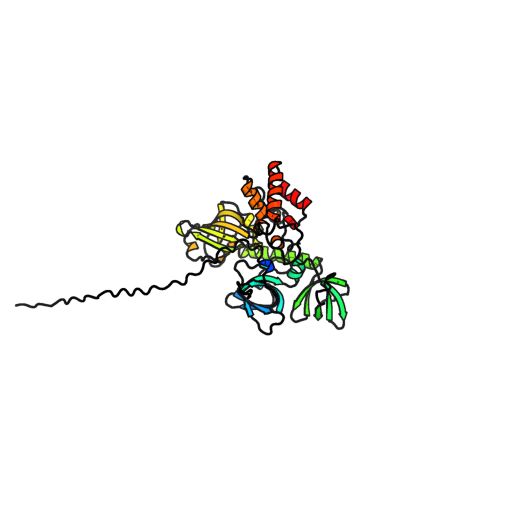9.69 294 VAL A CA 1
ATOM 2385 C C . VAL A 1 294 ? -15.722 -10.637 0.919 1.00 89.69 294 VAL A C 1
ATOM 2387 O O . VAL A 1 294 ? -15.432 -9.452 0.757 1.00 89.69 294 VAL A O 1
ATOM 2390 N N . GLN A 1 295 ? -14.845 -11.609 0.662 1.00 85.50 295 GLN A N 1
ATOM 2391 C CA . GLN A 1 295 ? -13.503 -11.365 0.116 1.00 85.50 295 GLN A CA 1
ATOM 2392 C C . GLN A 1 295 ? -13.499 -11.037 -1.383 1.00 85.50 295 GLN A C 1
ATOM 2394 O O . GLN A 1 295 ? -12.563 -10.388 -1.853 1.00 85.50 295 GLN A O 1
ATOM 2399 N N . GLN A 1 296 ? -14.506 -11.495 -2.128 1.00 86.44 296 GLN A N 1
ATOM 2400 C CA . GLN A 1 296 ? -14.644 -11.293 -3.574 1.00 86.44 296 GLN A CA 1
ATOM 2401 C C . GLN A 1 296 ? -15.546 -10.112 -3.941 1.00 86.44 296 GLN A C 1
ATOM 2403 O O . GLN A 1 296 ? -15.496 -9.658 -5.076 1.00 86.44 296 GLN A O 1
ATOM 2408 N N . SER A 1 297 ? -16.332 -9.595 -2.994 1.00 89.25 297 SER A N 1
ATOM 2409 C CA . SER A 1 297 ? -17.203 -8.435 -3.202 1.00 89.25 297 SER A CA 1
ATOM 2410 C C . SER A 1 297 ? -16.446 -7.219 -3.767 1.00 89.25 297 SER A C 1
ATOM 2412 O O . SER A 1 297 ? -15.278 -6.982 -3.455 1.00 89.25 297 SER A O 1
ATOM 2414 N N . ASP A 1 298 ? -17.103 -6.395 -4.570 1.00 87.94 298 ASP A N 1
ATOM 2415 C CA . ASP A 1 298 ? -16.543 -5.088 -4.930 1.00 87.94 298 ASP A CA 1
ATOM 2416 C C . ASP A 1 298 ? -16.807 -4.034 -3.842 1.00 87.94 298 ASP A C 1
ATOM 2418 O O . ASP A 1 298 ? -16.229 -2.949 -3.882 1.00 87.94 298 ASP A O 1
ATOM 2422 N N . LEU A 1 299 ? -17.651 -4.355 -2.857 1.00 91.06 299 LEU A N 1
ATOM 2423 C CA . LEU A 1 299 ? -18.045 -3.453 -1.782 1.00 91.06 299 LEU A CA 1
ATOM 2424 C C . LEU A 1 299 ? -17.104 -3.550 -0.566 1.00 91.06 299 LEU A C 1
ATOM 2426 O O . LEU A 1 299 ? -16.555 -4.623 -0.280 1.00 91.06 299 LEU A O 1
ATOM 2430 N N . PRO A 1 300 ? -16.953 -2.454 0.200 1.00 91.31 300 PRO A N 1
ATOM 2431 C CA . PRO A 1 300 ? -16.350 -2.490 1.529 1.00 91.31 300 PRO A CA 1
ATOM 2432 C C . PRO A 1 300 ? -17.042 -3.512 2.448 1.00 91.31 300 PRO A C 1
ATOM 2434 O O . PRO A 1 300 ? -18.265 -3.618 2.468 1.00 91.31 300 PRO A O 1
ATOM 2437 N N . THR A 1 301 ? -16.270 -4.255 3.245 1.00 91.88 301 THR A N 1
ATOM 2438 C CA . THR A 1 301 ? -16.781 -5.362 4.089 1.00 91.88 301 THR A CA 1
ATOM 2439 C C . THR A 1 301 ? -17.620 -4.911 5.287 1.00 91.88 301 THR A C 1
ATOM 2441 O O . THR A 1 301 ? -18.235 -5.723 5.973 1.00 91.88 301 THR A O 1
ATOM 2444 N N . ASP A 1 302 ? -17.585 -3.622 5.582 1.00 93.06 302 ASP A N 1
ATOM 2445 C CA . ASP A 1 302 ? -18.227 -2.935 6.696 1.00 93.06 302 ASP A CA 1
ATOM 2446 C C . ASP A 1 302 ? -19.223 -1.866 6.219 1.00 93.06 302 ASP A C 1
ATOM 2448 O O . ASP A 1 302 ? -19.590 -0.984 6.993 1.00 93.06 302 ASP A O 1
ATOM 2452 N N . ILE A 1 303 ? -19.646 -1.930 4.952 1.00 94.25 303 ILE A N 1
ATOM 2453 C CA . ILE A 1 303 ? -20.663 -1.034 4.398 1.00 94.25 303 ILE A CA 1
ATOM 2454 C C . ILE A 1 303 ? -21.990 -1.171 5.161 1.00 94.25 303 ILE A C 1
ATOM 2456 O O . ILE A 1 303 ? -22.394 -2.283 5.507 1.00 94.25 303 ILE A O 1
ATOM 2460 N N . GLY A 1 304 ? -22.665 -0.050 5.438 1.00 94.06 304 GLY A N 1
ATOM 2461 C CA . GLY A 1 304 ? -23.963 -0.046 6.119 1.00 94.06 304 GLY A CA 1
ATOM 2462 C C . GLY A 1 304 ? -23.915 -0.288 7.631 1.00 94.06 304 GLY A C 1
ATOM 2463 O O . GLY A 1 304 ? -24.935 -0.645 8.210 1.00 94.06 304 GLY A O 1
ATOM 2464 N N . ARG A 1 305 ? -22.753 -0.144 8.287 1.00 92.94 305 ARG A N 1
ATOM 2465 C CA . ARG A 1 305 ? -22.629 -0.315 9.753 1.00 92.94 305 ARG A CA 1
ATOM 2466 C C . ARG A 1 305 ? -22.996 0.916 10.579 1.00 92.94 305 ARG A C 1
ATOM 2468 O O . ARG A 1 305 ? -23.117 0.796 11.796 1.00 92.94 305 ARG A O 1
ATOM 2475 N N . LEU A 1 306 ? -23.059 2.087 9.955 1.00 93.56 306 LEU A N 1
ATOM 2476 C CA . LEU A 1 306 ? -23.195 3.369 10.639 1.00 93.56 306 LEU A CA 1
ATOM 2477 C C . LEU A 1 306 ? -24.530 4.000 10.262 1.00 93.56 306 LEU A C 1
ATOM 2479 O O . LEU A 1 306 ? -24.845 4.106 9.080 1.00 93.56 306 LEU A O 1
ATOM 2483 N N . ASP A 1 307 ? -25.278 4.446 11.268 1.00 92.50 307 ASP A N 1
ATOM 2484 C CA . ASP A 1 307 ? -26.589 5.075 11.070 1.00 92.50 307 ASP A CA 1
ATOM 2485 C C . ASP A 1 307 ? -26.506 6.610 11.075 1.00 92.50 307 ASP A C 1
ATOM 2487 O O . ASP A 1 307 ? -27.313 7.287 10.439 1.00 92.50 307 ASP A O 1
ATOM 2491 N N . ASP A 1 308 ? -25.523 7.171 11.783 1.00 96.62 308 ASP A N 1
ATOM 2492 C CA . ASP A 1 308 ? -25.336 8.616 11.915 1.00 96.62 308 ASP A CA 1
ATOM 2493 C C . ASP A 1 308 ? -24.732 9.237 10.643 1.00 96.62 308 ASP A C 1
ATOM 2495 O O . ASP A 1 308 ? -23.757 8.726 10.091 1.00 96.62 308 ASP A O 1
ATOM 2499 N N . GLU A 1 309 ? -25.297 10.359 10.184 1.00 96.88 309 GLU A N 1
ATOM 2500 C CA . GLU A 1 309 ? -24.885 11.029 8.942 1.00 96.88 309 GLU A CA 1
ATOM 2501 C C . GLU A 1 309 ? -23.402 11.427 8.961 1.00 96.88 309 GLU A C 1
ATOM 2503 O O . GLU A 1 309 ? -22.678 11.167 7.996 1.00 96.88 309 GLU A O 1
ATOM 2508 N N . GLU A 1 310 ? -22.922 12.036 10.050 1.00 97.12 310 GLU A N 1
ATOM 2509 C CA . GLU A 1 310 ? -21.537 12.508 10.131 1.00 97.12 310 GLU A CA 1
ATOM 2510 C C . GLU A 1 310 ? -20.560 11.330 10.146 1.00 97.12 310 GLU A C 1
ATOM 2512 O O . GLU A 1 310 ? -19.569 11.334 9.409 1.00 97.12 310 GLU A O 1
ATOM 2517 N N . GLN A 1 311 ? -20.881 10.279 10.904 1.00 95.62 311 GLN A N 1
ATOM 2518 C CA . GLN A 1 311 ? -20.087 9.051 10.934 1.00 95.62 311 GLN A CA 1
ATOM 2519 C C . GLN A 1 311 ? -20.042 8.358 9.569 1.00 95.62 311 GLN A C 1
ATOM 2521 O O . GLN A 1 311 ? -18.973 7.910 9.147 1.00 95.62 311 GLN A O 1
ATOM 2526 N N . ARG A 1 312 ? -21.169 8.297 8.848 1.00 97.12 312 ARG A N 1
ATOM 2527 C CA . ARG A 1 312 ? -21.218 7.754 7.482 1.00 97.12 312 ARG A CA 1
ATOM 2528 C C . ARG A 1 312 ? -20.333 8.562 6.537 1.00 97.12 312 ARG A C 1
ATOM 2530 O O . ARG A 1 312 ? -19.583 7.979 5.756 1.00 97.12 312 ARG A O 1
ATOM 2537 N N . ILE A 1 313 ? -20.369 9.894 6.613 1.00 97.19 313 ILE A N 1
ATOM 2538 C CA . ILE A 1 313 ? -19.512 10.764 5.793 1.00 97.19 313 ILE A CA 1
ATOM 2539 C C . ILE A 1 313 ? -18.032 10.489 6.068 1.00 97.19 313 ILE A C 1
ATOM 2541 O O . ILE A 1 313 ? -17.264 10.290 5.125 1.00 97.19 313 ILE A O 1
ATOM 2545 N N . ASP A 1 314 ? -17.620 10.454 7.334 1.00 95.06 314 ASP A N 1
ATOM 2546 C CA . ASP A 1 314 ? -16.223 10.201 7.697 1.00 95.06 314 ASP A CA 1
ATOM 2547 C C . ASP A 1 314 ? -15.771 8.790 7.292 1.00 95.06 314 ASP A C 1
ATOM 2549 O O . ASP A 1 314 ? -14.643 8.604 6.815 1.00 95.06 314 ASP A O 1
ATOM 2553 N N . TRP A 1 315 ? -16.672 7.809 7.388 1.00 95.38 315 TRP A N 1
ATOM 2554 C CA . TRP A 1 315 ? -16.453 6.462 6.875 1.00 95.38 315 TRP A CA 1
ATOM 2555 C C . TRP A 1 315 ? -16.231 6.456 5.364 1.00 95.38 315 TRP A C 1
ATOM 2557 O O . TRP A 1 315 ? -15.242 5.878 4.909 1.00 95.38 315 TRP A O 1
ATOM 2567 N N . PHE A 1 316 ? -17.079 7.142 4.589 1.00 96.19 316 PHE A N 1
ATOM 2568 C CA . PHE A 1 316 ? -16.911 7.266 3.140 1.00 96.19 316 PHE A CA 1
ATOM 2569 C C . PHE A 1 316 ? -15.593 7.958 2.796 1.00 96.19 316 PHE A C 1
ATOM 2571 O O . PHE A 1 316 ? -14.867 7.485 1.931 1.00 96.19 316 PHE A O 1
ATOM 2578 N N . LEU A 1 317 ? -15.202 9.030 3.482 1.00 95.06 317 LEU A N 1
ATOM 2579 C CA . LEU A 1 317 ? -13.924 9.694 3.194 1.00 95.06 317 LEU A CA 1
ATOM 2580 C C . LEU A 1 317 ? -12.711 8.832 3.541 1.00 95.06 317 LEU A C 1
ATOM 2582 O O . LEU A 1 317 ? -11.688 8.926 2.867 1.00 95.06 317 LEU A O 1
ATOM 2586 N N . SER A 1 318 ? -12.825 7.985 4.562 1.00 93.44 318 SER A N 1
ATOM 2587 C CA . SER A 1 318 ? -11.794 7.008 4.940 1.00 93.44 318 SER A CA 1
ATOM 2588 C C . SER A 1 318 ? -11.827 5.743 4.078 1.00 93.44 318 SER A C 1
ATOM 2590 O O . SER A 1 318 ? -11.049 4.821 4.285 1.00 93.44 318 SER A O 1
ATOM 2592 N N . THR A 1 319 ? -12.736 5.689 3.111 1.00 92.94 319 THR A N 1
ATOM 2593 C CA . THR A 1 319 ? -12.999 4.542 2.242 1.00 92.94 319 THR A CA 1
ATOM 2594 C C . THR A 1 319 ? -12.667 4.917 0.796 1.00 92.94 319 THR A C 1
ATOM 2596 O O . THR A 1 319 ? -11.959 4.192 0.108 1.00 92.94 319 THR A O 1
ATOM 2599 N N . LEU A 1 320 ? -13.095 6.091 0.345 1.00 93.56 320 LEU A N 1
ATOM 2600 C CA . LEU A 1 320 ? -12.983 6.511 -1.041 1.00 93.56 320 LEU A CA 1
ATOM 2601 C C . LEU A 1 320 ? -11.615 7.132 -1.356 1.00 93.56 320 LEU A C 1
ATOM 2603 O O . LEU A 1 320 ? -11.100 7.956 -0.596 1.00 93.56 320 LEU A O 1
ATOM 2607 N N . TYR A 1 321 ? -11.062 6.794 -2.519 1.00 91.25 321 TYR A N 1
ATOM 2608 C CA . TYR A 1 321 ? -9.882 7.445 -3.097 1.00 91.25 321 TYR A CA 1
ATOM 2609 C C . TYR A 1 321 ? -10.298 8.643 -3.948 1.00 91.25 321 TYR A C 1
ATOM 2611 O O . TYR A 1 321 ? -11.458 8.795 -4.332 1.00 91.25 321 TYR A O 1
ATOM 2619 N N . CYS A 1 322 ? -9.354 9.545 -4.216 1.00 88.31 322 CYS A N 1
ATOM 2620 C CA . CYS A 1 322 ? -9.663 10.804 -4.882 1.00 88.31 322 CYS A CA 1
ATOM 2621 C C . CYS A 1 322 ? -9.809 10.620 -6.400 1.00 88.31 322 CYS A C 1
ATOM 2623 O O . CYS A 1 322 ? -8.801 10.378 -7.057 1.00 88.31 322 CYS A O 1
ATOM 2625 N N . PRO A 1 323 ? -10.992 10.839 -7.004 1.00 84.25 323 PRO A N 1
ATOM 2626 C CA . PRO A 1 323 ? -11.202 10.619 -8.436 1.00 84.25 323 PRO A CA 1
ATOM 2627 C C . PRO A 1 323 ? -10.765 11.816 -9.302 1.00 84.25 323 PRO A C 1
ATOM 2629 O O . PRO A 1 323 ? -11.195 11.946 -10.445 1.00 84.25 323 PRO A O 1
ATOM 2632 N N . CYS A 1 324 ? -9.964 12.753 -8.777 1.00 81.75 324 CYS A N 1
ATOM 2633 C CA . CYS A 1 324 ? -9.669 14.020 -9.461 1.00 81.75 324 CYS A CA 1
ATOM 2634 C C . CYS A 1 324 ? -8.763 13.881 -10.696 1.00 81.75 324 CYS A C 1
ATOM 2636 O O . CYS A 1 324 ? -8.471 14.879 -11.352 1.00 81.75 324 CYS A O 1
ATOM 2638 N N . GLY A 1 325 ? -8.285 12.670 -10.998 1.00 76.38 325 GLY A N 1
ATOM 2639 C CA . GLY A 1 325 ? -7.492 12.379 -12.191 1.00 76.38 325 GLY A CA 1
ATOM 2640 C C . GLY A 1 325 ? -6.090 12.995 -12.195 1.00 76.38 325 GLY A C 1
ATOM 2641 O O . GLY A 1 325 ? -5.389 12.875 -13.197 1.00 76.38 325 GLY A O 1
ATOM 2642 N N . ILE A 1 326 ? -5.652 13.637 -11.099 1.00 76.69 326 ILE A N 1
ATOM 2643 C CA . ILE A 1 326 ? -4.273 14.131 -10.952 1.00 76.69 326 ILE A CA 1
ATOM 2644 C C . ILE A 1 326 ? -3.343 12.929 -10.797 1.00 76.69 326 ILE A C 1
ATOM 2646 O O . ILE A 1 326 ? -3.009 12.541 -9.680 1.00 76.69 326 ILE A O 1
ATOM 2650 N N . ALA A 1 327 ? -2.972 12.354 -11.940 1.00 66.25 327 ALA A N 1
ATOM 2651 C CA . ALA A 1 327 ? -2.187 11.141 -12.085 1.00 66.25 327 ALA A CA 1
ATOM 2652 C C . ALA A 1 327 ? -0.727 11.278 -11.632 1.00 66.25 327 ALA A C 1
ATOM 2654 O O . ALA A 1 327 ? -0.128 12.360 -11.669 1.00 66.25 327 ALA A O 1
ATOM 2655 N N . GLY A 1 328 ? -0.149 10.135 -11.266 1.00 63.56 328 GLY A N 1
ATOM 2656 C CA . GLY A 1 328 ? 1.247 9.978 -10.889 1.00 63.56 328 GLY A CA 1
ATOM 2657 C C . GLY A 1 328 ? 1.521 10.154 -9.397 1.00 63.56 328 GLY A C 1
ATOM 2658 O O . GLY A 1 328 ? 0.651 10.273 -8.541 1.00 63.56 328 GLY A O 1
ATOM 2659 N N . ASP A 1 329 ? 2.800 10.202 -9.079 1.00 70.25 329 ASP A N 1
ATOM 2660 C CA . ASP A 1 329 ? 3.366 10.253 -7.736 1.00 70.25 329 ASP A CA 1
ATOM 2661 C C . ASP A 1 329 ? 3.229 11.616 -7.012 1.00 70.25 329 ASP A C 1
ATOM 2663 O O . ASP A 1 329 ? 3.943 11.891 -6.045 1.00 70.25 329 ASP A O 1
ATOM 2667 N N . ARG A 1 330 ? 2.338 12.505 -7.475 1.00 77.19 330 ARG A N 1
ATOM 2668 C CA . ARG A 1 330 ? 2.274 13.926 -7.062 1.00 77.19 330 ARG A CA 1
ATOM 2669 C C . ARG A 1 330 ? 1.092 14.292 -6.172 1.00 77.19 330 ARG A C 1
ATOM 2671 O O . ARG A 1 330 ? 1.095 15.382 -5.590 1.00 77.19 330 ARG A O 1
ATOM 2678 N N . CYS A 1 331 ? 0.071 13.441 -6.103 1.00 82.38 331 CYS A N 1
ATOM 2679 C CA . CYS A 1 331 ? -1.143 13.704 -5.342 1.00 82.38 331 CYS A CA 1
ATOM 2680 C C . CYS A 1 331 ? -1.369 12.623 -4.288 1.00 82.38 331 CYS A C 1
ATOM 2682 O O . CYS A 1 331 ? -1.422 11.437 -4.593 1.00 82.38 331 CYS A O 1
ATOM 2684 N N . THR A 1 332 ? -1.554 13.051 -3.042 1.00 81.25 332 THR A N 1
ATOM 2685 C CA . THR A 1 332 ? -1.851 12.164 -1.907 1.00 81.25 332 THR A CA 1
ATOM 2686 C C . THR A 1 332 ? -3.123 11.362 -2.129 1.00 81.25 332 THR A C 1
ATOM 2688 O O . THR A 1 332 ? -3.140 10.181 -1.811 1.00 81.25 332 THR A O 1
ATOM 2691 N N . GLY A 1 333 ? -4.139 11.953 -2.762 1.00 79.50 333 GLY A N 1
ATOM 2692 C CA . GLY A 1 333 ? -5.393 11.265 -3.072 1.00 79.50 333 GLY A CA 1
ATOM 2693 C C . GLY A 1 333 ? -5.266 10.081 -4.042 1.00 79.50 333 GLY A C 1
ATOM 2694 O O . GLY A 1 333 ? -6.233 9.344 -4.201 1.00 79.50 333 GLY A O 1
ATOM 2695 N N . MET A 1 334 ? -4.102 9.895 -4.682 1.00 78.19 334 MET A N 1
ATOM 2696 C CA . MET A 1 334 ? -3.810 8.703 -5.490 1.00 78.19 334 MET A CA 1
ATOM 2697 C C . MET A 1 334 ? -3.415 7.489 -4.642 1.00 78.19 334 MET A C 1
ATOM 2699 O O . MET A 1 334 ? -3.720 6.358 -5.012 1.00 78.19 334 MET A O 1
ATOM 2703 N N . TYR A 1 335 ? -2.703 7.737 -3.539 1.00 78.44 335 TYR A N 1
ATOM 2704 C CA . TYR A 1 335 ? -2.116 6.710 -2.667 1.00 78.44 335 TYR A CA 1
ATOM 2705 C C . TYR A 1 335 ? -3.004 6.448 -1.453 1.00 78.44 335 TYR A C 1
ATOM 2707 O O . TYR A 1 335 ? -3.096 5.327 -0.963 1.00 78.44 335 TYR A O 1
ATOM 2715 N N . TYR A 1 336 ? -3.689 7.492 -0.998 1.00 86.44 336 TYR A N 1
ATOM 2716 C CA . TYR A 1 336 ? -4.453 7.499 0.231 1.00 86.44 336 TYR A CA 1
ATOM 2717 C C . TYR A 1 336 ? -5.898 7.919 -0.022 1.00 86.44 336 TYR A C 1
ATOM 2719 O O . TYR A 1 336 ? -6.214 8.582 -1.014 1.00 86.44 336 TYR A O 1
ATOM 2727 N N . THR A 1 337 ? -6.769 7.559 0.914 1.00 91.50 337 THR A N 1
ATOM 2728 C CA . THR A 1 337 ? -8.187 7.917 0.873 1.00 91.50 337 THR A CA 1
ATOM 2729 C C . THR A 1 337 ? -8.387 9.430 1.021 1.00 91.50 337 THR A C 1
ATOM 2731 O O . THR A 1 337 ? -7.474 10.185 1.385 1.00 91.50 337 THR A O 1
ATOM 2734 N N . LEU A 1 338 ? -9.588 9.919 0.721 1.00 92.50 338 LEU A N 1
ATOM 2735 C CA . LEU A 1 338 ? -9.932 11.339 0.818 1.00 92.50 338 LEU A CA 1
ATOM 2736 C C . LEU A 1 338 ? -9.734 11.895 2.238 1.00 92.50 338 LEU A C 1
ATOM 2738 O O . LEU A 1 338 ? -9.382 13.065 2.380 1.00 92.50 338 LEU A O 1
ATOM 2742 N N . ALA A 1 339 ? -9.852 11.061 3.273 1.00 92.06 339 ALA A N 1
ATOM 2743 C CA . ALA A 1 339 ? -9.551 11.415 4.661 1.00 92.06 339 ALA A CA 1
ATOM 2744 C C . ALA A 1 339 ? -8.070 11.779 4.905 1.00 92.06 339 ALA A C 1
ATOM 2746 O O . ALA A 1 339 ? -7.752 12.477 5.869 1.00 92.06 339 ALA A O 1
ATOM 2747 N N . SER A 1 340 ? -7.153 11.340 4.038 1.00 89.25 340 SER A N 1
ATOM 2748 C CA . SER A 1 340 ? -5.731 11.713 4.093 1.00 89.25 340 SER A CA 1
ATOM 2749 C C . SER A 1 340 ? -5.408 13.011 3.358 1.00 89.25 340 SER A C 1
ATOM 2751 O O . SER A 1 340 ? -4.302 13.543 3.504 1.00 89.25 340 SER A O 1
ATOM 2753 N N . CYS A 1 341 ? -6.336 13.533 2.557 1.00 87.62 341 CYS A N 1
ATOM 2754 C CA . CYS A 1 341 ? -6.123 14.769 1.818 1.00 87.62 341 CYS A CA 1
ATOM 2755 C C . CYS A 1 341 ? -6.194 15.991 2.748 1.00 87.62 341 CYS A C 1
ATOM 2757 O O . CYS A 1 341 ? -6.993 16.059 3.679 1.00 87.62 341 CYS A O 1
ATOM 2759 N N . ASN A 1 342 ? -5.357 16.995 2.482 1.00 83.50 342 ASN A N 1
ATOM 2760 C CA . ASN A 1 342 ? -5.365 18.248 3.225 1.00 83.50 342 ASN A CA 1
ATOM 2761 C C . ASN A 1 342 ? -6.479 19.124 2.659 1.00 83.50 342 ASN A C 1
ATOM 2763 O O . ASN A 1 342 ? -6.358 19.669 1.563 1.00 83.50 342 ASN A O 1
ATOM 2767 N N . VAL A 1 343 ? -7.548 19.266 3.434 1.00 81.88 343 VAL A N 1
ATOM 2768 C CA . VAL A 1 343 ? -8.738 20.047 3.073 1.00 81.88 343 VAL A CA 1
ATOM 2769 C C . VAL A 1 343 ? -8.442 21.524 2.796 1.00 81.88 343 VAL A C 1
ATOM 2771 O O . VAL A 1 343 ? -9.224 22.182 2.118 1.00 81.88 343 VAL A O 1
ATOM 2774 N N . ASN A 1 344 ? -7.311 22.048 3.283 1.00 81.50 344 ASN A N 1
ATOM 2775 C CA . ASN A 1 344 ? -6.913 23.438 3.053 1.00 81.50 344 ASN A CA 1
ATOM 2776 C C . ASN A 1 344 ? -6.216 23.643 1.700 1.00 81.50 344 ASN A C 1
ATOM 2778 O O . ASN A 1 344 ? -6.172 24.766 1.207 1.00 81.50 344 ASN A O 1
ATOM 2782 N N . THR A 1 345 ? -5.646 22.589 1.104 1.00 82.75 345 THR A N 1
ATOM 2783 C CA . THR A 1 345 ? -4.926 22.670 -0.183 1.00 82.75 345 THR A CA 1
ATOM 2784 C C . THR A 1 345 ? -5.626 21.918 -1.313 1.00 82.75 345 THR A C 1
ATOM 2786 O O . THR A 1 345 ? -5.353 22.179 -2.484 1.00 82.75 345 THR A O 1
ATOM 2789 N N . CYS A 1 346 ? -6.547 21.009 -0.989 1.00 86.31 346 CYS A N 1
ATOM 2790 C CA . CYS A 1 346 ? -7.322 20.223 -1.937 1.00 86.31 346 CYS A CA 1
ATOM 2791 C C . CYS A 1 346 ? -8.816 20.300 -1.591 1.00 86.31 346 CYS A C 1
ATOM 2793 O O . CYS A 1 346 ? -9.213 19.918 -0.494 1.00 86.31 346 CYS A O 1
ATOM 2795 N N . GLY A 1 347 ? -9.643 20.750 -2.542 1.00 90.75 347 GLY A N 1
ATOM 2796 C CA . GLY A 1 347 ? -11.101 20.843 -2.372 1.00 90.75 347 GLY A CA 1
ATOM 2797 C C . GLY A 1 347 ? -11.841 19.502 -2.435 1.00 90.75 347 GLY A C 1
ATOM 2798 O O . GLY A 1 347 ? -12.962 19.408 -1.943 1.00 90.75 347 GLY A O 1
ATOM 2799 N N . ALA A 1 348 ? -11.202 18.445 -2.955 1.00 91.88 348 ALA A N 1
ATOM 2800 C CA . ALA A 1 348 ? -11.860 17.166 -3.232 1.00 91.88 348 ALA A CA 1
ATOM 2801 C C . ALA A 1 348 ? -12.571 16.528 -2.019 1.00 91.88 348 ALA A C 1
ATOM 2803 O O . ALA A 1 348 ? -13.676 16.017 -2.205 1.00 91.88 348 ALA A O 1
ATOM 2804 N N . PRO A 1 349 ? -12.031 16.564 -0.780 1.00 93.19 349 PRO A N 1
ATOM 2805 C CA . PRO A 1 349 ? -12.762 16.041 0.373 1.00 93.19 349 PRO A CA 1
ATOM 2806 C C . PRO A 1 349 ? -14.031 16.839 0.684 1.00 93.19 349 PRO A C 1
ATOM 2808 O O . PRO A 1 349 ? -15.049 16.241 1.007 1.00 93.19 349 PRO A O 1
ATOM 2811 N N . ASN A 1 350 ? -14.000 18.171 0.570 1.00 94.81 350 ASN A N 1
ATOM 2812 C CA . ASN A 1 350 ? -15.172 19.013 0.834 1.00 94.81 350 ASN A CA 1
ATOM 2813 C C . ASN A 1 350 ? -16.241 18.836 -0.250 1.00 94.81 350 ASN A C 1
ATOM 2815 O O . ASN A 1 350 ? -17.422 18.726 0.077 1.00 94.81 350 ASN A O 1
ATOM 2819 N N . ASP A 1 351 ? -15.826 18.730 -1.514 1.00 95.06 351 ASP A N 1
ATOM 2820 C CA . ASP A 1 351 ? -16.730 18.431 -2.626 1.00 95.06 351 ASP A CA 1
ATOM 2821 C C . ASP A 1 351 ? -17.399 17.064 -2.426 1.00 95.06 351 ASP A C 1
ATOM 2823 O O . ASP A 1 351 ? -18.617 16.938 -2.554 1.00 95.06 351 ASP A O 1
ATOM 2827 N N . MET A 1 352 ? -16.624 16.046 -2.031 1.00 96.06 352 MET A N 1
ATOM 2828 C CA . MET A 1 352 ? -17.168 14.722 -1.731 1.00 96.06 352 MET A CA 1
ATOM 2829 C C . MET A 1 352 ? -18.125 14.756 -0.535 1.00 96.06 352 MET A C 1
ATOM 2831 O O . MET A 1 352 ? -19.200 14.171 -0.613 1.00 96.06 352 MET A O 1
ATOM 2835 N N . LYS A 1 353 ? -17.806 15.490 0.543 1.00 96.94 353 LYS A N 1
ATOM 2836 C CA . LYS A 1 353 ? -18.733 15.696 1.673 1.00 96.94 353 LYS A CA 1
ATOM 2837 C C . LYS A 1 353 ? -20.072 16.269 1.210 1.00 96.94 353 LYS A C 1
ATOM 2839 O O . LYS A 1 353 ? -21.114 15.799 1.656 1.00 96.94 353 LYS A O 1
ATOM 2844 N N . ALA A 1 354 ? -20.056 17.266 0.325 1.00 97.56 354 ALA A N 1
ATOM 2845 C CA . ALA A 1 354 ? -21.278 17.876 -0.194 1.00 97.56 354 ALA A CA 1
ATOM 2846 C C . ALA A 1 354 ? -22.111 16.888 -1.031 1.00 97.56 354 ALA A C 1
ATOM 2848 O O . ALA A 1 354 ? -23.331 16.838 -0.875 1.00 97.56 354 ALA A O 1
ATOM 2849 N N . ILE A 1 355 ? -21.458 16.072 -1.867 1.00 97.44 355 ILE A N 1
ATOM 2850 C CA . ILE A 1 355 ? -22.114 15.009 -2.646 1.00 97.44 355 ILE A CA 1
ATOM 2851 C C . ILE A 1 355 ? -22.756 13.972 -1.714 1.00 97.44 355 ILE A C 1
ATOM 2853 O O . ILE A 1 355 ? -23.932 13.654 -1.873 1.00 97.44 355 ILE A O 1
ATOM 2857 N N . LEU A 1 356 ? -22.015 13.489 -0.713 1.00 97.75 356 LEU A N 1
ATOM 2858 C CA . LEU A 1 356 ? -22.502 12.491 0.242 1.00 97.75 356 LEU A CA 1
ATOM 2859 C C . LEU A 1 356 ? -23.708 13.004 1.037 1.00 97.75 356 LEU A C 1
ATOM 2861 O O . LEU A 1 356 ? -24.719 12.311 1.115 1.00 97.75 356 LEU A O 1
ATOM 2865 N N . LYS A 1 357 ? -23.643 14.239 1.554 1.00 98.31 357 LYS A N 1
ATOM 2866 C CA . LYS A 1 357 ? -24.769 14.881 2.258 1.00 98.31 357 LYS A CA 1
ATOM 2867 C C . LYS A 1 357 ? -26.020 14.952 1.398 1.00 98.31 357 LYS A C 1
ATOM 2869 O O . LYS A 1 357 ? -27.114 14.674 1.881 1.00 98.31 357 LYS A O 1
ATOM 2874 N N . LYS A 1 358 ? -25.859 15.297 0.118 1.00 98.38 358 LYS A N 1
ATOM 2875 C CA . LYS A 1 358 ? -26.972 15.320 -0.828 1.00 98.38 358 LYS A CA 1
ATOM 2876 C C . LYS A 1 358 ? -27.617 13.935 -0.939 1.00 98.38 358 LYS A C 1
ATOM 2878 O O . LYS A 1 358 ? -28.811 13.824 -0.687 1.00 98.38 358 LYS A O 1
ATOM 2883 N N . TYR A 1 359 ? -26.844 12.891 -1.233 1.00 98.31 359 TYR A N 1
ATOM 2884 C CA . TYR A 1 359 ? -27.393 11.537 -1.369 1.00 98.31 359 TYR A CA 1
ATOM 2885 C C . TYR A 1 359 ? -28.052 11.016 -0.088 1.00 98.31 359 TYR A C 1
ATOM 2887 O O . TYR A 1 359 ? -29.119 10.409 -0.137 1.00 98.31 359 TYR A O 1
ATOM 2895 N N . MET A 1 360 ? -27.463 11.298 1.077 1.00 97.94 360 MET A N 1
ATOM 2896 C CA . MET A 1 360 ? -28.049 10.919 2.366 1.00 97.94 360 MET A CA 1
ATOM 2897 C C . MET A 1 360 ? -29.372 11.657 2.625 1.00 97.94 360 MET A C 1
ATOM 2899 O O . MET A 1 360 ? -30.330 11.035 3.078 1.00 97.94 360 MET A O 1
ATOM 2903 N N . SER A 1 361 ? -29.469 12.943 2.262 1.00 97.94 361 SER A N 1
ATOM 2904 C CA . SER A 1 361 ? -30.718 13.720 2.354 1.00 97.94 361 SER A CA 1
ATOM 2905 C C . SER A 1 361 ? -31.819 13.230 1.404 1.00 97.94 361 SER A C 1
ATOM 2907 O O . SER A 1 361 ? -33.002 13.407 1.685 1.00 97.94 361 SER A O 1
ATOM 2909 N N . GLU A 1 362 ? -31.434 12.575 0.306 1.00 98.25 362 GLU A N 1
ATOM 2910 C CA . GLU A 1 362 ? -32.332 11.913 -0.648 1.00 98.25 362 GLU A CA 1
ATOM 2911 C C . GLU A 1 362 ? -32.756 10.508 -0.168 1.00 98.25 362 GLU A C 1
ATOM 2913 O O . GLU A 1 362 ? -33.546 9.839 -0.830 1.00 98.25 362 GLU A O 1
ATOM 2918 N N . GLY A 1 363 ? -32.278 10.076 1.005 1.00 97.81 363 GLY A N 1
ATOM 2919 C CA . GLY A 1 363 ? -32.633 8.807 1.640 1.00 97.81 363 GLY A CA 1
ATOM 2920 C C . GLY A 1 363 ? -31.832 7.603 1.144 1.00 97.81 363 GLY A C 1
ATOM 2921 O O . GLY A 1 363 ? -32.207 6.474 1.455 1.00 97.81 363 GLY A O 1
ATOM 2922 N N . MET A 1 364 ? -30.744 7.818 0.397 1.00 98.38 364 MET A N 1
ATOM 2923 C CA . MET A 1 364 ? -29.946 6.724 -0.159 1.00 98.38 364 MET A CA 1
ATOM 2924 C C . MET A 1 364 ? -29.193 5.942 0.929 1.00 98.38 364 MET A C 1
ATOM 2926 O O . MET A 1 364 ? -28.555 6.511 1.831 1.00 98.38 364 MET A O 1
ATOM 2930 N N . GLY A 1 365 ? -29.219 4.614 0.808 1.00 97.69 365 GLY A N 1
ATOM 2931 C CA . GLY A 1 365 ? -28.404 3.706 1.618 1.00 97.69 365 GLY A CA 1
ATOM 2932 C C . GLY A 1 365 ? -26.931 3.702 1.190 1.00 97.69 365 GLY A C 1
ATOM 2933 O O . GLY A 1 365 ? -26.592 4.107 0.081 1.00 97.69 365 GLY A O 1
ATOM 2934 N N . ASP A 1 366 ? -26.028 3.209 2.043 1.00 97.25 366 ASP A N 1
ATOM 2935 C CA . ASP A 1 366 ? -24.582 3.234 1.748 1.00 97.25 366 ASP A CA 1
ATOM 2936 C C . ASP A 1 366 ? -24.203 2.471 0.470 1.00 97.25 366 ASP A C 1
ATOM 2938 O O . ASP A 1 36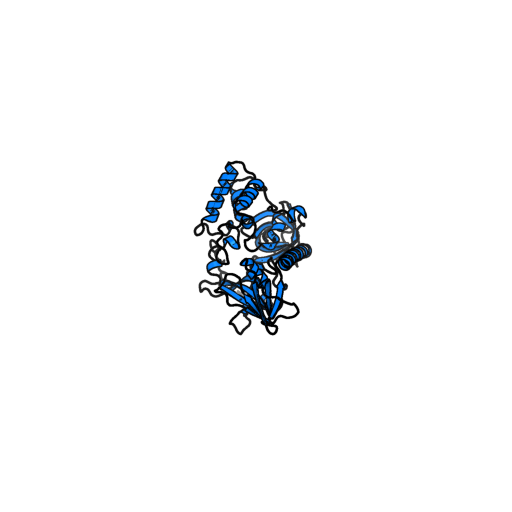6 ? -23.345 2.925 -0.285 1.00 97.25 366 ASP A O 1
ATOM 2942 N N . VAL A 1 367 ? -24.853 1.332 0.209 1.00 96.38 367 VAL A N 1
ATOM 2943 C CA . VAL A 1 367 ? -24.634 0.536 -1.012 1.00 96.38 367 VAL A CA 1
ATOM 2944 C C . VAL A 1 367 ? -25.050 1.325 -2.253 1.00 96.38 367 VAL A C 1
ATOM 2946 O O . VAL A 1 367 ? -24.304 1.365 -3.227 1.00 96.38 367 VAL A O 1
ATOM 2949 N N . GLU A 1 368 ? -26.203 1.995 -2.204 1.00 97.69 368 GLU A N 1
ATOM 2950 C CA . GLU A 1 368 ? -26.709 2.815 -3.312 1.00 97.69 368 GLU A CA 1
ATOM 2951 C C . GLU A 1 368 ? -25.787 4.008 -3.576 1.00 97.69 368 GLU A C 1
ATOM 2953 O O . GLU A 1 368 ? -25.423 4.263 -4.721 1.00 97.69 368 GLU A O 1
ATOM 2958 N N . ILE A 1 369 ? -25.343 4.695 -2.516 1.00 97.50 369 ILE A N 1
ATOM 2959 C CA . ILE A 1 369 ? -24.372 5.794 -2.607 1.00 97.50 369 ILE A CA 1
ATOM 2960 C C . ILE A 1 369 ? -23.081 5.317 -3.269 1.00 97.50 369 ILE A C 1
ATOM 2962 O O . ILE A 1 369 ? -22.545 5.981 -4.157 1.00 97.50 369 ILE A O 1
ATOM 2966 N N . PHE A 1 370 ? -22.560 4.176 -2.825 1.00 95.25 370 PHE A N 1
ATOM 2967 C CA . PHE A 1 370 ? -21.309 3.638 -3.330 1.00 95.25 370 PHE A CA 1
ATOM 2968 C C . PHE A 1 370 ? -21.407 3.267 -4.817 1.00 95.25 370 PHE A C 1
ATOM 2970 O O . PHE A 1 370 ? -20.525 3.624 -5.601 1.00 95.25 370 PHE A O 1
ATOM 2977 N N . GLU A 1 371 ? -22.481 2.587 -5.217 1.00 95.00 371 GLU A N 1
ATOM 2978 C CA . GLU A 1 371 ? -22.721 2.220 -6.614 1.00 95.00 371 GLU A CA 1
ATOM 2979 C C . GLU A 1 371 ? -22.918 3.449 -7.509 1.00 95.00 371 GLU A C 1
ATOM 2981 O O . GLU A 1 371 ? -22.343 3.508 -8.597 1.00 95.00 371 GLU A O 1
ATOM 2986 N N . GLU A 1 372 ? -23.631 4.472 -7.033 1.00 96.94 372 GLU A N 1
ATOM 2987 C CA . GLU A 1 372 ? -23.802 5.732 -7.762 1.00 96.94 372 GLU A CA 1
ATOM 2988 C C . GLU A 1 372 ? -22.460 6.455 -7.953 1.00 96.94 372 GLU A C 1
ATOM 2990 O O . GLU A 1 372 ? -22.111 6.886 -9.056 1.00 96.94 372 GLU A O 1
ATOM 2995 N N . LEU A 1 373 ? -21.641 6.535 -6.900 1.00 95.50 373 LEU A N 1
ATOM 2996 C CA . LEU A 1 373 ? -20.292 7.095 -6.995 1.00 95.50 373 LEU A CA 1
ATOM 2997 C C . LEU A 1 373 ? -19.418 6.305 -7.974 1.00 95.50 373 LEU A C 1
ATOM 2999 O O . LEU A 1 373 ? -18.692 6.911 -8.766 1.00 95.50 373 LEU A O 1
ATOM 3003 N N . ARG A 1 374 ? -19.503 4.971 -7.959 1.00 92.38 374 ARG A N 1
ATOM 3004 C CA . ARG A 1 374 ? -18.784 4.096 -8.893 1.00 92.38 374 ARG A CA 1
ATOM 3005 C C . ARG A 1 374 ? -19.237 4.316 -10.335 1.00 92.38 374 ARG A C 1
ATOM 3007 O O . ARG A 1 374 ? -18.391 4.376 -11.225 1.00 92.38 374 ARG A O 1
ATOM 3014 N N . ALA A 1 375 ? -20.536 4.475 -10.574 1.00 94.81 375 ALA A N 1
ATOM 3015 C CA . ALA A 1 375 ? -21.079 4.762 -11.898 1.00 94.81 375 ALA A CA 1
ATOM 3016 C C . ALA A 1 375 ? -20.597 6.123 -12.430 1.00 94.81 375 ALA A C 1
ATOM 3018 O O . ALA A 1 375 ? -20.212 6.234 -13.593 1.00 94.81 375 ALA A O 1
ATOM 3019 N N . GLN A 1 376 ? -20.550 7.147 -11.573 1.00 94.56 376 GLN A N 1
ATOM 3020 C CA . GLN A 1 376 ? -20.154 8.502 -11.969 1.00 94.56 376 GLN A CA 1
ATOM 3021 C C . GLN A 1 376 ? -18.641 8.706 -12.102 1.00 94.56 376 GLN A C 1
ATOM 3023 O O . GLN A 1 376 ? -18.194 9.502 -12.930 1.00 94.56 376 GLN A O 1
ATOM 3028 N N . LYS A 1 377 ? -17.848 8.073 -11.231 1.00 91.75 377 LYS A N 1
ATOM 3029 C CA . LYS A 1 377 ? -16.403 8.327 -11.089 1.00 91.75 377 LYS A CA 1
ATOM 3030 C C . LYS A 1 377 ? -15.529 7.154 -11.532 1.00 91.75 377 LYS A C 1
ATOM 3032 O O . LYS A 1 377 ? -14.312 7.303 -11.581 1.00 91.75 377 LYS A O 1
ATOM 3037 N N . GLY A 1 378 ? -16.128 6.016 -11.872 1.00 90.12 378 GLY A N 1
ATOM 3038 C CA . GLY A 1 378 ? -15.423 4.784 -12.209 1.00 90.12 378 GLY A CA 1
ATOM 3039 C C . GLY A 1 378 ? -14.957 4.002 -10.977 1.00 90.12 378 GLY A C 1
ATOM 3040 O O . GLY A 1 378 ? -15.232 4.353 -9.829 1.00 90.12 378 GLY A O 1
ATOM 3041 N N . ARG A 1 379 ? -14.211 2.917 -11.222 1.00 84.12 379 ARG A N 1
ATOM 3042 C CA . ARG A 1 379 ? -13.678 2.021 -10.171 1.00 84.12 379 ARG A CA 1
ATOM 3043 C C . ARG A 1 379 ? -12.681 2.709 -9.227 1.00 84.12 379 ARG A C 1
ATOM 3045 O O . ARG A 1 379 ? -12.470 2.260 -8.103 1.00 84.12 379 ARG A O 1
ATOM 3052 N N . ASP A 1 380 ? -12.132 3.832 -9.666 1.00 80.69 380 ASP A N 1
ATOM 3053 C CA . ASP A 1 380 ? -11.081 4.591 -8.987 1.00 80.69 380 ASP A CA 1
ATOM 3054 C C . ASP A 1 380 ? -11.527 5.273 -7.705 1.00 80.69 380 ASP A C 1
ATOM 3056 O O . ASP A 1 380 ? -10.701 5.711 -6.909 1.00 80.69 380 ASP A O 1
ATOM 3060 N N . VAL A 1 381 ? -12.839 5.386 -7.502 1.00 85.94 381 VAL A N 1
ATOM 3061 C CA . VAL A 1 381 ? -13.379 5.950 -6.271 1.00 85.94 381 VAL A CA 1
ATOM 3062 C C . VAL A 1 381 ? -13.154 5.014 -5.081 1.00 85.94 381 VAL A C 1
ATOM 3064 O O . VAL A 1 381 ? -13.161 5.474 -3.949 1.00 85.94 381 VAL A O 1
ATOM 3067 N N . TRP A 1 382 ? -12.914 3.719 -5.315 1.00 81.75 382 TRP A N 1
ATOM 3068 C CA . TRP A 1 382 ? -12.767 2.715 -4.256 1.00 81.75 382 TRP A CA 1
ATOM 3069 C C . TRP A 1 382 ? -11.462 1.927 -4.298 1.00 81.75 382 TRP A C 1
ATOM 3071 O O . TRP A 1 382 ? -11.035 1.370 -3.290 1.00 81.75 382 TRP A O 1
ATOM 3081 N N . GLN A 1 383 ? -10.797 1.895 -5.444 1.00 75.56 383 GLN A N 1
ATOM 3082 C CA . GLN A 1 383 ? -9.464 1.325 -5.536 1.00 75.56 383 GLN A CA 1
ATOM 3083 C C . GLN A 1 383 ? -8.444 2.465 -5.519 1.00 75.56 383 GLN A C 1
ATOM 3085 O O . GLN A 1 383 ? -8.644 3.464 -6.218 1.00 75.56 383 GLN A O 1
ATOM 3090 N N . PRO A 1 384 ? -7.331 2.339 -4.768 1.00 63.66 384 PRO A N 1
ATOM 3091 C CA . PRO A 1 384 ? -6.174 3.179 -5.019 1.00 63.66 384 PRO A CA 1
ATOM 3092 C C . PRO A 1 384 ? -5.907 3.163 -6.518 1.00 63.66 384 PRO A C 1
ATOM 3094 O O . PRO A 1 384 ? -5.964 2.105 -7.144 1.00 63.66 384 PRO A O 1
ATOM 3097 N N . HIS A 1 385 ? -5.577 4.315 -7.096 1.00 58.53 385 HIS A N 1
ATOM 3098 C CA . HIS A 1 385 ? -5.340 4.419 -8.543 1.00 58.53 385 HIS A CA 1
ATOM 3099 C C . HIS A 1 385 ? -4.193 3.507 -9.018 1.00 58.53 385 HIS A C 1
ATOM 3101 O O . HIS A 1 385 ? -4.034 3.262 -10.204 1.00 58.53 385 HIS A O 1
ATOM 3107 N N . LEU A 1 386 ? -3.422 3.011 -8.054 1.00 51.47 386 LEU A N 1
ATOM 3108 C CA . LEU A 1 386 ? -2.243 2.165 -8.151 1.00 51.47 386 LEU A CA 1
ATOM 3109 C C . LEU A 1 386 ? -2.555 0.673 -7.985 1.00 51.47 386 LEU A C 1
ATOM 3111 O O . LEU A 1 386 ? -1.640 -0.133 -7.920 1.00 51.47 386 LEU A O 1
ATOM 3115 N N . LEU A 1 387 ? -3.828 0.322 -7.783 1.00 50.44 387 LEU A N 1
ATOM 3116 C CA . LEU A 1 387 ? -4.318 -1.055 -7.744 1.00 50.44 387 LEU A CA 1
ATOM 3117 C C . LEU A 1 387 ? -5.137 -1.419 -8.989 1.00 50.44 387 LEU A C 1
ATOM 3119 O O . LEU A 1 387 ? -5.736 -2.497 -8.992 1.00 50.44 387 LEU A O 1
ATOM 3123 N N . ARG A 1 388 ? -5.149 -0.533 -9.995 1.00 54.72 388 ARG A N 1
ATOM 3124 C CA . ARG A 1 388 ? -5.858 -0.701 -11.269 1.00 54.72 388 ARG A CA 1
ATOM 3125 C C . ARG A 1 388 ? -5.412 -1.921 -12.049 1.00 54.72 388 ARG A C 1
ATOM 3127 O O . ARG A 1 388 ? -4.268 -2.365 -11.819 1.00 54.72 388 ARG A O 1
#

Foldseek 3Di:
DDDDDDDDDDDDDDPPPPPPPPPPPPPPPPPPAFCWQVLVLWDKFKWWFAAADPVRWTWTGTPPHPDIDTFAAALQAFEEDLLAGDDRVPDDGQKIKMWTFDADPVSHGHHTRYIYGQLLQCLQQVWWWFFQDADPQWTWIDTPPCPPDHIQIAGEDDDDDDGGQTFGFIDGPRHTPDTAGPVRSVVSNVVRLVVVVVCCQPFAFKWFWADADLVFQKTKIWTHLSCALVQLLDDFQFKKAWGDPQGFIWTWHDWAQDKSTIITMTGTPVSVSCVPDDGGDMIGIRGDGDDPCSVPDLDRSNFQVDDDLVRLLLRLQSFWAQLPPPGDSRGPSLVIGNNSHNVVVDVRSVVSSVLSVVCVVVVDGRVRSVVVCCVVRNSRGGDRSSSD

pLDDT: mean 87.98, std 16.61, range [32.78, 98.62]

Radius of gyration: 26.44 Å; Cα contacts (8 Å, |Δi|>4): 754; chains: 1; bounding box: 65×42×121 Å

Nearest PDB structures (foldseek):
  6skg-assembly1_Bf  TM=5.456E-01  e=3.233E-02  Thermococcus kodakarensis
  1sqr-assembly1_A  TM=5.576E-01  e=2.379E-01  Pyrococcus furiosus
  5xu0-assembly1_A-2  TM=4.561E-01  e=7.849E-02  Streptococcus pneumoniae
  1eif-assembly1_A  TM=4.544E-01  e=1.482E+00  Methanocaldococcus jannaschii
  2eif-assembly1_A  TM=3.353E-01  e=8.055E-01  Methanocaldococcus jannaschii DSM 2661

Secondary structure (DSSP, 8-state):
--------------------------------S-GGGHHHHSEEEEEEEEEE-TTSPEEEEETT-SS-EEEPEEEEEEEEETTEE--GGGSPTTBEEEEEEEE-TT--EEEEEEEEEHHHHHHHHT--EEEEEEETTEEEEE-TT-TTSPPEEEE--SS---TT-EEEEEEETTEEEEEEEHHHHHHHHHHHHHHHHHHHHHT-EEEEEEEEETTTTEEEEEE-GGGHHHHTT--TT-EEEEESS---EEEEEEEEEETTEEEEEEEESSSGGGTT--TT-EEEEE-PPPPHHHHH-SS-TTTT---SHHHHHHHHHTT-B--S---STT-HHHHSBGGGS-TTT-SHHHHHHHHHHHHHHTT--HHHHHHHHHHHH-GGGTS-TT--

Solvent-accessible surface area (backbone atoms only — not comparable to full-atom values): 21369 Å² total; per-residue (Å²): 139,87,82,89,80,85,86,78,87,81,84,80,81,83,78,79,77,83,74,77,73,76,70,79,73,74,73,71,78,69,81,69,80,52,66,27,62,45,49,69,63,40,54,71,47,53,24,28,34,66,48,68,46,96,87,64,23,44,27,32,33,40,71,96,56,93,57,77,46,74,33,44,62,43,98,79,40,45,38,31,37,53,44,32,62,53,55,80,87,72,62,52,74,40,33,35,27,39,37,30,23,39,49,50,99,85,64,47,74,69,26,34,43,32,42,23,30,38,33,18,51,27,42,45,62,74,49,50,36,29,28,71,42,71,55,98,56,31,34,33,31,36,48,85,92,44,87,85,58,78,67,45,73,26,39,55,65,99,64,93,76,54,63,71,44,56,26,37,51,31,42,34,91,64,23,48,71,43,74,27,40,67,70,52,39,55,49,46,28,50,51,41,52,51,50,51,50,52,46,33,74,76,52,16,40,50,27,30,31,71,44,79,38,55,91,74,14,37,35,30,32,41,31,38,52,85,40,27,68,62,56,45,54,59,50,69,65,40,67,35,32,50,23,84,98,42,74,58,46,27,31,29,65,45,66,45,66,46,31,60,26,24,40,36,33,32,32,38,78,77,21,61,64,46,76,83,57,50,79,69,36,78,45,25,39,32,62,79,80,70,56,70,66,62,72,67,46,94,59,68,64,54,70,73,76,60,89,50,69,69,61,40,50,54,47,46,29,16,52,25,21,46,66,80,72,66,72,51,79,62,36,36,30,36,79,28,12,28,57,40,40,32,66,91,84,38,63,64,48,58,54,48,49,53,53,51,51,50,44,50,76,73,66,51,50,58,68,57,50,51,51,52,47,34,72,77,55,35,70,39,31,66,34,43,61,44,63,115